Protein AF-A0A2H9TPE3-F1 (afdb_monomer_lite)

Foldseek 3Di:
DDDDPPPPPPPPDPPDDDDDDDDDDDDDDDDDDDDDPDDPPDPVVVVVVVVVVVVVVVVVVVVVVVVVVLVVLVVVLVVVCVVCVPPDDDPVVVVVSVVSVVVNVVVVVVVVVVVPDPDDDDPPPDDPDPDDPPPPCPVVVVVVVVVVPPDDDDDDDDDDDDDDPPPPPPPPVVPVVPDDDPDPVCVVVVVVVVVVVVVLVVLVVVVCPQLVNVCLVVVVVLLVVFQEEEEEAAPRSCCLQVVLVSCVVVCLCPPQAAEEEEDQDPVCLVVSLVSNCVNVVHDEQACGYEDEVPDGSHDSRHRYYYYYLVVVVVVCVVVVLSPRHQEYEHEQLVVVDPSSVVVLVSVLVNCVVCVRYHYYYYHHDPCSVVVCVSSVNHYYHYSDPPD

InterPro domains:
  IPR002464 DNA/RNA helicase, ATP-dependent, DEAH-box type, conserved site [PS00690] (326-335)
  IPR011545 DEAD/DEAH-box helicase domain [PF00270] (217-367)
  IPR014001 Helicase superfamily 1/2, ATP-binding domain [PS51192] (220-384)
  IPR014001 Helicase superfamily 1/2, ATP-binding domain [SM00487] (208-385)
  IPR027417 P-loop containing nucleoside triphosphate hydrolase [G3DSA:3.40.50.300] (170-384)
  IPR027417 P-loop containing nucleoside triphosphate hydrolase [SSF52540] (198-382)

Structure (mmCIF, N/CA/C/O backbone):
data_AF-A0A2H9TPE3-F1
#
_entry.id   AF-A0A2H9TPE3-F1
#
loop_
_atom_site.group_PDB
_atom_site.id
_atom_site.type_symbol
_atom_site.label_atom_id
_atom_site.label_alt_id
_atom_site.label_comp_id
_atom_site.label_asym_id
_atom_site.label_entity_id
_atom_site.label_seq_id
_atom_site.pdbx_PDB_ins_code
_atom_site.Cartn_x
_atom_site.Cartn_y
_atom_site.Cartn_z
_atom_site.occupancy
_atom_site.B_iso_or_equiv
_atom_site.auth_seq_id
_atom_site.auth_comp_id
_atom_site.auth_asym_id
_atom_site.auth_atom_id
_atom_site.pdbx_PDB_model_num
ATOM 1 N N . MET A 1 1 ? -20.330 -3.803 -55.887 1.00 35.59 1 MET A N 1
ATOM 2 C CA . MET A 1 1 ? -19.244 -4.298 -56.752 1.00 35.59 1 MET A CA 1
ATOM 3 C C . MET A 1 1 ? -18.334 -3.104 -56.978 1.00 35.59 1 MET A C 1
ATOM 5 O O . MET A 1 1 ? -18.713 -2.205 -57.710 1.00 35.59 1 MET A O 1
ATOM 9 N N . ASN A 1 2 ? -17.235 -3.102 -56.224 1.00 35.31 2 ASN A N 1
ATOM 10 C CA . ASN A 1 2 ? -16.013 -2.303 -56.346 1.00 35.31 2 ASN A CA 1
ATOM 11 C C . ASN A 1 2 ? -16.101 -0.782 -56.126 1.00 35.31 2 ASN A C 1
ATOM 13 O O . ASN A 1 2 ? -16.147 0.007 -57.064 1.00 35.31 2 ASN A O 1
ATOM 17 N N . ASP A 1 3 ? -16.017 -0.427 -54.841 1.00 41.28 3 ASP A N 1
ATOM 18 C CA . ASP A 1 3 ? -15.200 0.676 -54.333 1.00 41.28 3 ASP A CA 1
ATOM 19 C C . ASP A 1 3 ? -13.716 0.284 -54.455 1.00 41.28 3 ASP A C 1
ATOM 21 O O . ASP A 1 3 ? -13.337 -0.710 -53.845 1.00 41.28 3 ASP A O 1
ATOM 25 N N . GLU A 1 4 ? -12.891 1.015 -55.219 1.00 40.12 4 GLU A N 1
ATOM 26 C CA . GLU A 1 4 ? -11.415 1.000 -55.047 1.00 40.12 4 GLU A CA 1
ATOM 27 C C . GLU A 1 4 ? -10.627 2.121 -55.773 1.00 40.12 4 GLU A C 1
ATOM 29 O O . GLU A 1 4 ? -9.427 2.245 -55.553 1.00 40.12 4 GLU A O 1
ATOM 34 N N . ASP A 1 5 ? -11.254 3.021 -56.545 1.00 43.91 5 ASP A N 1
ATOM 35 C CA . ASP A 1 5 ? -10.503 3.963 -57.408 1.00 43.91 5 ASP A CA 1
ATOM 36 C C . ASP A 1 5 ? -10.427 5.433 -56.938 1.00 43.91 5 ASP A C 1
ATOM 38 O O . ASP A 1 5 ? -10.020 6.303 -57.710 1.00 43.91 5 ASP A O 1
ATOM 42 N N . ASN A 1 6 ? -10.773 5.759 -55.684 1.00 40.72 6 ASN A N 1
ATOM 43 C CA . ASN A 1 6 ? -10.854 7.167 -55.242 1.00 40.72 6 ASN A CA 1
ATOM 44 C C . ASN A 1 6 ? -9.891 7.593 -54.114 1.00 40.72 6 ASN A C 1
ATOM 46 O O . ASN A 1 6 ? -10.118 8.615 -53.476 1.00 40.72 6 ASN A O 1
ATOM 50 N N . VAL A 1 7 ? -8.807 6.846 -53.856 1.00 42.09 7 VAL A N 1
ATOM 51 C CA . VAL A 1 7 ? -7.858 7.149 -52.750 1.00 42.09 7 VAL A CA 1
ATOM 52 C C . VAL A 1 7 ? -6.439 7.512 -53.233 1.00 42.09 7 VAL A C 1
ATOM 54 O O . VAL A 1 7 ? -5.558 7.837 -52.442 1.00 42.09 7 VAL A O 1
ATOM 57 N N . SER A 1 8 ? -6.192 7.554 -54.543 1.00 39.59 8 SER A N 1
ATOM 58 C CA . SER A 1 8 ? -4.843 7.718 -55.118 1.00 39.59 8 SER A CA 1
ATOM 59 C C . SER A 1 8 ? -4.570 9.075 -55.790 1.00 39.59 8 SER A C 1
ATOM 61 O O . SER A 1 8 ? -3.590 9.201 -56.518 1.00 39.59 8 SER A O 1
ATOM 63 N N . LYS A 1 9 ? -5.373 10.121 -55.526 1.00 41.25 9 LYS A N 1
ATOM 64 C CA . LYS A 1 9 ? -5.166 11.470 -56.111 1.00 41.25 9 LYS A CA 1
ATOM 65 C C . LYS A 1 9 ? -4.975 12.639 -55.133 1.00 41.25 9 LYS A C 1
ATOM 67 O O . LYS A 1 9 ? -4.827 13.766 -55.590 1.00 41.25 9 LYS A O 1
ATOM 72 N N . GLU A 1 10 ? -4.869 12.398 -53.826 1.00 37.59 10 GLU A N 1
ATOM 73 C CA . GLU A 1 10 ? -4.671 13.471 -52.824 1.00 37.59 10 GLU A CA 1
ATOM 74 C C . GLU A 1 10 ? -3.313 13.446 -52.091 1.00 37.59 10 GLU A C 1
ATOM 76 O O . GLU A 1 10 ? -3.148 14.115 -51.074 1.00 37.59 10 GLU A O 1
ATOM 81 N N . ARG A 1 11 ? -2.301 12.717 -52.590 1.00 39.84 11 ARG A N 1
ATOM 82 C CA . ARG A 1 11 ? -0.984 12.627 -51.914 1.00 39.84 11 ARG A CA 1
ATOM 83 C C . ARG A 1 11 ? 0.207 13.326 -52.579 1.00 39.84 11 ARG A C 1
ATOM 85 O O . ARG A 1 11 ? 1.236 13.434 -51.923 1.00 39.84 11 ARG A O 1
ATOM 92 N N . ASP A 1 12 ? 0.054 13.923 -53.761 1.00 38.78 12 ASP A N 1
ATOM 93 C CA . ASP A 1 12 ? 1.173 14.542 -54.499 1.00 38.78 12 ASP A CA 1
ATOM 94 C C . ASP A 1 12 ? 0.995 16.056 -54.722 1.00 38.78 12 ASP A C 1
ATOM 96 O O . ASP A 1 12 ? 0.955 16.541 -55.851 1.00 38.78 12 ASP A O 1
ATOM 100 N N . GLY A 1 13 ? 0.875 16.827 -53.633 1.00 39.09 13 GLY A N 1
ATOM 101 C CA . GLY A 1 13 ? 0.605 18.271 -53.716 1.00 39.09 13 GLY A CA 1
ATOM 102 C C . GLY A 1 13 ? 1.205 19.161 -52.624 1.00 39.09 13 GLY A C 1
ATOM 103 O O . GLY A 1 13 ? 0.716 20.270 -52.435 1.00 39.09 13 GLY A O 1
ATOM 104 N N . LEU A 1 14 ? 2.236 18.723 -51.890 1.00 34.38 14 LEU A N 1
ATOM 105 C CA . LEU A 1 14 ? 2.884 19.554 -50.858 1.00 34.38 14 LEU A CA 1
ATOM 106 C C . LEU A 1 14 ? 4.420 19.460 -50.880 1.00 34.38 14 LEU A C 1
ATOM 108 O O . LEU A 1 14 ? 5.071 19.152 -49.886 1.00 34.38 14 LEU A O 1
ATOM 112 N N . THR A 1 15 ? 5.023 19.791 -52.020 1.00 34.38 15 THR A N 1
ATOM 113 C CA . THR A 1 15 ? 6.457 20.115 -52.125 1.00 34.38 15 THR A CA 1
ATOM 114 C C . THR A 1 15 ? 6.672 21.340 -53.015 1.00 34.38 15 THR A C 1
ATOM 116 O O . THR A 1 15 ? 7.207 21.264 -54.113 1.00 34.38 15 THR A O 1
ATOM 119 N N . SER A 1 16 ? 6.295 22.520 -52.521 1.00 33.69 16 SER A N 1
ATOM 120 C CA . SER A 1 16 ? 6.763 23.792 -53.089 1.00 33.69 16 SER A CA 1
ATOM 121 C C . SER A 1 16 ? 6.773 24.894 -52.027 1.00 33.69 16 SER A C 1
ATOM 123 O O . SER A 1 16 ? 5.733 25.429 -51.651 1.00 33.69 16 SER A O 1
ATOM 125 N N . ARG A 1 17 ? 7.971 25.227 -51.531 1.00 32.88 17 ARG A N 1
ATOM 126 C CA . ARG A 1 17 ? 8.251 26.441 -50.743 1.00 32.88 17 ARG A CA 1
ATOM 127 C C . ARG A 1 17 ? 8.071 27.698 -51.608 1.00 32.88 17 ARG A C 1
ATOM 129 O O . ARG A 1 17 ? 8.414 27.662 -52.788 1.00 32.88 17 ARG A O 1
ATOM 136 N N . PRO A 1 18 ? 7.773 28.845 -50.976 1.00 33.09 18 PRO A N 1
ATOM 137 C CA . PRO A 1 18 ? 8.555 30.045 -51.255 1.00 33.09 18 PRO A CA 1
ATOM 138 C C . PRO A 1 18 ? 9.117 30.713 -49.989 1.00 33.09 18 PRO A C 1
ATOM 140 O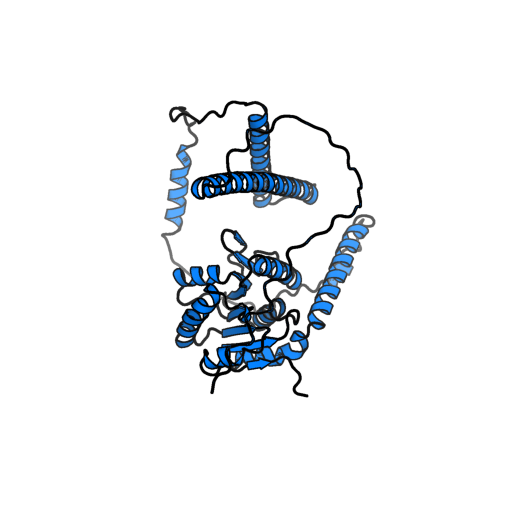 O . PRO A 1 18 ? 8.607 30.574 -48.881 1.00 33.09 18 PRO A O 1
ATOM 143 N N . HIS A 1 19 ? 10.241 31.398 -50.197 1.00 32.34 19 HIS A N 1
ATOM 144 C CA . HIS A 1 19 ? 11.022 32.188 -49.247 1.00 32.34 19 HIS A CA 1
ATOM 145 C C . HIS A 1 19 ? 10.301 33.449 -48.743 1.00 32.34 19 HIS A C 1
ATOM 147 O O . HIS A 1 19 ? 9.616 34.111 -49.518 1.00 32.34 19 HIS A O 1
ATOM 153 N N . GLY A 1 20 ? 10.607 33.872 -47.509 1.00 28.66 20 GLY A N 1
ATOM 154 C CA . GLY A 1 20 ? 10.345 35.239 -47.049 1.00 28.66 20 GLY A CA 1
ATOM 155 C C . GLY A 1 20 ? 10.567 35.470 -45.550 1.00 28.66 20 GLY A C 1
ATOM 156 O O . GLY A 1 20 ? 9.683 35.161 -44.771 1.00 28.66 20 GLY A O 1
ATOM 157 N N . ARG A 1 21 ? 11.753 36.007 -45.216 1.00 30.88 21 ARG A N 1
ATOM 158 C CA . ARG A 1 21 ? 12.128 36.950 -44.131 1.00 30.88 21 ARG A CA 1
ATOM 159 C C . ARG A 1 21 ? 11.419 36.859 -42.765 1.00 30.88 21 ARG A C 1
ATOM 161 O O . ARG A 1 21 ? 10.235 37.122 -42.665 1.00 30.88 21 ARG A O 1
ATOM 168 N N . ASP A 1 22 ? 12.209 36.659 -41.709 1.00 31.75 22 ASP A N 1
ATOM 169 C CA . ASP A 1 22 ? 12.573 37.755 -40.798 1.00 31.75 22 ASP A CA 1
ATOM 170 C C . ASP A 1 22 ? 13.800 37.365 -39.966 1.00 31.75 22 ASP A C 1
ATOM 172 O O . ASP A 1 22 ? 13.886 36.274 -39.402 1.00 31.75 22 ASP A O 1
ATOM 176 N N . GLY A 1 23 ? 14.798 38.248 -39.983 1.00 32.12 23 GLY A N 1
ATOM 177 C CA . GLY A 1 23 ? 16.040 38.109 -39.242 1.00 32.12 23 GLY A CA 1
ATOM 178 C C . GLY A 1 23 ? 15.949 38.801 -37.889 1.00 32.12 23 GLY A C 1
ATOM 179 O O . GLY A 1 23 ? 15.499 39.940 -37.801 1.00 32.12 23 GLY A O 1
ATOM 180 N N . GLN A 1 24 ? 16.464 38.137 -36.861 1.00 32.88 24 GLN A N 1
ATOM 181 C CA . GLN A 1 24 ? 17.125 38.807 -35.750 1.00 32.88 24 GLN A CA 1
ATOM 182 C C . GLN A 1 24 ? 18.460 38.107 -35.514 1.00 32.88 24 GLN A C 1
ATOM 184 O O . GLN A 1 24 ? 18.524 36.919 -35.203 1.00 32.88 24 GLN A O 1
ATOM 189 N N . GLU A 1 25 ? 19.518 38.870 -35.761 1.00 30.00 25 GLU A N 1
ATOM 190 C CA . GLU A 1 25 ? 20.909 38.534 -35.503 1.00 30.00 25 GLU A CA 1
ATOM 191 C C . GLU A 1 25 ? 21.129 38.318 -34.001 1.00 30.00 25 GLU A C 1
ATOM 193 O O . GLU A 1 25 ? 20.832 39.192 -33.187 1.00 30.00 25 GLU A O 1
ATOM 198 N N . LEU A 1 26 ? 21.722 37.182 -33.639 1.00 32.62 26 LEU A N 1
ATOM 199 C CA . LEU A 1 26 ? 22.487 37.046 -32.404 1.00 32.62 26 LEU A CA 1
ATOM 200 C C . LEU A 1 26 ? 23.916 36.685 -32.803 1.00 32.62 26 LEU A C 1
ATOM 202 O O . LEU A 1 26 ? 24.160 35.695 -33.492 1.00 32.62 26 LEU A O 1
ATOM 206 N N . GLN A 1 27 ? 24.826 37.582 -32.433 1.00 32.06 27 GLN A N 1
ATOM 207 C CA . GLN A 1 27 ? 26.233 37.601 -32.807 1.00 32.06 27 GLN A CA 1
ATOM 208 C C . GLN A 1 27 ? 26.964 36.315 -32.410 1.00 32.06 27 GLN A C 1
ATOM 210 O O . GLN A 1 27 ? 26.888 35.842 -31.278 1.00 32.06 27 GLN A O 1
ATOM 215 N N . SER A 1 28 ? 27.721 35.806 -33.376 1.00 27.12 28 SER A N 1
ATOM 216 C CA . SER A 1 28 ? 28.708 34.743 -33.261 1.00 27.12 28 SER A CA 1
ATOM 217 C C . SER A 1 28 ? 29.929 35.188 -32.454 1.00 27.12 28 SER A C 1
ATOM 219 O O . SER A 1 28 ? 30.587 36.164 -32.818 1.00 27.12 28 SER A O 1
ATOM 221 N N . THR A 1 29 ? 30.317 34.402 -31.455 1.00 29.94 29 THR A N 1
ATOM 222 C CA . THR A 1 29 ? 31.722 34.273 -31.054 1.00 29.94 29 THR A CA 1
ATOM 223 C C . THR A 1 29 ? 32.216 32.924 -31.563 1.00 29.94 29 THR A C 1
ATOM 225 O O . THR A 1 29 ? 31.834 31.883 -31.030 1.00 29.94 29 THR A O 1
ATOM 228 N N . HIS A 1 30 ? 32.992 32.958 -32.648 1.00 28.06 30 HIS A N 1
ATOM 229 C CA . HIS A 1 30 ? 33.795 31.832 -33.114 1.00 28.06 30 HIS A CA 1
ATOM 230 C C . HIS A 1 30 ? 34.810 31.460 -32.033 1.00 28.06 30 HIS A C 1
ATOM 232 O O . HIS A 1 30 ? 35.574 32.318 -31.596 1.00 28.06 30 HIS A O 1
ATOM 238 N N . ASP A 1 31 ? 34.826 30.188 -31.651 1.00 28.89 31 ASP A N 1
ATOM 239 C CA . ASP A 1 31 ? 36.018 29.544 -31.117 1.00 28.89 31 ASP A CA 1
ATOM 240 C C . ASP A 1 31 ? 36.237 28.284 -31.962 1.00 28.89 31 ASP A C 1
ATOM 242 O O . ASP A 1 31 ? 35.435 27.345 -31.950 1.00 28.89 31 ASP A O 1
ATOM 246 N N . ASP A 1 32 ? 37.253 28.357 -32.817 1.00 33.41 32 ASP A N 1
ATOM 247 C CA . ASP A 1 32 ? 37.609 27.354 -33.811 1.00 33.41 32 ASP A CA 1
ATOM 248 C C . ASP A 1 32 ? 38.312 26.178 -33.125 1.00 33.41 32 ASP A C 1
ATOM 250 O O . ASP A 1 32 ? 39.501 26.246 -32.823 1.00 33.41 32 ASP A O 1
ATOM 254 N N . ASN A 1 33 ? 37.572 25.094 -32.877 1.00 35.19 33 ASN A N 1
ATOM 255 C CA . ASN A 1 33 ? 38.109 23.736 -32.719 1.00 35.19 33 ASN A CA 1
ATOM 256 C C . ASN A 1 33 ? 36.967 22.697 -32.777 1.00 35.19 33 ASN A C 1
ATOM 258 O O . ASN A 1 33 ? 36.611 22.073 -31.776 1.00 35.19 33 ASN A O 1
ATOM 262 N N . GLU A 1 34 ? 36.372 22.497 -33.958 1.00 30.92 34 GLU A N 1
ATOM 263 C CA . GLU A 1 34 ? 35.567 21.297 -34.239 1.00 30.92 34 GLU A CA 1
ATOM 264 C C . GLU A 1 34 ? 36.466 20.212 -34.861 1.00 30.92 34 GLU A C 1
ATOM 266 O O . GLU A 1 34 ? 37.091 20.470 -35.893 1.00 30.92 34 GLU A O 1
ATOM 271 N N . PRO A 1 35 ? 36.537 18.988 -34.301 1.00 36.62 35 PRO A N 1
ATOM 272 C CA . PRO A 1 35 ? 37.101 17.864 -35.028 1.00 36.62 35 PRO A CA 1
ATOM 273 C C . PRO A 1 35 ? 36.143 17.465 -36.158 1.00 36.62 35 PRO A C 1
ATOM 275 O O . PRO A 1 35 ? 34.921 17.490 -36.009 1.00 36.62 35 PRO A O 1
ATOM 278 N N . GLU A 1 36 ? 36.742 17.120 -37.293 1.00 37.12 36 GLU A N 1
ATOM 279 C CA . GLU A 1 36 ? 36.132 16.782 -38.577 1.00 37.12 36 GLU A CA 1
ATOM 280 C C . GLU A 1 36 ? 34.771 16.069 -38.481 1.00 37.12 36 GLU A C 1
ATOM 282 O O . GLU A 1 36 ? 34.617 15.027 -37.838 1.00 37.12 36 GLU A O 1
ATOM 287 N N . LYS A 1 37 ? 33.781 16.603 -39.212 1.00 44.12 37 LYS A N 1
ATOM 288 C CA . LYS A 1 37 ? 32.516 15.927 -39.532 1.00 44.12 37 LYS A CA 1
ATOM 289 C C . LYS A 1 37 ? 32.790 14.670 -40.364 1.00 44.12 37 LYS A C 1
ATOM 291 O O . LYS A 1 37 ? 32.646 14.675 -41.584 1.00 44.12 37 LYS A O 1
ATOM 296 N N . MET A 1 38 ? 33.144 13.578 -39.696 1.00 41.50 38 MET A N 1
ATOM 297 C CA . MET A 1 38 ? 33.098 12.234 -40.258 1.00 41.50 38 MET A CA 1
ATOM 298 C C . MET A 1 38 ? 31.665 11.690 -40.161 1.00 41.50 38 MET A C 1
ATOM 300 O O . MET A 1 38 ? 31.105 11.502 -39.084 1.00 41.50 38 MET A O 1
ATOM 304 N N . THR A 1 39 ? 31.070 11.527 -41.342 1.00 44.09 39 THR A N 1
ATOM 305 C CA . THR A 1 39 ? 29.843 10.804 -41.725 1.00 44.09 39 THR A CA 1
ATOM 306 C C . THR A 1 39 ? 29.063 10.072 -40.616 1.00 44.09 39 THR A C 1
ATOM 308 O O . THR A 1 39 ? 29.493 9.043 -40.101 1.00 44.09 39 THR A O 1
ATOM 311 N N . MET A 1 40 ? 27.832 10.531 -40.346 1.00 48.00 40 MET A N 1
ATOM 312 C CA . MET A 1 40 ? 26.846 9.918 -39.431 1.00 48.00 40 MET A CA 1
ATOM 313 C C . MET A 1 40 ? 26.096 8.687 -39.997 1.00 48.00 40 MET A C 1
ATOM 315 O O . MET A 1 40 ? 25.039 8.301 -39.480 1.00 48.00 40 MET A O 1
ATOM 319 N N . ASP A 1 41 ? 26.626 8.029 -41.025 1.00 50.56 41 ASP A N 1
ATOM 320 C CA . ASP A 1 41 ? 25.886 7.003 -41.776 1.00 50.56 41 ASP A CA 1
ATOM 321 C C . ASP A 1 41 ? 26.127 5.550 -41.335 1.00 50.56 41 ASP A C 1
ATOM 323 O O . ASP A 1 41 ? 25.463 4.653 -41.847 1.00 50.56 41 ASP A O 1
ATOM 327 N N . ASP A 1 42 ? 26.959 5.293 -40.317 1.00 58.59 42 ASP A N 1
ATOM 328 C CA . ASP A 1 42 ? 27.198 3.927 -39.821 1.00 58.59 42 ASP A CA 1
ATOM 329 C C . ASP A 1 42 ? 26.447 3.625 -38.491 1.00 58.59 42 ASP A C 1
ATOM 331 O O . ASP A 1 42 ? 26.699 4.278 -37.464 1.00 58.59 42 ASP A O 1
ATOM 335 N N . PRO A 1 43 ? 25.506 2.654 -38.452 1.00 57.69 43 PRO A N 1
ATOM 336 C CA . PRO A 1 43 ? 24.742 2.308 -37.249 1.00 57.69 43 PRO A CA 1
ATOM 337 C C . PRO A 1 43 ? 25.599 1.778 -36.085 1.00 57.69 43 PRO A C 1
ATOM 339 O O . PRO A 1 43 ? 25.202 1.939 -34.926 1.00 57.69 43 PRO A O 1
ATOM 342 N N . ALA A 1 44 ? 26.777 1.200 -36.346 1.00 57.47 44 ALA A N 1
ATOM 343 C CA . ALA A 1 44 ? 27.688 0.752 -35.287 1.00 57.47 44 ALA A CA 1
ATOM 344 C C . ALA A 1 44 ? 28.335 1.940 -34.549 1.00 57.47 44 ALA A C 1
ATOM 346 O O . ALA A 1 44 ? 28.429 1.952 -33.316 1.00 57.47 44 ALA A O 1
ATOM 347 N N . HIS A 1 45 ? 28.694 2.989 -35.292 1.00 56.84 45 HIS A N 1
ATOM 348 C CA . HIS A 1 45 ? 29.342 4.180 -34.750 1.00 56.84 45 HIS A CA 1
ATOM 349 C C . HIS A 1 45 ? 28.372 5.049 -33.929 1.00 56.84 45 HIS A C 1
ATOM 351 O O . HIS A 1 45 ? 28.763 5.645 -32.919 1.00 56.84 45 HIS A O 1
ATOM 357 N N . ARG A 1 46 ? 27.080 5.052 -34.295 1.00 57.41 46 ARG A N 1
ATOM 358 C CA . ARG A 1 46 ? 25.986 5.655 -33.510 1.00 57.41 46 ARG A CA 1
ATOM 359 C C . ARG A 1 46 ? 25.799 4.990 -32.144 1.00 57.41 46 ARG A C 1
ATOM 361 O O . ARG A 1 46 ? 25.523 5.674 -31.166 1.00 57.41 46 ARG A O 1
ATOM 368 N N . ARG A 1 47 ? 25.960 3.667 -32.056 1.00 54.78 47 ARG A N 1
ATOM 369 C CA . ARG A 1 47 ? 25.813 2.927 -30.792 1.00 54.78 47 ARG A CA 1
ATOM 370 C C . ARG A 1 47 ? 26.970 3.221 -29.838 1.00 54.78 47 ARG A C 1
ATOM 372 O O . ARG A 1 47 ? 26.730 3.626 -28.709 1.00 54.78 47 ARG A O 1
ATOM 379 N N . SER A 1 48 ? 28.201 3.166 -30.349 1.00 61.09 48 SER A N 1
ATOM 380 C CA . SER A 1 48 ? 29.423 3.538 -29.619 1.00 61.09 48 SER A CA 1
ATOM 381 C C . SER A 1 48 ? 29.387 4.981 -29.090 1.00 61.09 48 SER A C 1
ATOM 383 O O . SER A 1 48 ? 29.719 5.228 -27.933 1.00 61.09 48 SER A O 1
ATOM 385 N N . THR A 1 49 ? 28.937 5.936 -29.909 1.00 64.38 49 THR A N 1
ATOM 386 C CA . THR A 1 49 ? 28.830 7.351 -29.506 1.00 64.38 49 THR A CA 1
ATOM 387 C C . THR A 1 49 ? 27.685 7.614 -28.526 1.00 64.38 49 THR A C 1
ATOM 389 O O . THR A 1 49 ? 27.786 8.507 -27.685 1.00 64.38 49 THR A O 1
ATOM 392 N N . LEU A 1 50 ? 26.594 6.846 -28.593 1.00 55.75 50 LEU A N 1
ATOM 393 C CA . LEU A 1 50 ? 25.523 6.905 -27.597 1.00 55.75 50 LEU A CA 1
ATOM 394 C C . LEU A 1 50 ? 25.944 6.283 -26.263 1.00 55.75 50 LEU A C 1
ATOM 396 O O . LEU A 1 50 ? 25.597 6.829 -25.217 1.00 55.75 50 LEU A O 1
ATOM 400 N N . ASP A 1 51 ? 26.697 5.186 -26.284 1.00 58.03 51 ASP A N 1
ATOM 401 C CA . ASP A 1 51 ? 27.183 4.526 -25.072 1.00 58.03 51 ASP A CA 1
ATOM 402 C C . ASP A 1 51 ? 28.240 5.381 -24.357 1.00 58.03 51 ASP A C 1
ATOM 404 O O . ASP A 1 51 ? 28.123 5.601 -23.151 1.00 58.03 51 ASP A O 1
ATOM 408 N N . SER A 1 52 ? 29.158 6.021 -25.089 1.00 63.88 52 SER A N 1
ATOM 409 C CA . SER A 1 52 ? 30.102 6.979 -24.492 1.00 63.88 52 SER A CA 1
ATOM 410 C C . SER A 1 52 ? 29.403 8.216 -23.908 1.00 63.88 52 SER A C 1
ATOM 412 O O . SER A 1 52 ? 29.741 8.671 -22.813 1.00 63.88 52 SER A O 1
ATOM 414 N N . ARG A 1 53 ? 28.352 8.732 -24.565 1.00 52.75 53 ARG A N 1
ATOM 415 C CA . ARG A 1 53 ? 27.515 9.818 -24.019 1.00 52.75 53 ARG A CA 1
ATOM 416 C C . ARG A 1 53 ? 26.720 9.391 -22.780 1.00 52.75 53 ARG A C 1
ATOM 418 O O . ARG A 1 53 ? 26.528 10.199 -21.871 1.00 52.75 53 ARG A O 1
ATOM 425 N N . ARG A 1 54 ? 26.276 8.132 -22.704 1.00 61.34 54 ARG A N 1
ATOM 426 C CA . ARG A 1 54 ? 25.607 7.564 -21.518 1.00 61.34 54 ARG A CA 1
ATOM 427 C C . ARG A 1 54 ? 26.560 7.409 -20.342 1.00 61.34 54 ARG A C 1
ATOM 429 O O . ARG A 1 54 ? 26.170 7.719 -19.217 1.00 61.34 54 ARG A O 1
ATOM 436 N N . GLU A 1 55 ? 27.793 6.981 -20.582 1.00 58.97 55 GLU A N 1
ATOM 437 C CA . GLU A 1 55 ? 28.833 6.894 -19.552 1.00 58.97 55 GLU A CA 1
ATOM 438 C C . GLU A 1 55 ? 29.194 8.281 -19.011 1.00 58.97 55 GLU A C 1
ATOM 440 O O . GLU A 1 55 ? 29.192 8.487 -17.797 1.00 58.97 55 GLU A O 1
ATOM 445 N N . GLN A 1 56 ? 29.375 9.269 -19.891 1.00 61.62 56 GLN A N 1
ATOM 446 C CA . GLN A 1 56 ? 29.599 10.666 -19.501 1.00 61.62 56 GLN A CA 1
ATOM 447 C C . GLN A 1 56 ? 28.411 11.248 -18.711 1.00 61.62 56 GLN A C 1
ATOM 449 O O . GLN A 1 56 ? 28.597 11.919 -17.688 1.00 61.62 56 GLN A O 1
ATOM 454 N N . SER A 1 57 ? 27.174 10.943 -19.118 1.00 58.59 57 SER A N 1
ATOM 455 C CA . SER A 1 57 ? 25.967 11.333 -18.375 1.00 58.59 57 SER A CA 1
ATOM 456 C C . SER A 1 57 ? 25.870 10.635 -17.011 1.00 58.59 57 SER A C 1
ATOM 458 O O . SER A 1 57 ? 25.435 11.241 -16.034 1.00 58.59 57 SER A O 1
ATOM 460 N N . SER A 1 58 ? 26.280 9.371 -16.918 1.00 51.59 58 SER A N 1
ATOM 461 C CA . SER A 1 58 ? 26.245 8.602 -15.668 1.00 51.59 58 SER A CA 1
ATOM 462 C C . SER A 1 58 ? 27.306 9.093 -14.686 1.00 51.59 58 SER A C 1
ATOM 464 O O . SER A 1 58 ? 27.028 9.265 -13.499 1.00 51.59 58 SER A O 1
ATOM 466 N N . PHE A 1 59 ? 28.504 9.396 -15.186 1.00 52.34 59 PHE A N 1
ATOM 467 C CA . PHE A 1 59 ? 29.599 9.947 -14.397 1.00 52.34 59 PHE A CA 1
ATOM 468 C C . PHE A 1 59 ? 29.276 11.349 -13.863 1.00 52.34 59 PHE A C 1
ATOM 470 O O . PHE A 1 59 ? 29.492 11.637 -12.685 1.00 52.34 59 PHE A O 1
ATOM 477 N N . SER A 1 60 ? 28.692 12.214 -14.699 1.00 55.78 60 SER A N 1
ATOM 478 C CA . SER A 1 60 ? 28.248 13.551 -14.277 1.00 55.78 60 SER A CA 1
ATOM 479 C C . SER A 1 60 ? 27.122 13.493 -13.238 1.00 55.78 60 SER A C 1
ATOM 481 O O . SER A 1 60 ? 27.164 14.243 -12.260 1.00 55.78 60 SER A O 1
ATOM 483 N N . TYR A 1 61 ? 26.175 12.558 -13.373 1.00 61.34 61 TYR A N 1
ATOM 484 C CA . TYR A 1 61 ? 25.144 12.313 -12.361 1.00 61.34 61 TYR A CA 1
ATOM 485 C C . TYR A 1 61 ? 25.733 11.820 -11.031 1.00 61.34 61 TYR A C 1
ATOM 487 O O . TYR A 1 61 ? 25.388 12.348 -9.974 1.00 61.34 61 TYR A O 1
ATOM 495 N N . LEU A 1 62 ? 26.653 10.849 -11.065 1.00 58.31 62 LEU A N 1
ATOM 496 C CA . LEU A 1 62 ? 27.319 10.323 -9.868 1.00 58.31 62 LEU A CA 1
ATOM 497 C C . LEU A 1 62 ? 28.109 11.410 -9.133 1.00 58.31 62 LEU A C 1
ATOM 499 O O . LEU A 1 62 ? 28.000 11.515 -7.914 1.00 58.31 62 LEU A O 1
ATOM 503 N N . LYS A 1 63 ? 28.833 12.260 -9.870 1.00 67.88 63 LYS A N 1
ATOM 504 C CA . LYS A 1 63 ? 29.579 13.392 -9.305 1.00 67.88 63 LYS A CA 1
ATOM 505 C C . LYS A 1 63 ? 28.650 14.414 -8.643 1.00 67.88 63 LYS A C 1
ATOM 507 O O . LYS A 1 63 ? 28.933 14.877 -7.540 1.00 67.88 63 LYS A O 1
ATOM 512 N N . LYS A 1 64 ? 27.518 14.728 -9.285 1.00 67.19 64 LYS A N 1
ATOM 513 C CA . LYS A 1 64 ? 26.496 15.621 -8.720 1.00 67.19 64 LYS A CA 1
ATOM 514 C C . LYS A 1 64 ? 25.884 15.028 -7.446 1.00 67.19 64 LYS A C 1
ATOM 516 O O . LYS A 1 64 ? 25.819 15.705 -6.425 1.00 67.19 64 LYS A O 1
ATOM 521 N N . ARG A 1 65 ? 25.546 13.737 -7.462 1.00 62.50 65 ARG A N 1
ATOM 522 C CA . ARG A 1 65 ? 24.972 13.028 -6.310 1.00 62.50 65 ARG A CA 1
ATOM 523 C C . ARG A 1 65 ? 25.947 12.900 -5.137 1.00 62.50 65 ARG A C 1
ATOM 525 O O . ARG A 1 65 ? 25.521 13.022 -3.992 1.00 62.50 65 ARG A O 1
ATOM 532 N N . GLU A 1 66 ? 27.234 12.660 -5.405 1.00 71.00 66 GLU A N 1
ATOM 533 C CA . GLU A 1 66 ? 28.295 12.669 -4.385 1.00 71.00 66 GLU A CA 1
ATOM 534 C C . GLU A 1 66 ? 28.339 14.045 -3.706 1.00 71.00 66 GLU A C 1
ATOM 536 O O . GLU A 1 66 ? 28.256 14.116 -2.483 1.00 71.00 66 GLU A O 1
ATOM 541 N N . SER A 1 67 ? 28.339 15.134 -4.486 1.00 72.12 67 SER A N 1
ATOM 542 C CA . SER A 1 67 ? 28.354 16.497 -3.937 1.00 72.12 67 SER A CA 1
ATOM 543 C C . SER A 1 67 ? 27.109 16.850 -3.115 1.00 72.12 67 SER A C 1
ATOM 545 O O . SER A 1 67 ? 27.241 17.389 -2.017 1.00 72.12 67 SER A O 1
ATOM 547 N N . GLU A 1 68 ? 25.913 16.493 -3.594 1.00 71.56 68 GLU A N 1
ATOM 548 C CA . GLU A 1 68 ? 24.647 16.732 -2.890 1.00 71.56 68 GLU A CA 1
ATOM 549 C C . GLU A 1 68 ? 24.581 15.945 -1.574 1.00 71.56 68 GLU A C 1
ATOM 551 O O . GLU A 1 68 ? 24.200 16.493 -0.541 1.00 71.56 68 GLU A O 1
ATOM 556 N N . ARG A 1 69 ? 25.009 14.672 -1.574 1.00 70.12 69 ARG A N 1
ATOM 557 C CA . ARG A 1 69 ? 25.053 13.855 -0.353 1.00 70.12 69 ARG A CA 1
ATOM 558 C C . ARG A 1 69 ? 26.053 14.379 0.664 1.00 70.12 69 ARG A C 1
ATOM 560 O O . ARG A 1 69 ? 25.727 14.403 1.846 1.00 70.12 69 ARG A O 1
ATOM 567 N N . THR A 1 70 ? 27.246 14.787 0.233 1.00 75.56 70 THR A N 1
ATOM 568 C CA . THR A 1 70 ? 28.239 15.355 1.151 1.00 75.56 70 THR A CA 1
ATOM 569 C C . THR A 1 70 ? 27.725 16.650 1.778 1.00 75.56 70 THR A C 1
ATOM 571 O O . THR A 1 70 ? 27.835 16.803 2.987 1.00 75.56 70 THR A O 1
ATOM 574 N N . MET A 1 71 ? 27.077 17.524 1.000 1.00 77.25 71 MET A N 1
ATOM 575 C CA . MET A 1 71 ? 26.484 18.766 1.512 1.00 77.25 71 MET A CA 1
ATOM 576 C C . MET A 1 71 ? 25.370 18.506 2.539 1.00 77.25 71 MET A C 1
ATOM 578 O O . MET A 1 71 ? 25.352 19.127 3.599 1.00 77.25 71 MET A O 1
ATOM 582 N N . LEU A 1 72 ? 24.459 17.568 2.258 1.00 76.38 72 LEU A N 1
ATOM 583 C CA . LEU A 1 72 ? 23.402 17.182 3.202 1.00 76.38 72 LEU A CA 1
ATOM 584 C C . LEU A 1 72 ? 23.976 16.600 4.500 1.00 76.38 72 LEU A C 1
ATOM 586 O O . LEU A 1 72 ? 23.463 16.871 5.584 1.00 76.38 72 LEU A O 1
ATOM 590 N N . TYR A 1 73 ? 25.048 15.816 4.396 1.00 76.94 73 TYR A N 1
ATOM 591 C CA . TYR A 1 73 ? 25.713 15.221 5.551 1.00 76.94 73 TYR A CA 1
ATOM 592 C C . TYR A 1 73 ? 26.446 16.272 6.399 1.00 76.94 73 TYR A C 1
ATOM 594 O O . TYR A 1 73 ? 26.304 16.276 7.619 1.00 76.94 73 TYR A O 1
ATOM 602 N N . GLU A 1 74 ? 27.152 17.216 5.763 1.00 83.00 74 GLU A N 1
ATOM 603 C CA . GLU A 1 74 ? 27.759 18.388 6.419 1.00 83.00 74 GLU A CA 1
ATOM 604 C C . GLU A 1 74 ? 26.710 19.213 7.177 1.00 83.00 74 GLU A C 1
ATOM 606 O O . GLU A 1 74 ? 26.942 19.634 8.312 1.00 83.00 74 GLU A O 1
ATOM 611 N N . GLN A 1 75 ? 25.541 19.425 6.566 1.00 80.12 75 GLN A N 1
ATOM 612 C CA . GLN A 1 75 ? 24.438 20.147 7.191 1.00 80.12 75 GLN A CA 1
ATOM 613 C C . GLN A 1 75 ? 23.868 19.386 8.396 1.00 80.12 75 GLN A C 1
ATOM 615 O O . GLN A 1 75 ? 23.681 19.988 9.447 1.00 80.12 75 GLN A O 1
ATOM 620 N N . SER A 1 76 ? 23.676 18.068 8.285 1.00 77.44 76 SER A N 1
ATOM 621 C CA . SER A 1 76 ? 23.196 17.229 9.392 1.00 77.44 76 SER A CA 1
ATOM 622 C C . SER A 1 76 ? 24.131 17.274 10.603 1.00 77.44 76 SER A C 1
ATOM 624 O O . SER A 1 76 ? 23.665 17.439 11.725 1.00 77.44 76 SER A O 1
ATOM 626 N N . VAL A 1 77 ? 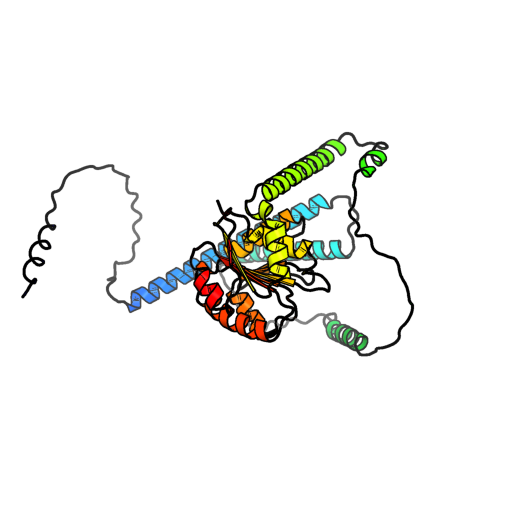25.449 17.168 10.391 1.00 83.44 77 VAL A N 1
ATOM 627 C CA . VAL A 1 77 ? 26.444 17.236 11.479 1.00 83.44 77 VAL A CA 1
ATOM 628 C C . VAL A 1 77 ? 26.471 18.630 12.113 1.00 83.44 77 VAL A C 1
ATOM 630 O O . VAL 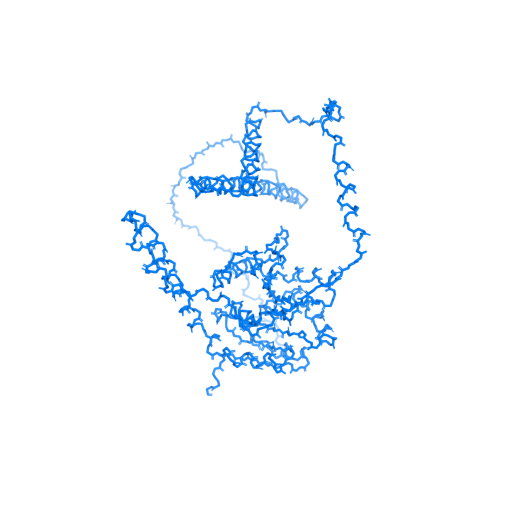A 1 77 ? 26.577 18.755 13.332 1.00 83.44 77 VAL A O 1
ATOM 633 N N . ARG A 1 78 ? 26.339 19.688 11.303 1.00 80.19 78 ARG A N 1
ATOM 634 C CA . ARG A 1 78 ? 26.270 21.074 11.786 1.00 80.19 78 ARG A CA 1
ATOM 635 C C . ARG A 1 78 ? 25.023 21.325 12.631 1.00 80.19 78 ARG A C 1
ATOM 637 O O . ARG A 1 78 ? 25.114 21.973 13.672 1.00 80.19 78 ARG A O 1
ATOM 644 N N . ASP A 1 79 ? 23.879 20.825 12.180 1.00 80.56 79 ASP A N 1
ATOM 645 C CA . ASP A 1 79 ? 22.612 20.968 12.886 1.00 80.56 79 ASP A CA 1
ATOM 646 C C . ASP A 1 79 ? 22.639 20.169 14.196 1.00 80.56 79 ASP A C 1
ATOM 648 O O . ASP A 1 79 ? 22.267 20.721 15.227 1.00 80.56 79 ASP A O 1
ATOM 652 N N . GLU A 1 80 ? 23.173 18.939 14.202 1.00 76.94 80 GLU A N 1
ATOM 653 C CA . GLU A 1 80 ? 23.411 18.158 15.429 1.00 76.94 80 GLU A CA 1
ATOM 654 C C . GLU A 1 80 ? 24.326 18.903 16.414 1.00 76.94 80 GLU A C 1
ATOM 656 O O . GLU A 1 80 ? 23.984 19.040 17.587 1.00 76.94 80 GLU A O 1
ATOM 661 N N . GLY A 1 81 ? 25.444 19.464 15.944 1.00 73.81 81 GLY A N 1
ATOM 662 C CA . GLY A 1 81 ? 26.352 20.245 16.789 1.00 73.81 81 GLY A CA 1
ATOM 663 C C . GLY A 1 81 ? 25.681 21.459 17.443 1.00 73.81 81 GLY A C 1
ATOM 664 O O . GLY A 1 81 ? 25.975 21.771 18.592 1.00 73.81 81 GLY A O 1
ATOM 665 N N . ARG A 1 82 ? 24.739 22.108 16.745 1.00 75.06 82 ARG A N 1
ATOM 666 C CA . ARG A 1 82 ? 23.965 23.250 17.260 1.00 75.06 82 ARG A CA 1
ATOM 667 C C . ARG A 1 82 ? 22.812 22.830 18.177 1.00 75.06 82 ARG A C 1
ATOM 669 O O . ARG A 1 82 ? 22.513 23.523 19.142 1.00 75.06 82 ARG A O 1
ATOM 676 N N . LEU A 1 83 ? 22.136 21.729 17.855 1.00 70.56 83 LEU A N 1
ATOM 677 C CA . LEU A 1 83 ? 20.993 21.200 18.608 1.00 70.56 83 LEU A CA 1
ATOM 678 C C . LEU A 1 83 ? 21.402 20.668 19.983 1.00 70.56 83 LEU A C 1
ATOM 680 O O . LEU A 1 83 ? 20.617 20.752 20.924 1.00 70.56 83 LEU A O 1
ATOM 684 N N . PHE A 1 84 ? 22.620 20.142 20.093 1.00 68.69 84 PHE A N 1
ATOM 685 C CA . PHE A 1 84 ? 23.131 19.519 21.313 1.00 68.69 84 PHE A CA 1
ATOM 686 C C . PHE A 1 84 ? 24.191 20.359 22.040 1.00 68.69 84 PHE A C 1
ATOM 688 O O . PHE A 1 84 ? 24.833 19.882 22.978 1.00 68.69 84 PHE A O 1
ATOM 695 N N . GLU A 1 85 ? 24.359 21.625 21.656 1.00 67.69 85 GLU A N 1
ATOM 696 C CA . GLU A 1 85 ? 25.238 22.564 22.350 1.00 67.69 85 GLU A CA 1
ATOM 697 C C . GLU A 1 85 ? 24.696 22.846 23.766 1.00 67.69 85 GLU A C 1
ATOM 699 O O . GLU A 1 85 ? 23.641 23.453 23.944 1.00 67.69 85 GLU A O 1
ATOM 704 N N . GLY A 1 86 ? 25.404 22.367 24.796 1.00 63.88 86 GLY A N 1
ATOM 705 C CA . GLY A 1 86 ? 25.041 22.573 26.206 1.00 63.88 86 GLY A CA 1
ATOM 706 C C . GLY A 1 86 ? 24.121 21.513 26.831 1.00 63.88 86 GLY A C 1
ATOM 707 O O . GLY A 1 86 ? 23.730 21.673 27.986 1.00 63.88 86 GLY A O 1
ATOM 708 N N . ILE A 1 87 ? 23.806 20.422 26.122 1.00 74.19 87 ILE A N 1
ATOM 709 C CA . ILE A 1 87 ? 23.002 19.296 26.634 1.00 74.19 87 ILE A CA 1
ATOM 710 C C . ILE A 1 87 ? 23.906 18.072 26.852 1.00 74.19 87 ILE A C 1
ATOM 712 O O . ILE A 1 87 ? 24.789 17.781 26.045 1.00 74.19 87 ILE A O 1
ATOM 716 N N . SER A 1 88 ? 23.701 17.325 27.942 1.00 69.25 88 SER A N 1
ATOM 717 C CA . SER A 1 88 ? 24.419 16.069 28.180 1.00 69.25 88 SER A CA 1
ATOM 718 C C . SER A 1 88 ? 23.947 14.983 27.208 1.00 69.25 88 SER A C 1
ATOM 720 O O . SER A 1 88 ? 22.865 14.422 27.376 1.00 69.25 88 SER A O 1
ATOM 722 N N . MET A 1 89 ? 24.768 14.691 26.203 1.00 71.25 89 MET A N 1
ATOM 723 C CA . MET A 1 89 ? 24.535 13.631 25.218 1.00 71.25 89 MET A CA 1
ATOM 724 C C . MET A 1 89 ? 24.697 12.238 25.827 1.00 71.25 89 MET A C 1
ATOM 726 O O . MET A 1 89 ? 25.617 12.013 26.617 1.00 71.25 89 MET A O 1
ATOM 730 N N . THR A 1 90 ? 23.853 11.285 25.424 1.00 81.94 90 THR A N 1
ATOM 731 C CA . THR A 1 90 ? 24.027 9.876 25.812 1.00 81.94 90 THR A CA 1
ATOM 732 C C . THR A 1 90 ? 25.275 9.274 25.152 1.00 81.94 90 THR A C 1
ATOM 734 O O . THR A 1 90 ? 25.705 9.715 24.085 1.00 81.94 90 THR A O 1
ATOM 737 N N . GLU A 1 91 ? 25.866 8.226 25.742 1.00 78.38 91 GLU A N 1
ATOM 738 C CA . GLU A 1 91 ? 27.078 7.586 25.189 1.00 78.38 91 GLU A CA 1
ATOM 739 C C . GLU A 1 91 ? 26.894 7.090 23.743 1.00 78.38 91 GLU A C 1
ATOM 741 O O . GLU A 1 91 ? 27.824 7.131 22.936 1.00 78.38 91 GLU A O 1
ATOM 746 N N . ALA A 1 92 ? 25.689 6.632 23.393 1.00 76.31 92 ALA A N 1
ATOM 747 C CA . ALA A 1 92 ? 25.370 6.183 22.042 1.00 76.31 92 ALA A CA 1
ATOM 748 C C . ALA A 1 92 ? 25.330 7.347 21.038 1.00 76.31 92 ALA A C 1
ATOM 750 O O . ALA A 1 92 ? 25.763 7.192 19.895 1.00 76.31 92 ALA A O 1
ATOM 751 N N . GLU A 1 93 ? 24.840 8.514 21.457 1.00 76.31 93 GLU A N 1
ATOM 752 C CA . GLU A 1 93 ? 24.782 9.719 20.628 1.00 76.31 93 GLU A CA 1
ATOM 753 C C . GLU A 1 93 ? 26.167 10.347 20.456 1.00 76.31 93 GLU A C 1
ATOM 755 O O . GLU A 1 93 ? 26.520 10.735 19.345 1.00 76.31 93 GLU A O 1
ATOM 760 N N . GLN A 1 94 ? 27.002 10.341 21.501 1.00 79.69 94 GLN A N 1
ATOM 761 C CA . GLN A 1 94 ? 28.399 10.781 21.409 1.00 79.69 94 GLN A CA 1
ATOM 762 C C . GLN A 1 94 ? 29.204 9.932 20.420 1.00 79.69 94 GLN A C 1
ATOM 764 O O . GLN A 1 94 ? 29.930 10.476 19.589 1.00 79.69 94 GLN A O 1
ATOM 769 N N . ARG A 1 95 ? 29.051 8.599 20.457 1.00 79.25 95 ARG A N 1
ATOM 770 C CA . ARG A 1 95 ? 29.732 7.703 19.506 1.00 79.25 95 ARG A CA 1
ATOM 771 C C . ARG A 1 95 ? 29.269 7.938 18.073 1.00 79.25 95 ARG A C 1
ATOM 773 O O . ARG A 1 95 ? 30.104 7.983 17.175 1.00 79.25 95 ARG A O 1
ATOM 780 N N . ARG A 1 96 ? 27.962 8.122 17.856 1.00 79.12 96 ARG A N 1
ATOM 781 C CA . ARG A 1 96 ? 27.412 8.434 16.527 1.00 79.12 96 ARG A CA 1
ATOM 782 C C . ARG A 1 96 ? 27.932 9.765 16.003 1.00 79.12 96 ARG A C 1
ATOM 784 O O . ARG A 1 96 ? 28.422 9.801 14.881 1.00 79.12 96 ARG A O 1
ATOM 791 N N . TYR A 1 97 ? 27.898 10.816 16.819 1.00 79.56 97 TYR A N 1
ATOM 792 C CA . TYR A 1 97 ? 28.413 12.131 16.444 1.00 79.56 97 TYR A CA 1
ATOM 793 C C . TYR A 1 97 ? 29.911 12.074 16.107 1.00 79.56 97 TYR A C 1
ATOM 795 O O . TYR A 1 97 ? 30.326 12.605 15.076 1.00 79.56 97 TYR A O 1
ATOM 803 N N . ALA A 1 98 ? 30.705 11.350 16.905 1.00 81.81 98 ALA A N 1
ATOM 804 C CA . ALA A 1 98 ? 32.133 11.130 16.664 1.00 81.81 98 ALA A CA 1
ATOM 805 C C . ALA A 1 98 ? 32.409 10.335 15.373 1.00 81.81 98 ALA A C 1
ATOM 807 O O . ALA A 1 98 ? 33.298 10.688 14.598 1.00 81.81 98 ALA A O 1
ATOM 808 N N . SER A 1 99 ? 31.629 9.282 15.098 1.00 80.25 99 SER A N 1
ATOM 809 C CA . SER A 1 99 ? 31.717 8.547 13.830 1.00 80.25 99 SER A CA 1
ATOM 810 C C . SER A 1 99 ? 31.357 9.439 12.638 1.00 80.25 99 SER A C 1
ATOM 812 O O . SER A 1 99 ? 32.070 9.440 11.637 1.00 80.25 99 SER A O 1
ATOM 814 N N . SER A 1 100 ? 30.298 10.245 12.750 1.00 81.44 100 SER A N 1
ATOM 815 C CA . SER A 1 100 ? 29.865 11.158 11.688 1.00 81.44 100 SER A CA 1
ATOM 816 C C . SER A 1 100 ? 30.896 12.249 11.385 1.00 81.44 100 SER A C 1
ATOM 818 O O . SER A 1 100 ? 31.160 12.518 10.213 1.00 81.44 100 SER A O 1
ATOM 820 N N . THR A 1 101 ? 31.532 12.827 12.409 1.00 81.75 101 THR A N 1
ATOM 821 C CA . THR A 1 101 ? 32.621 13.807 12.231 1.00 81.75 101 THR A CA 1
ATOM 822 C C . THR A 1 101 ? 33.886 13.173 11.652 1.00 81.75 101 THR A C 1
ATOM 824 O O . THR A 1 101 ? 34.505 13.762 10.768 1.00 81.75 101 THR A O 1
ATOM 827 N N . SER A 1 102 ? 34.245 11.954 12.071 1.00 81.62 102 SER A N 1
ATOM 828 C CA . SER A 1 102 ? 35.390 11.220 11.509 1.00 81.62 102 SER A CA 1
ATOM 829 C C . SER A 1 102 ? 35.212 10.916 10.015 1.00 81.62 102 SER A C 1
ATOM 831 O O . SER A 1 102 ? 36.133 11.128 9.224 1.00 81.62 102 SER A O 1
ATOM 833 N N . ILE A 1 103 ? 34.008 10.500 9.607 1.00 83.00 103 ILE A N 1
ATOM 834 C CA . ILE A 1 103 ? 33.673 10.261 8.195 1.00 83.00 103 ILE A CA 1
ATOM 835 C C . ILE A 1 103 ? 33.788 11.554 7.381 1.00 83.00 103 ILE A C 1
ATOM 837 O O . ILE A 1 103 ? 34.320 11.528 6.271 1.00 83.00 103 ILE A O 1
ATOM 841 N N . LEU A 1 104 ? 33.320 12.684 7.921 1.00 82.38 104 LEU A N 1
ATOM 842 C CA . LEU A 1 104 ? 33.422 13.971 7.237 1.00 82.38 104 LEU A CA 1
ATOM 843 C C . LEU A 1 104 ? 34.887 14.384 7.025 1.00 82.38 104 LEU A C 1
ATOM 845 O O . LEU A 1 104 ? 35.255 14.754 5.911 1.00 82.38 104 LEU A O 1
ATOM 849 N N . GLY A 1 105 ? 35.730 14.210 8.047 1.00 82.06 105 GLY A N 1
ATOM 850 C CA . GLY A 1 105 ? 37.171 14.453 7.946 1.00 82.06 105 GLY A CA 1
ATOM 851 C C . GLY A 1 105 ? 37.842 13.595 6.867 1.00 82.06 105 GLY A C 1
ATOM 852 O O . GLY A 1 105 ? 38.583 14.119 6.037 1.00 82.06 105 GLY A O 1
ATOM 853 N N . ALA A 1 106 ? 37.511 12.302 6.790 1.00 81.44 106 ALA A N 1
ATOM 854 C CA . ALA A 1 106 ? 38.031 11.413 5.747 1.00 81.44 106 ALA A CA 1
ATOM 855 C C . ALA A 1 106 ? 37.580 11.826 4.327 1.00 81.44 106 ALA A C 1
ATOM 857 O O . ALA A 1 106 ? 38.325 11.689 3.352 1.00 81.44 106 ALA A O 1
ATOM 858 N N . VAL A 1 107 ? 36.358 12.354 4.185 1.00 79.25 107 VAL A N 1
ATOM 859 C CA . VAL A 1 107 ? 35.839 12.871 2.906 1.00 79.25 107 VAL A CA 1
ATOM 860 C C . VAL A 1 107 ? 36.547 14.168 2.497 1.00 79.25 107 VAL A C 1
ATOM 862 O O . VAL A 1 107 ? 36.874 14.333 1.318 1.00 79.25 107 VAL A O 1
ATOM 865 N N . GLU A 1 108 ? 36.810 15.074 3.438 1.00 79.81 108 GLU A N 1
ATOM 866 C CA . GLU A 1 108 ? 37.567 16.309 3.200 1.00 79.81 108 GLU A CA 1
ATOM 867 C C . GLU A 1 108 ? 39.027 16.028 2.834 1.00 79.81 108 GLU A C 1
ATOM 869 O O . GLU A 1 108 ? 39.541 16.590 1.863 1.00 79.81 108 GLU A O 1
ATOM 874 N N . GLU A 1 109 ? 39.673 15.094 3.530 1.00 77.75 109 GLU A N 1
ATOM 875 C CA . GLU A 1 109 ? 41.030 14.646 3.221 1.00 77.75 109 GLU A CA 1
ATOM 876 C C . GLU A 1 109 ? 41.106 14.038 1.815 1.00 77.75 109 GLU A C 1
ATOM 878 O O . GLU A 1 109 ? 41.979 14.389 1.019 1.00 77.75 109 GLU A O 1
ATOM 883 N N . ARG A 1 110 ? 40.115 13.224 1.432 1.00 73.81 110 ARG A N 1
ATOM 884 C CA . ARG A 1 110 ? 39.999 12.697 0.066 1.00 73.81 110 ARG A CA 1
ATOM 885 C C . ARG A 1 110 ? 39.790 13.797 -0.980 1.00 73.81 110 ARG A C 1
ATOM 887 O O . ARG A 1 110 ? 40.324 13.681 -2.085 1.00 73.81 110 ARG A O 1
ATOM 894 N N . LYS A 1 111 ? 39.013 14.848 -0.679 1.00 72.19 111 LYS A N 1
ATOM 895 C CA . LYS A 1 111 ? 38.856 16.014 -1.573 1.00 72.19 111 LYS A CA 1
ATOM 896 C C . LYS A 1 111 ? 40.190 16.747 -1.746 1.00 72.19 111 LYS A C 1
ATOM 898 O O . LYS A 1 111 ? 40.529 17.097 -2.873 1.00 72.19 111 LYS A O 1
ATOM 903 N N . ARG A 1 112 ? 40.958 16.904 -0.664 1.00 69.94 112 ARG A N 1
ATOM 904 C CA . ARG A 1 112 ? 42.283 17.539 -0.665 1.00 69.94 112 ARG A CA 1
ATOM 905 C C . ARG A 1 112 ? 43.310 16.733 -1.467 1.00 69.94 112 ARG A C 1
ATOM 907 O O . ARG A 1 112 ? 43.963 17.283 -2.345 1.00 69.94 112 ARG A O 1
ATOM 914 N N . LEU A 1 113 ? 43.366 15.415 -1.269 1.00 68.19 113 LEU A N 1
ATOM 915 C CA . LEU A 1 113 ? 44.249 14.510 -2.019 1.00 68.19 113 LEU A CA 1
ATOM 916 C C . LEU A 1 113 ? 43.934 14.472 -3.527 1.00 68.19 113 LEU A C 1
ATOM 918 O O . LEU A 1 113 ? 44.843 14.362 -4.348 1.00 68.19 113 LEU A O 1
ATOM 922 N N . LYS A 1 114 ? 42.655 14.610 -3.911 1.00 60.25 114 LYS A N 1
ATOM 923 C CA . LYS A 1 114 ? 42.240 14.760 -5.320 1.00 60.25 114 LYS A CA 1
ATOM 924 C C . LYS A 1 114 ? 42.664 16.099 -5.936 1.00 60.25 114 LYS A C 1
ATOM 926 O O . LYS A 1 114 ? 42.716 16.195 -7.158 1.00 60.25 114 LYS A O 1
ATOM 931 N N . GLN A 1 115 ? 42.910 17.125 -5.122 1.00 54.25 115 GLN A N 1
ATOM 932 C CA . GLN A 1 115 ? 43.302 18.457 -5.584 1.00 54.25 115 GLN A CA 1
ATOM 933 C C . GLN A 1 115 ? 44.819 18.554 -5.828 1.00 54.25 115 GLN A C 1
ATOM 935 O O . GLN A 1 115 ? 45.232 19.255 -6.747 1.00 54.25 115 GLN A O 1
ATOM 940 N N . ASP A 1 116 ? 45.619 17.787 -5.076 1.00 49.84 116 ASP A N 1
ATOM 941 C CA . ASP A 1 116 ? 47.090 17.778 -5.149 1.00 49.84 116 ASP A CA 1
ATOM 942 C C . ASP A 1 116 ? 47.691 16.712 -6.092 1.00 49.84 116 ASP A C 1
ATOM 944 O O . ASP A 1 116 ? 48.906 16.678 -6.283 1.00 49.84 116 ASP A O 1
ATOM 948 N N . SER A 1 117 ? 46.890 15.839 -6.719 1.00 43.69 117 SER A N 1
ATOM 949 C CA . SER A 1 117 ? 47.417 14.755 -7.565 1.00 43.69 117 SER A CA 1
ATOM 950 C C . SER A 1 117 ? 46.800 14.710 -8.969 1.00 43.69 117 SER A C 1
ATOM 952 O O . SER A 1 117 ? 45.668 14.284 -9.179 1.00 43.69 117 SER A O 1
ATOM 954 N N . SER A 1 118 ? 47.604 15.070 -9.974 1.00 43.22 118 SER A N 1
ATOM 955 C CA . SER A 1 118 ? 47.390 14.721 -11.387 1.00 43.22 118 SER A CA 1
ATOM 956 C C . SER A 1 118 ? 47.924 13.323 -11.739 1.00 43.22 118 SER A C 1
ATOM 958 O O . SER A 1 118 ? 48.185 13.038 -12.903 1.00 43.22 118 SER A O 1
ATOM 960 N N . ASN A 1 119 ? 48.083 12.436 -10.752 1.00 40.16 119 ASN A N 1
ATOM 961 C CA . ASN A 1 119 ? 48.487 11.049 -10.959 1.00 40.16 119 ASN A CA 1
ATOM 962 C C . ASN A 1 119 ? 47.602 10.124 -10.124 1.00 40.16 119 ASN A C 1
ATOM 964 O O . ASN A 1 119 ? 47.628 10.144 -8.896 1.00 40.16 119 ASN A O 1
ATOM 968 N N . TYR A 1 120 ? 46.825 9.296 -10.817 1.00 40.75 120 TYR A N 1
ATOM 969 C CA . TYR A 1 120 ? 46.069 8.206 -10.218 1.00 40.75 120 TYR A CA 1
ATOM 970 C C . TYR A 1 120 ? 47.051 7.086 -9.853 1.00 40.75 120 TYR A C 1
ATOM 972 O O . TYR A 1 120 ? 47.518 6.364 -10.733 1.00 40.75 120 TYR A O 1
ATOM 980 N N . LEU A 1 121 ? 47.403 6.954 -8.572 1.00 40.09 121 LEU A N 1
ATOM 981 C CA . LEU A 1 121 ? 48.197 5.823 -8.098 1.00 40.09 121 LEU A CA 1
ATOM 982 C C . LEU A 1 121 ? 47.248 4.694 -7.686 1.00 40.09 121 LEU A C 1
ATOM 984 O O . LEU A 1 121 ? 46.534 4.797 -6.689 1.00 40.09 121 LEU A O 1
ATOM 988 N N . ILE A 1 122 ? 47.234 3.619 -8.472 1.00 36.97 122 ILE A N 1
ATOM 989 C CA . ILE A 1 122 ? 46.649 2.341 -8.057 1.00 36.97 122 ILE A CA 1
ATOM 990 C C . ILE A 1 122 ? 47.517 1.833 -6.896 1.00 36.97 122 ILE A C 1
ATOM 992 O O . ILE A 1 122 ? 48.731 1.727 -7.086 1.00 36.97 122 ILE A O 1
ATOM 996 N N . PRO A 1 123 ? 46.962 1.529 -5.709 1.00 35.47 123 PRO A N 1
ATOM 997 C CA . PRO A 1 123 ? 47.734 0.878 -4.660 1.00 35.47 123 PRO A CA 1
ATOM 998 C C . PRO A 1 123 ? 48.253 -0.461 -5.192 1.00 35.47 123 PRO A C 1
ATOM 1000 O O . PRO A 1 123 ? 47.476 -1.378 -5.453 1.00 35.47 123 PRO A O 1
ATOM 1003 N N . SER A 1 124 ? 49.562 -0.552 -5.430 1.00 37.00 124 SER A N 1
ATOM 1004 C CA . SER A 1 124 ? 50.210 -1.807 -5.804 1.00 37.00 124 SER A CA 1
ATOM 1005 C C . SER A 1 124 ? 50.051 -2.809 -4.662 1.00 37.00 124 SER A C 1
ATOM 1007 O O . SER A 1 124 ? 50.254 -2.438 -3.507 1.00 37.00 124 SER A O 1
ATOM 1009 N N . GLU A 1 125 ? 49.762 -4.071 -4.988 1.00 39.59 125 GLU A N 1
ATOM 1010 C CA . GLU A 1 125 ? 49.534 -5.217 -4.080 1.00 39.59 125 GLU A CA 1
ATOM 1011 C C . GLU A 1 125 ? 50.667 -5.534 -3.072 1.00 39.59 125 GLU A C 1
ATOM 1013 O O . GLU A 1 125 ? 50.605 -6.528 -2.352 1.00 39.59 125 GLU A O 1
ATOM 1018 N N . HIS A 1 126 ? 51.691 -4.689 -2.954 1.00 37.69 126 HIS A N 1
ATOM 1019 C CA . HIS A 1 126 ? 52.806 -4.840 -2.021 1.00 3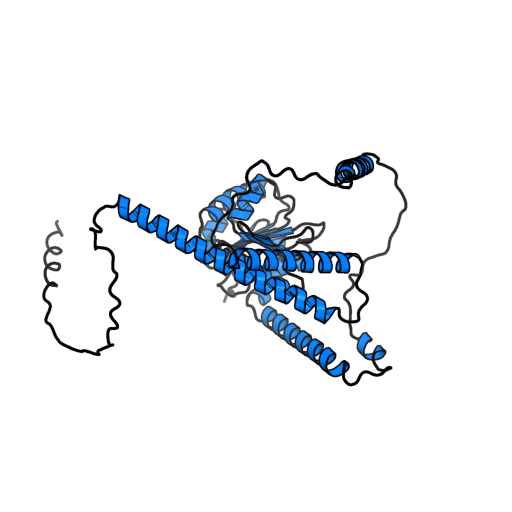7.69 126 HIS A CA 1
ATOM 1020 C C . HIS A 1 126 ? 53.086 -3.542 -1.252 1.00 37.69 126 HIS A C 1
ATOM 1022 O O . HIS A 1 126 ? 54.183 -2.993 -1.303 1.00 37.69 126 HIS A O 1
ATOM 1028 N N . ALA A 1 127 ? 52.094 -3.040 -0.517 1.00 33.75 127 ALA A N 1
ATOM 1029 C CA . ALA A 1 127 ? 52.354 -2.178 0.630 1.00 33.75 127 ALA A CA 1
ATOM 1030 C C . ALA A 1 127 ? 52.244 -3.044 1.890 1.00 33.75 127 ALA A C 1
ATOM 1032 O O . ALA A 1 127 ? 51.144 -3.351 2.347 1.00 33.75 127 ALA A O 1
ATOM 1033 N N . ASN A 1 128 ? 53.391 -3.479 2.418 1.00 36.53 128 ASN A N 1
ATOM 1034 C CA . ASN A 1 128 ? 53.468 -4.102 3.736 1.00 36.53 128 ASN A CA 1
ATOM 1035 C C . ASN A 1 128 ? 53.027 -3.074 4.783 1.00 36.53 128 ASN A C 1
ATOM 1037 O O . ASN A 1 128 ? 53.824 -2.257 5.240 1.00 36.53 128 ASN A O 1
ATOM 1041 N N . TYR A 1 129 ? 51.753 -3.112 5.155 1.00 38.06 129 TYR A N 1
ATOM 1042 C CA . TYR A 1 129 ? 51.304 -2.556 6.419 1.00 38.06 129 TYR A CA 1
ATOM 1043 C C . TYR A 1 129 ? 51.685 -3.561 7.504 1.00 38.06 129 TYR A C 1
ATOM 1045 O O . TYR A 1 129 ? 51.042 -4.600 7.650 1.00 38.06 129 TYR A O 1
ATOM 1053 N N . GLU A 1 130 ? 52.746 -3.271 8.255 1.00 35.59 130 GLU A N 1
ATOM 1054 C CA . GLU A 1 130 ? 52.933 -3.914 9.551 1.00 35.59 130 GLU A CA 1
ATOM 1055 C C . GLU A 1 130 ? 51.772 -3.480 10.450 1.00 35.59 130 GLU A C 1
ATOM 1057 O O . GLU A 1 130 ? 51.664 -2.329 10.876 1.00 35.59 130 GLU A O 1
ATOM 1062 N N . LEU A 1 131 ? 50.848 -4.413 10.670 1.00 34.41 131 LEU A N 1
ATOM 1063 C CA . LEU A 1 131 ? 49.768 -4.284 11.634 1.00 34.41 131 LEU A CA 1
ATOM 1064 C C . LEU A 1 131 ? 50.387 -4.141 13.027 1.00 34.41 131 LEU A C 1
ATOM 1066 O O . LEU A 1 131 ? 51.084 -5.037 13.502 1.00 34.41 131 LEU A O 1
ATOM 1070 N N . GLY A 1 132 ? 50.114 -3.015 13.685 1.00 39.72 132 GLY A N 1
ATOM 1071 C CA . GLY A 1 132 ? 50.401 -2.856 15.106 1.00 39.72 132 GLY A CA 1
ATOM 1072 C C . GLY A 1 132 ? 49.678 -3.926 15.943 1.00 39.72 132 GLY A C 1
ATOM 1073 O O . GLY A 1 132 ? 48.664 -4.480 15.506 1.00 39.72 132 GLY A O 1
ATOM 1074 N N . PRO A 1 133 ? 50.158 -4.216 17.163 1.00 41.16 133 PRO A N 1
ATOM 1075 C CA . PRO A 1 133 ? 49.735 -5.375 17.954 1.00 41.16 133 PRO A CA 1
ATOM 1076 C C . PRO A 1 133 ? 48.273 -5.343 18.443 1.00 41.16 133 PRO A C 1
ATOM 1078 O O . PRO A 1 133 ? 47.830 -6.286 19.090 1.00 41.16 133 PRO A O 1
ATOM 1081 N N . GLU A 1 134 ? 47.491 -4.310 18.124 1.00 41.38 134 GLU A N 1
ATOM 1082 C CA . GLU A 1 134 ? 46.085 -4.191 18.538 1.00 41.38 134 GLU A CA 1
ATOM 1083 C C . GLU A 1 134 ? 45.074 -4.800 17.549 1.00 41.38 134 GLU A C 1
ATOM 1085 O O . GLU A 1 134 ? 43.896 -4.926 17.875 1.00 41.38 134 GLU A O 1
ATOM 1090 N N . ALA A 1 135 ? 45.509 -5.264 16.372 1.00 40.00 135 ALA A N 1
ATOM 1091 C CA . ALA A 1 135 ? 44.619 -5.893 15.387 1.00 40.00 135 ALA A CA 1
ATOM 1092 C C . ALA A 1 135 ? 44.277 -7.374 15.680 1.00 40.00 135 ALA A C 1
ATOM 1094 O O . ALA A 1 135 ? 43.585 -8.015 14.890 1.00 40.00 135 ALA A O 1
ATOM 1095 N N . ALA A 1 136 ? 44.738 -7.935 16.805 1.00 36.78 136 ALA A N 1
ATOM 1096 C CA . ALA A 1 136 ? 44.523 -9.343 17.158 1.00 36.78 136 ALA A CA 1
ATOM 1097 C C . ALA A 1 136 ? 43.270 -9.615 18.024 1.00 36.78 136 ALA A C 1
ATOM 1099 O O . ALA A 1 136 ? 42.910 -10.776 18.208 1.00 36.78 136 ALA A O 1
ATOM 1100 N N . SER A 1 137 ? 42.565 -8.593 18.528 1.00 41.72 137 SER A N 1
ATOM 1101 C CA . SER A 1 137 ? 41.443 -8.787 19.474 1.00 41.72 137 SER A CA 1
ATOM 1102 C C . SER A 1 137 ? 40.073 -9.027 18.821 1.00 41.72 137 SER A C 1
ATOM 1104 O O . SER A 1 137 ? 39.130 -9.458 19.490 1.00 41.72 137 SER A O 1
ATOM 1106 N N . ALA A 1 138 ? 39.947 -8.812 17.507 1.00 40.09 138 ALA A N 1
ATOM 1107 C CA . ALA A 1 138 ? 38.668 -8.941 16.804 1.00 40.09 138 ALA A CA 1
ATOM 1108 C C . ALA A 1 138 ? 38.158 -10.393 16.726 1.00 40.09 138 ALA A C 1
ATOM 1110 O O . ALA A 1 138 ? 36.958 -10.616 16.636 1.00 40.09 138 ALA A O 1
ATOM 1111 N N . THR A 1 139 ? 39.044 -11.387 16.831 1.00 47.31 139 THR A N 1
ATOM 1112 C CA . THR A 1 139 ? 38.673 -12.815 16.768 1.00 47.31 139 THR A CA 1
ATOM 1113 C C . THR A 1 139 ? 38.231 -13.395 18.114 1.00 47.31 139 THR A C 1
ATOM 1115 O O . THR A 1 139 ? 37.677 -14.493 18.164 1.00 47.31 139 THR A O 1
ATOM 1118 N N . GLU A 1 140 ? 38.513 -12.702 19.217 1.00 38.75 140 GLU A N 1
ATOM 1119 C CA . GLU A 1 140 ? 38.235 -13.177 20.578 1.00 38.75 140 GLU A CA 1
ATOM 1120 C C . GLU A 1 140 ? 36.890 -12.648 21.085 1.00 38.75 140 GLU A C 1
ATOM 1122 O O . GLU A 1 140 ? 36.110 -13.398 21.671 1.00 38.75 140 GLU A O 1
ATOM 1127 N N . LEU A 1 141 ? 36.565 -11.399 20.734 1.00 37.69 141 LEU A N 1
ATOM 1128 C CA . LEU A 1 141 ? 35.240 -10.817 20.938 1.00 37.69 141 LEU A CA 1
ATOM 1129 C C . LEU A 1 141 ? 34.169 -11.557 20.126 1.00 37.69 141 LEU A C 1
ATOM 1131 O O . LEU A 1 141 ? 33.125 -11.885 20.677 1.00 37.69 141 LEU A O 1
ATOM 1135 N N . ASP A 1 142 ? 34.442 -11.926 18.873 1.00 38.22 142 ASP A N 1
ATOM 1136 C CA . ASP A 1 142 ? 33.467 -12.639 18.028 1.00 38.22 142 ASP A CA 1
ATOM 1137 C C . ASP A 1 142 ? 33.132 -14.041 18.584 1.00 38.22 142 ASP A C 1
ATOM 1139 O O . ASP A 1 142 ? 31.973 -14.449 18.653 1.00 38.22 142 ASP A O 1
ATOM 1143 N N . LYS A 1 143 ? 34.132 -14.742 19.142 1.00 42.53 143 LYS A N 1
ATOM 1144 C CA . LYS A 1 143 ? 33.936 -16.034 19.830 1.00 42.53 143 LYS A CA 1
ATOM 1145 C C . LYS A 1 143 ? 33.137 -15.910 21.132 1.00 42.53 143 LYS A C 1
ATOM 1147 O O . LYS A 1 143 ? 32.427 -16.845 21.507 1.00 42.53 143 LYS A O 1
ATOM 1152 N N . GLN A 1 144 ? 33.244 -14.776 21.822 1.00 39.97 144 GLN A N 1
ATOM 1153 C CA . GLN A 1 144 ? 32.515 -14.498 23.063 1.00 39.97 144 GLN A CA 1
ATOM 1154 C C . GLN A 1 144 ? 31.042 -14.143 22.788 1.00 39.97 144 GLN A C 1
ATOM 1156 O O . GLN A 1 144 ? 30.150 -14.497 23.567 1.00 39.97 144 GLN A O 1
ATOM 1161 N N . TRP A 1 145 ? 30.771 -13.515 21.641 1.00 40.62 145 TRP A N 1
ATOM 1162 C CA . TRP A 1 145 ? 29.422 -13.217 21.160 1.00 40.62 145 TRP A CA 1
ATOM 1163 C C . TRP A 1 145 ? 28.659 -14.477 20.714 1.00 40.62 145 TRP A C 1
ATOM 1165 O O . TRP A 1 145 ? 27.473 -14.606 21.031 1.00 40.62 145 TRP A O 1
ATOM 1175 N N . ASP A 1 146 ? 29.340 -15.453 20.107 1.00 37.84 146 ASP A N 1
ATOM 1176 C CA . ASP A 1 146 ? 28.737 -16.738 19.716 1.00 37.84 146 ASP A CA 1
ATOM 1177 C C . ASP A 1 146 ? 28.458 -17.677 20.907 1.00 37.84 146 ASP A C 1
ATOM 1179 O O . ASP A 1 146 ? 27.431 -18.364 20.942 1.00 37.84 146 ASP A O 1
ATOM 1183 N N . GLN A 1 147 ? 29.311 -17.672 21.940 1.00 37.78 147 GLN A N 1
ATOM 1184 C CA . GLN A 1 147 ? 29.111 -18.487 23.151 1.00 37.78 147 GLN A CA 1
ATOM 1185 C C . GLN A 1 147 ? 27.866 -18.084 23.954 1.00 37.78 147 GLN A C 1
ATOM 1187 O O . GLN A 1 147 ? 27.239 -18.927 24.596 1.00 37.78 147 GLN A O 1
ATOM 1192 N N . THR A 1 148 ? 27.474 -16.811 23.883 1.00 42.69 148 THR A N 1
ATOM 1193 C CA . THR A 1 148 ? 26.352 -16.258 24.657 1.00 42.69 148 THR A CA 1
ATOM 1194 C C . THR A 1 148 ? 24.984 -16.611 24.044 1.00 42.69 148 THR A C 1
ATOM 1196 O O . THR A 1 148 ? 23.949 -16.418 24.680 1.00 42.69 148 THR A O 1
ATOM 1199 N N . ARG A 1 149 ? 24.948 -17.175 22.824 1.00 40.94 149 ARG A N 1
ATOM 1200 C CA . ARG A 1 149 ? 23.708 -17.588 22.137 1.00 40.94 149 ARG A CA 1
ATOM 1201 C C . ARG A 1 149 ? 23.372 -19.076 22.237 1.00 40.94 149 ARG A C 1
ATOM 1203 O O . ARG A 1 149 ? 22.232 -19.443 21.965 1.00 40.94 149 ARG A O 1
ATOM 1210 N N . MET A 1 150 ? 24.313 -19.923 22.650 1.00 31.36 150 MET A N 1
ATOM 1211 C CA . MET A 1 150 ? 24.125 -21.383 22.673 1.00 31.36 150 MET A CA 1
ATOM 1212 C C . MET A 1 150 ? 23.744 -21.953 24.052 1.00 31.36 150 MET A C 1
ATOM 1214 O O . MET A 1 150 ? 23.698 -23.169 24.222 1.00 31.36 150 MET A O 1
ATOM 1218 N N . SER A 1 151 ? 23.413 -21.105 25.032 1.00 30.98 151 SER A N 1
ATOM 1219 C CA . SER A 1 151 ? 22.950 -21.513 26.365 1.00 30.98 151 SER A CA 1
ATOM 1220 C C . SER A 1 151 ? 21.592 -20.885 26.723 1.00 30.98 151 SER A C 1
ATOM 1222 O O . SER A 1 151 ? 21.497 -19.854 27.379 1.00 30.98 151 SER A O 1
ATOM 1224 N N . GLY A 1 152 ? 20.498 -21.532 26.316 1.00 35.53 152 GLY A N 1
ATOM 1225 C CA . GLY A 1 152 ? 19.214 -21.440 27.040 1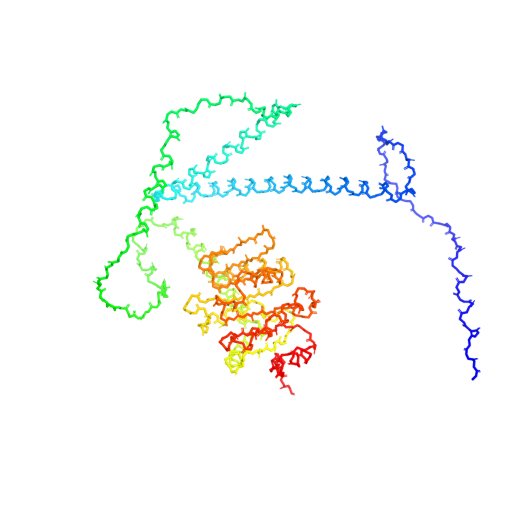.00 35.53 152 GLY A CA 1
ATOM 1226 C C . GLY A 1 152 ? 19.000 -22.703 27.893 1.00 35.53 152 GLY A C 1
ATOM 1227 O O . GLY A 1 152 ? 19.782 -23.641 27.724 1.00 35.53 152 GLY A O 1
ATOM 1228 N N . PRO A 1 153 ? 17.942 -22.834 28.734 1.00 47.00 153 PRO A N 1
ATOM 1229 C CA . PRO A 1 153 ? 16.838 -21.909 29.058 1.00 47.00 153 PRO A CA 1
ATOM 1230 C C . PRO A 1 153 ? 16.489 -21.826 30.581 1.00 47.00 153 PRO A C 1
ATOM 1232 O O . PRO A 1 153 ? 16.951 -22.636 31.379 1.00 47.00 153 PRO A O 1
ATOM 1235 N N . GLY A 1 154 ? 15.589 -20.914 30.999 1.00 26.06 154 GLY A N 1
ATOM 1236 C CA . GLY A 1 154 ? 14.971 -20.982 32.342 1.00 26.06 154 GLY A CA 1
ATOM 1237 C C . GLY A 1 154 ? 14.122 -19.774 32.778 1.00 26.06 154 GLY A C 1
ATOM 1238 O O . GLY A 1 154 ? 14.639 -18.826 33.354 1.00 26.06 154 GLY A O 1
ATOM 1239 N N . ALA A 1 155 ? 12.808 -19.831 32.539 1.00 28.78 155 ALA A N 1
ATOM 1240 C CA . ALA A 1 155 ? 11.770 -18.961 33.134 1.00 28.78 155 ALA A CA 1
ATOM 1241 C C . ALA A 1 155 ? 11.589 -19.252 34.658 1.00 28.78 155 ALA A C 1
ATOM 1243 O O . ALA A 1 155 ? 12.224 -20.202 35.120 1.00 28.78 155 ALA A O 1
ATOM 1244 N N . PRO A 1 156 ? 10.689 -18.601 35.453 1.00 42.06 156 PRO A N 1
ATOM 1245 C CA . PRO A 1 156 ? 9.657 -17.587 35.132 1.00 42.06 156 PRO A CA 1
ATOM 1246 C C . PRO A 1 156 ? 9.548 -16.416 36.155 1.00 42.06 156 PRO A C 1
ATOM 1248 O O . PRO A 1 156 ? 10.102 -16.516 37.233 1.00 42.06 156 PRO A O 1
ATOM 1251 N N . VAL A 1 157 ? 8.752 -15.361 35.896 1.00 27.05 157 VAL A N 1
ATOM 1252 C CA . VAL A 1 157 ? 7.731 -14.825 36.842 1.00 27.05 157 VAL A CA 1
ATOM 1253 C C . VAL A 1 157 ? 6.739 -13.897 36.112 1.00 27.05 157 VAL A C 1
ATOM 1255 O O . VAL A 1 157 ? 7.077 -13.092 35.254 1.00 27.05 157 VAL A O 1
ATOM 1258 N N . LYS A 1 158 ? 5.478 -14.108 36.491 1.00 25.31 158 LYS A N 1
ATOM 1259 C CA . LYS A 1 158 ? 4.185 -13.592 36.037 1.00 25.31 158 LYS A CA 1
ATOM 1260 C C . LYS A 1 158 ? 3.889 -12.100 36.310 1.00 25.31 158 LYS A C 1
ATOM 1262 O O . LYS A 1 158 ? 4.246 -11.584 37.359 1.00 25.31 158 LYS A O 1
ATOM 1267 N N . LYS A 1 159 ? 2.938 -11.620 35.488 1.00 24.08 159 LYS A N 1
ATOM 1268 C CA . LYS A 1 159 ? 1.704 -10.842 35.787 1.00 24.08 159 LYS A CA 1
ATOM 1269 C C . LYS A 1 159 ? 1.707 -9.304 35.649 1.00 24.08 159 LYS A C 1
ATOM 1271 O O . LYS A 1 159 ? 2.167 -8.592 36.524 1.00 24.08 159 LYS A O 1
ATOM 1276 N N . ALA A 1 160 ? 0.967 -8.895 34.610 1.00 28.78 160 ALA A N 1
ATOM 1277 C CA . ALA A 1 160 ? -0.183 -7.977 34.605 1.00 28.78 160 ALA A CA 1
ATOM 1278 C C . ALA A 1 160 ? 0.015 -6.503 34.996 1.00 28.78 160 ALA A C 1
ATOM 1280 O O . ALA A 1 160 ? 0.227 -6.203 36.161 1.00 28.78 160 ALA A O 1
ATOM 1281 N N . LEU A 1 161 ? -0.226 -5.622 34.019 1.00 30.02 161 LEU A N 1
ATOM 1282 C CA . LEU A 1 161 ? -0.885 -4.305 34.109 1.00 30.02 161 LEU A CA 1
ATOM 1283 C C . LEU A 1 161 ? -1.121 -3.867 32.652 1.00 30.02 161 LEU A C 1
ATOM 1285 O O . LEU A 1 161 ? -0.178 -3.571 31.931 1.00 30.02 161 LEU A O 1
ATOM 1289 N N . ASP A 1 162 ? -2.232 -4.297 32.069 1.00 26.02 162 ASP A N 1
ATOM 1290 C CA . ASP A 1 162 ? -3.502 -3.567 31.966 1.00 26.02 162 ASP A CA 1
ATOM 1291 C C . ASP A 1 162 ? -3.422 -2.381 30.995 1.00 26.02 162 ASP A C 1
ATOM 1293 O O . ASP A 1 162 ? -2.553 -1.514 31.080 1.00 26.02 162 ASP A O 1
ATOM 1297 N N . GLY A 1 163 ? -4.306 -2.426 30.004 1.00 36.69 163 GLY A N 1
ATOM 1298 C CA . GLY A 1 163 ? -4.281 -1.557 28.843 1.00 36.69 163 GLY A CA 1
ATOM 1299 C C . GLY A 1 163 ? -4.512 -0.097 29.208 1.00 36.69 163 GLY A C 1
ATOM 1300 O O . GLY A 1 163 ? -5.451 0.237 29.923 1.00 36.69 163 GLY A O 1
ATOM 1301 N N . LYS A 1 164 ? -3.666 0.767 28.650 1.00 28.05 164 LYS A N 1
ATOM 1302 C CA . LYS A 1 164 ? -3.970 2.135 28.214 1.00 28.05 164 LYS A CA 1
ATOM 1303 C C . LYS A 1 164 ? -2.773 2.616 27.406 1.00 28.05 164 LYS A C 1
ATOM 1305 O O . LYS A 1 164 ? -1.670 2.743 27.929 1.00 28.05 164 LYS A O 1
ATOM 1310 N N . GLY A 1 165 ? -2.991 2.830 26.110 1.00 26.86 165 GLY A N 1
ATOM 1311 C CA . GLY A 1 165 ? -2.036 3.540 25.272 1.00 26.86 165 GLY A CA 1
ATOM 1312 C C . GLY A 1 165 ? -1.761 4.907 25.888 1.00 26.86 165 GLY A C 1
ATOM 1313 O O . GLY A 1 165 ? -2.692 5.605 26.292 1.00 26.86 165 GLY A O 1
ATOM 1314 N N . PHE A 1 166 ? -0.486 5.275 25.983 1.00 28.08 166 PHE A N 1
ATOM 1315 C CA . PHE A 1 166 ? -0.087 6.635 26.318 1.00 28.08 166 PHE A CA 1
ATOM 1316 C C . PHE A 1 166 ? -0.452 7.549 25.144 1.00 28.08 166 PHE A C 1
ATOM 1318 O O . PHE A 1 166 ? 0.376 7.874 24.296 1.00 28.08 166 PHE A O 1
ATOM 1325 N N . LEU A 1 167 ? -1.718 7.958 25.090 1.00 30.34 167 LEU A N 1
ATOM 1326 C CA . LEU A 1 167 ? -2.088 9.224 24.485 1.00 30.34 167 LEU A CA 1
ATOM 1327 C C . LEU A 1 167 ? -1.567 10.288 25.452 1.00 30.34 167 LEU A C 1
ATOM 1329 O O . LEU A 1 167 ? -2.146 10.499 26.515 1.00 30.34 167 LEU A O 1
ATOM 1333 N N . PHE A 1 168 ? -0.416 10.877 25.141 1.00 31.33 168 PHE A N 1
ATOM 1334 C CA . PHE A 1 168 ? 0.076 12.022 25.894 1.00 31.33 168 PHE A CA 1
ATOM 1335 C C . PHE A 1 168 ? -0.907 13.185 25.696 1.00 31.33 168 PHE A C 1
ATOM 1337 O O . PHE A 1 168 ? -0.880 13.860 24.665 1.00 31.33 168 PHE A O 1
ATOM 1344 N N . ASP A 1 169 ? -1.794 13.388 26.668 1.00 31.72 169 ASP A N 1
ATOM 1345 C CA . ASP A 1 169 ? -2.590 14.603 26.781 1.00 31.72 169 ASP A CA 1
ATOM 1346 C C . ASP A 1 169 ? -1.704 15.699 27.386 1.00 31.72 169 ASP A C 1
ATOM 1348 O O . ASP A 1 169 ? -1.242 15.610 28.524 1.00 31.72 169 ASP A O 1
ATOM 1352 N N . TYR A 1 170 ? -1.376 16.695 26.569 1.00 45.31 170 TYR A N 1
ATOM 1353 C CA . TYR A 1 170 ? -0.428 17.764 26.889 1.00 45.31 170 TYR A CA 1
ATOM 1354 C C . TYR A 1 170 ? -1.119 19.021 27.455 1.00 45.31 170 TYR A C 1
ATOM 1356 O O . TYR A 1 170 ? -0.526 20.102 27.448 1.00 45.31 170 TYR A O 1
ATOM 1364 N N . SER A 1 171 ? -2.346 18.914 27.979 1.00 41.56 171 SER A N 1
ATOM 1365 C CA . SER A 1 171 ? -3.022 20.032 28.661 1.00 41.56 171 SER A CA 1
ATOM 1366 C C . SER A 1 171 ? -2.280 20.516 29.916 1.00 41.56 171 SER A C 1
ATOM 1368 O O . SER A 1 171 ? -2.337 21.701 30.263 1.00 41.56 171 SER A O 1
ATOM 1370 N N . ASP A 1 172 ? -1.515 19.631 30.561 1.00 41.28 172 ASP A N 1
ATOM 1371 C CA . ASP A 1 172 ? -1.013 19.864 31.920 1.00 41.28 172 ASP A CA 1
ATOM 1372 C C . ASP A 1 172 ? 0.365 20.542 31.983 1.00 41.28 172 ASP A C 1
ATOM 1374 O O . ASP A 1 172 ? 0.733 21.112 33.016 1.00 41.28 172 ASP A O 1
ATOM 1378 N N . ILE A 1 173 ? 1.102 20.607 30.866 1.00 44.75 173 ILE A N 1
ATOM 1379 C CA . ILE A 1 173 ? 2.424 21.269 30.820 1.00 44.75 173 ILE A CA 1
ATOM 1380 C C . ILE A 1 173 ? 2.307 22.799 30.895 1.00 44.75 173 ILE A C 1
ATOM 1382 O O . ILE A 1 173 ? 3.240 23.479 31.319 1.00 44.75 173 ILE A O 1
ATOM 1386 N N . SER A 1 174 ? 1.133 23.358 30.592 1.00 45.91 174 SER A N 1
ATOM 1387 C CA . SER A 1 174 ? 0.896 24.805 30.693 1.00 45.91 174 SER A CA 1
ATOM 1388 C C . SER A 1 174 ? 0.982 25.345 32.130 1.00 45.91 174 SER A C 1
ATOM 1390 O O . SER A 1 174 ? 1.210 26.540 32.339 1.00 45.91 174 SER A O 1
ATOM 1392 N N . SER A 1 175 ? 0.810 24.475 33.130 1.00 44.09 175 SER A N 1
ATOM 1393 C CA . SER A 1 175 ? 0.772 24.864 34.541 1.00 44.09 175 SER A CA 1
ATOM 1394 C C . SER A 1 175 ? 2.145 24.820 35.223 1.00 44.09 175 SER A C 1
ATOM 1396 O O . SER A 1 175 ? 2.410 25.648 36.094 1.00 44.09 175 SER A O 1
ATOM 1398 N N . ALA A 1 176 ? 3.038 23.924 34.787 1.00 42.19 176 ALA A N 1
ATOM 1399 C CA . ALA A 1 176 ? 4.327 23.671 35.436 1.00 42.19 176 ALA A CA 1
ATOM 1400 C C . ALA A 1 176 ? 5.465 24.610 34.984 1.00 42.19 176 ALA A C 1
ATOM 1402 O O . ALA A 1 176 ? 6.451 24.765 35.697 1.00 42.19 176 ALA A O 1
ATOM 1403 N N . VAL A 1 177 ? 5.335 25.271 33.828 1.00 45.44 177 VAL A N 1
ATOM 1404 C CA . VAL A 1 177 ? 6.397 26.124 33.247 1.00 45.44 177 VAL A CA 1
ATOM 1405 C C . VAL A 1 177 ? 6.358 27.575 33.767 1.00 45.44 177 VAL A C 1
ATOM 1407 O O . VAL A 1 177 ? 7.299 28.336 33.577 1.00 45.44 177 VAL A O 1
ATOM 1410 N N . LYS A 1 178 ? 5.323 27.965 34.526 1.00 43.94 178 LYS A N 1
ATOM 1411 C CA . LYS A 1 178 ? 5.139 29.347 35.023 1.00 43.94 178 LYS A CA 1
ATOM 1412 C C . LYS A 1 178 ? 6.134 29.800 36.098 1.00 43.94 178 LYS A C 1
ATOM 1414 O O . LYS A 1 178 ? 6.078 30.953 36.521 1.00 43.94 178 LYS A O 1
ATOM 1419 N N . SER A 1 179 ? 7.022 28.932 36.574 1.00 48.66 179 SER A N 1
ATOM 1420 C CA . SER A 1 179 ? 7.901 29.240 37.702 1.00 48.66 179 SER A CA 1
ATOM 1421 C C . SER A 1 179 ? 9.355 28.876 37.431 1.00 48.66 179 SER A C 1
ATOM 1423 O O . SER A 1 179 ? 9.887 28.012 38.115 1.00 48.66 179 SER A O 1
ATOM 1425 N N . THR A 1 180 ? 10.003 29.502 36.444 1.00 41.28 180 THR A N 1
ATOM 1426 C CA . THR A 1 180 ? 11.376 30.055 36.557 1.00 41.28 180 THR A CA 1
ATOM 1427 C C . THR A 1 180 ? 11.881 30.610 35.214 1.00 41.28 180 THR A C 1
ATOM 1429 O O . THR A 1 180 ? 12.014 29.883 34.242 1.00 41.28 180 THR A O 1
ATOM 1432 N N . ALA A 1 181 ? 12.197 31.912 35.198 1.00 48.22 181 ALA A N 1
ATOM 1433 C CA . ALA A 1 181 ? 13.136 32.598 34.292 1.00 48.22 181 ALA A CA 1
ATOM 1434 C C . ALA A 1 181 ? 13.029 32.323 32.767 1.00 48.22 181 ALA A C 1
ATOM 1436 O O . ALA A 1 181 ? 14.015 31.922 32.149 1.00 48.22 181 ALA A O 1
ATOM 1437 N N . ALA A 1 182 ? 11.868 32.577 32.145 1.00 45.78 182 ALA A N 1
ATOM 1438 C CA . ALA A 1 182 ? 11.558 32.038 30.813 1.00 45.78 182 ALA A CA 1
ATOM 1439 C C . ALA A 1 182 ? 11.168 33.034 29.694 1.00 45.78 182 ALA A C 1
ATOM 1441 O O . ALA A 1 182 ? 10.710 32.581 28.657 1.00 45.78 182 ALA A O 1
ATOM 1442 N N . GLU A 1 183 ? 11.376 34.351 29.788 1.00 49.84 183 GLU A N 1
ATOM 1443 C CA . GLU A 1 183 ? 10.767 35.272 28.794 1.00 49.84 183 GLU A CA 1
ATOM 1444 C C . GLU A 1 183 ? 11.308 35.136 27.347 1.00 49.84 183 GLU A C 1
ATOM 1446 O O . GLU A 1 183 ? 10.549 35.245 26.381 1.00 49.84 183 GLU A O 1
ATOM 1451 N N . THR A 1 184 ? 12.602 34.844 27.152 1.00 50.81 184 THR A N 1
ATOM 1452 C CA . THR A 1 184 ? 13.196 34.748 25.796 1.00 50.81 184 THR A CA 1
ATOM 1453 C C . THR A 1 184 ? 13.103 33.339 25.198 1.00 50.81 184 THR A C 1
ATOM 1455 O O . THR A 1 184 ? 12.973 33.190 23.982 1.00 50.81 184 THR A O 1
ATOM 1458 N N . PHE A 1 185 ? 13.143 32.300 26.039 1.00 47.19 185 PHE A N 1
ATOM 1459 C CA . PHE A 1 185 ? 13.045 30.897 25.615 1.00 47.19 185 PHE A CA 1
ATOM 1460 C C . PHE A 1 185 ? 11.584 30.476 25.375 1.00 47.19 185 PHE A C 1
ATOM 1462 O O . PHE A 1 185 ? 11.313 29.686 24.471 1.00 47.19 185 PHE A O 1
ATOM 1469 N N . GLU A 1 186 ? 10.624 31.075 26.096 1.00 52.56 186 GLU A N 1
ATOM 1470 C CA . GLU A 1 186 ? 9.193 30.898 25.823 1.00 52.56 186 GLU A CA 1
ATOM 1471 C C . GLU A 1 186 ? 8.832 31.341 24.406 1.00 52.56 186 GLU A C 1
ATOM 1473 O O . GLU A 1 186 ? 8.070 30.654 23.739 1.00 52.56 186 GLU A O 1
ATOM 1478 N N . SER A 1 187 ? 9.389 32.439 23.893 1.00 57.62 187 SER A N 1
ATOM 1479 C CA . SER A 1 187 ? 8.958 32.982 22.598 1.00 57.62 187 SER A CA 1
ATOM 1480 C C . SER A 1 187 ? 9.262 32.050 21.416 1.00 57.62 187 SER A C 1
ATOM 1482 O O . SER A 1 187 ? 8.390 31.812 20.578 1.00 57.62 187 SER A O 1
ATOM 1484 N N . SER A 1 188 ? 10.464 31.463 21.347 1.00 58.94 188 SER A N 1
ATOM 1485 C CA . SER A 1 188 ? 10.835 30.546 20.256 1.00 58.94 188 SER A CA 1
ATOM 1486 C C . SER A 1 188 ? 10.172 29.174 20.397 1.00 58.94 188 SER A C 1
ATOM 1488 O O . SER A 1 188 ? 9.709 28.610 19.401 1.00 58.94 188 SER A O 1
ATOM 1490 N N . PHE A 1 189 ? 10.067 28.659 21.624 1.00 68.19 189 PHE A N 1
ATOM 1491 C CA . PHE A 1 189 ? 9.438 27.372 21.904 1.00 68.19 189 PHE A CA 1
ATOM 1492 C C . PHE A 1 189 ? 7.919 27.430 21.693 1.00 68.19 189 PHE A C 1
ATOM 1494 O O . PHE A 1 189 ? 7.366 26.610 20.962 1.00 68.19 189 PHE A O 1
ATOM 1501 N N . VAL A 1 190 ? 7.242 28.457 22.218 1.00 68.88 190 VAL A N 1
ATOM 1502 C CA . VAL A 1 190 ? 5.801 28.682 22.012 1.00 68.88 190 VAL A CA 1
ATOM 1503 C C . VAL A 1 190 ? 5.492 28.962 20.543 1.00 68.88 190 VAL A C 1
ATOM 1505 O O . VAL A 1 190 ? 4.468 28.497 20.045 1.00 68.88 190 VAL A O 1
ATOM 1508 N N . LYS A 1 191 ? 6.365 29.670 19.814 1.00 69.56 191 LYS A N 1
ATOM 1509 C CA . LYS A 1 191 ? 6.199 29.867 18.366 1.00 69.56 191 LYS A CA 1
ATOM 1510 C C . LYS A 1 191 ? 6.303 28.549 17.598 1.00 69.56 191 LYS A C 1
ATOM 1512 O O . LYS A 1 191 ? 5.429 28.265 16.788 1.00 69.56 191 LYS A O 1
ATOM 1517 N N . THR A 1 192 ? 7.305 27.724 17.897 1.00 71.69 192 THR A N 1
ATOM 1518 C CA . THR A 1 192 ? 7.476 26.406 17.258 1.00 71.69 192 THR A CA 1
ATOM 1519 C C . THR A 1 192 ? 6.285 25.494 17.553 1.00 71.69 192 THR A C 1
ATOM 1521 O O . THR A 1 192 ? 5.734 24.887 16.639 1.00 71.69 192 THR A O 1
ATOM 1524 N N . LEU A 1 193 ? 5.813 25.473 18.803 1.00 71.25 193 LEU A N 1
ATOM 1525 C CA . LEU A 1 193 ? 4.620 24.724 19.195 1.00 71.25 193 LEU A CA 1
ATOM 1526 C C . LEU A 1 193 ? 3.359 25.210 18.473 1.00 71.25 193 LEU A C 1
ATOM 1528 O O . LEU A 1 193 ? 2.582 24.381 18.008 1.00 71.25 193 LEU A O 1
ATOM 1532 N N . ARG A 1 194 ? 3.165 26.530 18.338 1.00 70.81 194 ARG A N 1
ATOM 1533 C CA . ARG A 1 194 ? 2.035 27.113 17.594 1.00 70.81 194 ARG A CA 1
ATOM 1534 C C . ARG A 1 194 ? 2.084 26.781 16.106 1.00 70.81 194 ARG A C 1
ATOM 1536 O O . ARG A 1 194 ? 1.047 26.479 15.513 1.00 70.81 194 ARG A O 1
ATOM 1543 N N . ASP A 1 195 ? 3.269 26.826 15.507 1.00 73.00 195 ASP A N 1
ATOM 1544 C CA . ASP A 1 195 ? 3.467 26.477 14.101 1.00 73.00 195 ASP A CA 1
ATOM 1545 C C . ASP A 1 195 ? 3.199 24.980 13.876 1.00 73.00 195 ASP A C 1
ATOM 1547 O O . ASP A 1 195 ? 2.554 24.603 12.896 1.00 73.00 195 ASP A O 1
ATOM 1551 N N . GLU A 1 196 ? 3.619 24.116 14.806 1.00 73.12 196 GLU A N 1
ATOM 1552 C CA . GLU A 1 196 ? 3.290 22.692 14.777 1.00 73.12 196 GLU A CA 1
ATOM 1553 C C . GLU A 1 196 ? 1.794 22.428 14.952 1.00 73.12 196 GLU A C 1
ATOM 1555 O O . GLU A 1 196 ? 1.233 21.656 14.178 1.00 73.12 196 GLU A O 1
ATOM 1560 N N . THR A 1 197 ? 1.115 23.055 15.917 1.00 73.81 197 THR A N 1
ATOM 1561 C CA . THR A 1 197 ? -0.337 22.878 16.098 1.00 73.81 197 THR A CA 1
ATOM 1562 C C . THR A 1 197 ? -1.125 23.372 14.892 1.00 73.81 197 THR A C 1
ATOM 1564 O O . THR A 1 197 ? -2.020 22.671 14.428 1.00 73.81 197 THR A O 1
ATOM 1567 N N . SER A 1 198 ? -0.730 24.502 14.304 1.00 74.88 198 SER A N 1
ATOM 1568 C CA . SER A 1 198 ? -1.375 25.035 13.097 1.00 74.88 198 SER A CA 1
ATOM 1569 C C . SER A 1 198 ? -1.195 24.094 11.901 1.00 74.88 198 SER A C 1
ATOM 1571 O O . SER A 1 198 ? -2.145 23.814 11.168 1.00 74.88 198 SER A O 1
ATOM 1573 N N . LYS A 1 199 ? 0.010 23.531 11.722 1.00 76.88 199 LYS A N 1
ATOM 1574 C CA . LYS A 1 199 ? 0.263 22.495 10.705 1.00 76.88 199 LYS A CA 1
ATOM 1575 C C . LYS A 1 199 ? -0.570 21.237 10.958 1.00 76.88 199 LYS A C 1
ATOM 1577 O O . LYS A 1 199 ? -1.104 20.668 10.008 1.00 76.88 199 LYS A O 1
ATOM 1582 N N . ARG A 1 200 ? -0.709 20.810 12.219 1.00 74.44 200 ARG A N 1
ATOM 1583 C CA . ARG A 1 200 ? -1.510 19.637 12.613 1.00 74.44 200 ARG A CA 1
ATOM 1584 C C . ARG A 1 200 ? -2.981 19.815 12.248 1.00 74.44 200 ARG A C 1
ATOM 1586 O O . ARG A 1 200 ? -3.543 18.931 11.606 1.00 74.44 200 ARG A O 1
ATOM 1593 N N . GLU A 1 201 ? -3.572 20.948 12.613 1.00 76.25 201 GLU A N 1
ATOM 1594 C CA . GLU A 1 201 ? -4.961 21.276 12.278 1.00 76.25 201 GLU A CA 1
ATOM 1595 C C . GLU A 1 201 ? -5.157 21.334 10.763 1.00 76.25 201 GLU A C 1
ATOM 1597 O O . GLU A 1 201 ? -6.085 20.727 10.235 1.00 76.25 201 GLU A O 1
ATOM 1602 N N . HIS A 1 202 ? -4.234 21.968 10.033 1.00 80.06 202 HIS A N 1
ATOM 1603 C CA . HIS A 1 202 ? -4.312 22.032 8.576 1.00 80.06 202 HIS A CA 1
ATOM 1604 C C . HIS A 1 202 ? -4.269 20.641 7.925 1.00 80.06 202 HIS A C 1
ATOM 1606 O O . HIS A 1 202 ? -5.064 20.351 7.026 1.00 80.06 202 HIS A O 1
ATOM 1612 N N . ILE A 1 203 ? -3.348 19.768 8.343 1.00 79.62 203 ILE A N 1
ATOM 1613 C CA . ILE A 1 203 ? -3.238 18.406 7.800 1.00 79.62 203 ILE A CA 1
ATOM 1614 C C . ILE A 1 203 ? -4.508 17.608 8.106 1.00 79.62 203 ILE A C 1
ATOM 1616 O O . ILE A 1 203 ? -5.044 16.953 7.214 1.00 79.62 203 ILE A O 1
ATOM 1620 N N . GLN A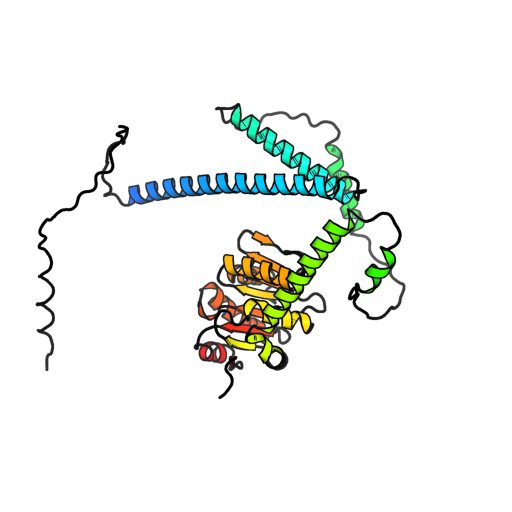 1 204 ? -5.029 17.701 9.330 1.00 78.38 204 GLN A N 1
ATOM 1621 C CA . GLN A 1 204 ? -6.241 16.990 9.728 1.00 78.38 204 GLN A CA 1
ATOM 1622 C C . GLN A 1 204 ? -7.477 17.482 8.964 1.00 78.38 204 GLN A C 1
ATOM 1624 O O . GLN A 1 204 ? -8.228 16.662 8.437 1.00 78.38 204 GLN A O 1
ATOM 1629 N N . ASN A 1 205 ? -7.632 18.797 8.804 1.00 80.25 205 ASN A N 1
ATOM 1630 C CA . ASN A 1 205 ? -8.699 19.392 7.997 1.00 80.25 205 ASN A CA 1
ATOM 1631 C C . ASN A 1 205 ? -8.599 18.956 6.529 1.00 80.25 205 ASN A C 1
ATOM 1633 O O . ASN A 1 205 ? -9.609 18.650 5.902 1.00 80.25 205 ASN A O 1
ATOM 1637 N N . THR A 1 206 ? -7.376 18.863 5.991 1.00 80.56 206 THR A N 1
ATOM 1638 C CA . THR A 1 206 ? -7.145 18.365 4.625 1.00 80.56 206 THR A CA 1
ATOM 1639 C C . THR A 1 206 ? -7.539 16.895 4.494 1.00 80.56 206 THR A C 1
ATOM 1641 O O . THR A 1 206 ? -8.132 16.511 3.497 1.00 80.56 206 THR A O 1
ATOM 1644 N N . ARG A 1 207 ? -7.246 16.052 5.493 1.00 84.06 207 ARG A N 1
ATOM 1645 C CA . ARG A 1 207 ? -7.650 14.635 5.474 1.00 84.06 207 ARG A CA 1
ATOM 1646 C C . ARG A 1 207 ? -9.171 14.475 5.496 1.00 84.06 207 ARG A C 1
ATOM 1648 O O . ARG A 1 207 ? -9.694 13.615 4.797 1.00 84.06 207 ARG A O 1
ATOM 1655 N N . GLN A 1 208 ? -9.869 15.307 6.270 1.00 83.38 208 GLN A N 1
ATOM 1656 C CA . GLN A 1 208 ? -11.332 15.281 6.376 1.00 83.38 208 GLN A CA 1
ATOM 1657 C C . GLN A 1 208 ? -12.042 15.817 5.127 1.00 83.38 208 GLN A C 1
ATOM 1659 O O . GLN A 1 208 ? -13.179 15.433 4.871 1.00 83.38 208 GLN A O 1
ATOM 1664 N N . SER A 1 209 ? -11.389 16.680 4.342 1.00 83.38 209 SER A N 1
ATOM 1665 C CA . SER A 1 209 ? -11.954 17.195 3.091 1.00 83.38 209 SER A CA 1
ATOM 1666 C C . SER A 1 209 ? -11.787 16.249 1.898 1.00 83.38 209 SER A C 1
ATOM 1668 O O . SER A 1 209 ? -12.387 16.488 0.849 1.00 83.38 209 SER A O 1
ATOM 1670 N N . LEU A 1 210 ? -10.992 15.178 2.030 1.00 85.38 210 LEU A N 1
ATOM 1671 C CA . LEU A 1 210 ? -10.805 14.204 0.955 1.00 85.38 210 LEU A CA 1
ATOM 1672 C C . LEU A 1 210 ? -12.088 13.387 0.725 1.00 85.38 210 LEU A C 1
ATOM 1674 O O . LEU A 1 210 ? -12.668 12.892 1.692 1.00 85.38 210 LEU A O 1
ATOM 1678 N N . PRO A 1 211 ? -12.489 13.142 -0.539 1.00 85.06 211 PRO A N 1
ATOM 1679 C CA . PRO A 1 211 ? -13.702 12.385 -0.857 1.00 85.06 211 PRO A CA 1
ATOM 1680 C C . PRO A 1 211 ? -13.778 10.996 -0.213 1.00 85.06 211 PRO A C 1
ATOM 1682 O O . PRO A 1 211 ? -14.857 10.535 0.132 1.00 85.06 211 PRO A O 1
ATOM 1685 N N . VAL A 1 212 ? -12.643 10.314 -0.022 1.00 87.56 212 VAL A N 1
ATOM 1686 C CA . VAL A 1 212 ? -12.616 8.982 0.608 1.00 87.56 212 VAL A CA 1
ATOM 1687 C C . VAL A 1 212 ? -13.043 9.003 2.084 1.00 87.56 212 VAL A C 1
ATOM 1689 O O . VAL A 1 212 ? -13.472 7.977 2.607 1.00 87.56 212 VAL A O 1
ATOM 1692 N N . PHE A 1 213 ? -12.964 10.157 2.756 1.00 88.06 213 PHE A N 1
ATOM 1693 C CA . PHE A 1 213 ? -13.275 10.272 4.179 1.00 88.06 213 PHE A CA 1
ATOM 1694 C C . PHE A 1 213 ? -14.756 10.012 4.477 1.00 88.06 213 PHE A C 1
ATOM 1696 O O . PHE A 1 213 ? -15.063 9.324 5.450 1.00 88.06 213 PHE A O 1
ATOM 1703 N N . SER A 1 214 ? -15.675 10.484 3.624 1.00 89.31 214 SER A N 1
ATOM 1704 C CA . SER A 1 214 ? -17.117 10.255 3.809 1.00 89.31 214 SER A CA 1
ATOM 1705 C C . SER A 1 214 ? -17.499 8.778 3.720 1.00 89.31 214 SER A C 1
ATOM 1707 O O . SER A 1 214 ? -18.453 8.357 4.361 1.00 89.31 214 SER A O 1
ATOM 1709 N N . PHE A 1 215 ? -16.723 7.987 2.975 1.00 89.94 215 PHE A N 1
ATOM 1710 C CA . PHE A 1 215 ? -16.953 6.557 2.762 1.00 89.94 215 PHE A CA 1
ATOM 1711 C C . PHE A 1 215 ? -16.104 5.666 3.674 1.00 89.94 215 PHE A C 1
ATOM 1713 O O . PHE A 1 215 ? -16.074 4.451 3.492 1.00 89.94 215 PHE A O 1
ATOM 1720 N N . ARG A 1 216 ? -15.396 6.240 4.657 1.00 91.38 216 ARG A N 1
ATOM 1721 C CA . ARG A 1 216 ? -14.463 5.506 5.524 1.00 91.38 216 ARG A CA 1
ATOM 1722 C C . ARG A 1 216 ? -15.092 4.252 6.136 1.00 91.38 216 ARG A C 1
ATOM 1724 O O . ARG A 1 216 ? -14.487 3.187 6.064 1.00 91.38 216 ARG A O 1
ATOM 1731 N N . GLN A 1 217 ? -16.269 4.386 6.751 1.00 92.31 217 GLN A N 1
ATOM 1732 C CA . GLN A 1 217 ? -16.907 3.268 7.448 1.00 92.31 217 GLN A CA 1
ATOM 1733 C C . GLN A 1 217 ? -17.367 2.189 6.465 1.00 92.31 217 GLN A C 1
ATOM 1735 O O . GLN A 1 217 ? -17.065 1.020 6.666 1.00 92.31 217 GLN A O 1
ATOM 1740 N N . GLU A 1 218 ? -17.999 2.586 5.361 1.00 93.25 218 GLU A N 1
ATOM 1741 C CA . GLU A 1 218 ? -18.459 1.656 4.324 1.00 93.25 218 GLU A CA 1
ATOM 1742 C C . GLU A 1 218 ? -17.297 0.868 3.700 1.00 93.25 218 GLU A C 1
ATOM 1744 O O . GLU A 1 218 ? -17.411 -0.336 3.473 1.00 93.25 218 GLU A O 1
ATOM 1749 N N . ILE A 1 219 ? -16.151 1.524 3.474 1.00 93.25 219 ILE A N 1
ATOM 1750 C CA . ILE A 1 219 ? -14.932 0.869 2.982 1.00 93.25 219 ILE A CA 1
ATOM 1751 C C . ILE A 1 219 ? -14.417 -0.143 4.011 1.00 93.25 219 ILE A C 1
ATOM 1753 O O . ILE A 1 219 ? -14.089 -1.269 3.643 1.00 93.25 219 ILE A O 1
ATOM 1757 N N . LEU A 1 220 ? -14.343 0.229 5.293 1.00 94.75 220 LEU A N 1
ATOM 1758 C CA . LEU A 1 220 ? -13.878 -0.673 6.351 1.00 94.75 220 LEU A CA 1
ATOM 1759 C C . LEU A 1 220 ? -14.797 -1.889 6.514 1.00 94.75 220 LEU A C 1
ATOM 1761 O O . LEU A 1 220 ? -14.300 -3.014 6.582 1.00 94.75 220 LEU A O 1
ATOM 1765 N N . ASP A 1 221 ? -16.112 -1.680 6.486 1.00 95.00 221 ASP A N 1
ATOM 1766 C CA . ASP A 1 221 ? -17.107 -2.751 6.550 1.00 95.00 221 ASP A CA 1
ATOM 1767 C C . ASP A 1 221 ? -16.983 -3.680 5.328 1.00 95.00 221 ASP A C 1
ATOM 1769 O O . ASP A 1 221 ? -17.012 -4.908 5.453 1.00 95.00 221 ASP A O 1
ATOM 1773 N N . ALA A 1 222 ? -16.774 -3.120 4.131 1.00 94.94 222 ALA A N 1
ATOM 1774 C CA . ALA A 1 222 ? -16.555 -3.900 2.917 1.00 94.94 222 ALA A CA 1
ATOM 1775 C C . ALA A 1 222 ? -15.269 -4.741 2.992 1.00 94.94 222 ALA A C 1
ATOM 1777 O O . ALA A 1 222 ? -15.303 -5.923 2.641 1.00 94.94 222 ALA A O 1
ATOM 1778 N N . ILE A 1 223 ? -14.163 -4.171 3.486 1.00 95.38 223 ILE A N 1
ATOM 1779 C CA . ILE A 1 223 ? -12.888 -4.885 3.671 1.00 95.38 223 ILE A CA 1
ATOM 1780 C C . ILE A 1 223 ? -13.019 -5.968 4.745 1.00 95.38 223 ILE A C 1
ATOM 1782 O O . ILE A 1 223 ? -12.445 -7.047 4.608 1.00 95.38 223 ILE A O 1
ATOM 1786 N N . GLN A 1 224 ? -13.786 -5.732 5.808 1.00 95.06 224 GLN A N 1
ATOM 1787 C CA . GLN A 1 224 ? -14.019 -6.742 6.836 1.00 95.06 224 GLN A CA 1
ATOM 1788 C C . GLN A 1 224 ? -14.785 -7.944 6.266 1.00 95.06 224 GLN A C 1
ATOM 1790 O O . GLN A 1 224 ? -14.357 -9.086 6.459 1.00 95.06 224 GLN A O 1
ATOM 1795 N N . ASN A 1 225 ? -15.856 -7.687 5.511 1.00 95.25 225 ASN A N 1
ATOM 1796 C CA . ASN A 1 225 ? -16.760 -8.714 4.988 1.00 95.25 225 ASN A CA 1
ATOM 1797 C C . ASN A 1 225 ? -16.205 -9.489 3.785 1.00 95.25 225 ASN A C 1
ATOM 1799 O O . ASN A 1 225 ? -16.613 -10.626 3.551 1.00 95.25 225 ASN A O 1
ATOM 1803 N N . HIS A 1 226 ? -15.258 -8.916 3.041 1.00 95.44 226 HIS A N 1
ATOM 1804 C CA . HIS A 1 226 ? -14.728 -9.526 1.823 1.00 95.44 226 HIS A CA 1
ATOM 1805 C C . HIS A 1 226 ? -13.217 -9.722 1.913 1.00 95.44 226 HIS A C 1
ATOM 1807 O O . HIS A 1 226 ? -12.495 -8.915 2.492 1.00 95.44 226 HIS A O 1
ATOM 1813 N N . GLN A 1 227 ? -12.717 -10.836 1.380 1.00 96.56 227 GLN A N 1
ATOM 1814 C CA . GLN A 1 227 ? -11.274 -11.091 1.346 1.00 96.56 227 GLN A CA 1
ATOM 1815 C C . GLN A 1 227 ? -10.582 -10.202 0.305 1.00 96.56 227 GLN A C 1
ATOM 1817 O O . GLN A 1 227 ? -9.525 -9.638 0.582 1.00 96.56 227 GLN A O 1
ATOM 1822 N N . VAL A 1 228 ? -11.196 -10.079 -0.874 1.00 96.94 228 VAL A N 1
ATOM 1823 C CA . VAL A 1 228 ? -10.736 -9.233 -1.976 1.00 96.94 228 VAL A CA 1
ATOM 1824 C C . VAL A 1 228 ? -11.766 -8.132 -2.210 1.00 96.94 228 VAL A C 1
ATOM 1826 O O . VAL A 1 228 ? -12.959 -8.424 -2.273 1.00 96.94 228 VAL A O 1
ATOM 1829 N N . LEU A 1 229 ? -11.313 -6.887 -2.342 1.00 96.19 229 LEU A N 1
ATOM 1830 C CA . LEU A 1 229 ? -12.156 -5.729 -2.637 1.00 96.19 229 LEU A CA 1
ATOM 1831 C C . LEU A 1 229 ? -11.553 -4.926 -3.791 1.00 96.19 229 LEU A C 1
ATOM 1833 O O . LEU A 1 229 ? -10.386 -4.537 -3.730 1.00 96.19 229 LEU A O 1
ATOM 1837 N N . VAL A 1 230 ? -12.350 -4.637 -4.820 1.00 95.31 230 VAL A N 1
ATOM 1838 C CA . VAL A 1 230 ? -11.963 -3.711 -5.891 1.00 95.31 230 VAL A CA 1
ATOM 1839 C C . VAL A 1 230 ? -12.484 -2.328 -5.531 1.00 95.31 230 VAL A C 1
ATOM 1841 O O . VAL A 1 230 ? -13.689 -2.128 -5.416 1.00 95.31 230 VAL A O 1
ATOM 1844 N N . LEU A 1 231 ? -11.591 -1.364 -5.338 1.00 93.38 231 LEU A N 1
ATOM 1845 C CA . LEU A 1 231 ? -11.938 -0.002 -4.965 1.00 93.38 231 LEU A CA 1
ATOM 1846 C C . LEU A 1 231 ? -11.698 0.948 -6.137 1.00 93.38 231 LEU A C 1
ATOM 1848 O O . LEU A 1 231 ? -10.584 1.077 -6.645 1.00 93.38 231 LEU A O 1
ATOM 1852 N N . VAL A 1 232 ? -12.760 1.644 -6.536 1.00 92.06 232 VAL A N 1
ATOM 1853 C CA . VAL A 1 232 ? -12.770 2.569 -7.667 1.00 92.06 232 VAL A CA 1
ATOM 1854 C C . VAL A 1 232 ? -12.994 3.987 -7.168 1.00 92.06 232 VAL A C 1
ATOM 1856 O O . VAL A 1 232 ? -13.982 4.296 -6.497 1.00 92.06 232 VAL A O 1
ATOM 1859 N N . GLY A 1 233 ? -12.086 4.883 -7.534 1.00 87.94 233 GLY A N 1
ATOM 1860 C CA . GLY A 1 233 ? -12.257 6.309 -7.283 1.00 87.94 233 GLY A CA 1
ATOM 1861 C C . GLY A 1 233 ? -11.263 7.141 -8.072 1.00 87.94 233 GLY A C 1
ATOM 1862 O O . GLY A 1 233 ? -10.173 6.676 -8.385 1.00 87.94 233 GLY A O 1
ATOM 1863 N N . GLU A 1 234 ? -11.606 8.390 -8.358 1.00 86.94 234 GLU A N 1
ATOM 1864 C CA . GLU A 1 234 ? -10.768 9.283 -9.166 1.00 86.94 234 GLU A CA 1
ATOM 1865 C C . GLU A 1 234 ? -9.401 9.556 -8.514 1.00 86.94 234 GLU A C 1
ATOM 1867 O O . GLU A 1 234 ? -9.217 9.427 -7.297 1.00 86.94 234 GLU A O 1
ATOM 1872 N N . THR A 1 235 ? -8.396 9.896 -9.320 1.00 87.44 235 THR A N 1
ATOM 1873 C CA . THR A 1 235 ? -7.079 10.302 -8.813 1.00 87.44 235 THR A CA 1
ATOM 1874 C C . THR A 1 235 ? -7.232 11.539 -7.924 1.00 87.44 235 THR A C 1
ATOM 1876 O O . THR A 1 235 ? -7.995 12.447 -8.234 1.00 87.44 235 THR A O 1
ATOM 1879 N N . GLY A 1 236 ? -6.534 11.574 -6.787 1.00 84.12 236 GLY A N 1
ATOM 1880 C CA . GLY A 1 236 ? -6.682 12.658 -5.807 1.00 84.12 236 GLY A CA 1
ATOM 1881 C C . GLY A 1 236 ? -7.835 12.484 -4.811 1.00 84.12 236 GLY A C 1
ATOM 1882 O O . GLY A 1 236 ? -7.940 13.273 -3.880 1.00 84.12 236 GLY A O 1
ATOM 1883 N N . SER A 1 237 ? -8.639 11.416 -4.908 1.00 86.88 237 SER A N 1
ATOM 1884 C CA . SER A 1 237 ? -9.690 11.128 -3.917 1.00 86.88 237 SER A CA 1
ATOM 1885 C C . SER A 1 237 ? -9.168 10.721 -2.530 1.00 86.88 237 SER A C 1
ATOM 1887 O O . SER A 1 237 ? -9.943 10.665 -1.578 1.00 86.88 237 SER A O 1
ATOM 1889 N N . GLY A 1 238 ? -7.865 10.438 -2.407 1.00 89.38 238 GLY A N 1
ATOM 1890 C CA . GLY A 1 238 ? -7.213 10.070 -1.147 1.00 89.38 238 GLY A CA 1
ATOM 1891 C C . GLY A 1 238 ? -7.029 8.568 -0.910 1.00 89.38 238 GLY A C 1
ATOM 1892 O O . GLY A 1 238 ? -6.584 8.199 0.170 1.00 89.38 238 GLY A O 1
ATOM 1893 N N . LYS A 1 239 ? -7.327 7.698 -1.890 1.00 91.75 239 LYS A N 1
ATOM 1894 C CA . LYS A 1 239 ? -7.201 6.224 -1.770 1.00 91.75 239 LYS A CA 1
ATOM 1895 C C . LYS A 1 239 ? -5.844 5.795 -1.208 1.00 91.75 239 LYS A C 1
ATOM 1897 O O . LYS A 1 239 ? -5.764 5.187 -0.144 1.00 91.75 239 LYS A O 1
ATOM 1902 N N . THR A 1 240 ? -4.789 6.191 -1.908 1.00 94.00 240 THR A N 1
ATOM 1903 C CA . THR A 1 240 ? -3.409 5.785 -1.659 1.00 94.00 240 THR A CA 1
ATOM 1904 C C . THR A 1 240 ? -2.891 6.214 -0.290 1.00 94.00 240 THR A C 1
ATOM 1906 O O . THR A 1 240 ? -2.118 5.488 0.323 1.00 94.00 240 THR A O 1
ATOM 1909 N N . THR A 1 241 ? -3.312 7.384 0.204 1.00 94.56 241 THR A N 1
ATOM 1910 C CA . THR A 1 241 ? -2.848 7.915 1.492 1.00 94.56 241 THR A CA 1
ATOM 1911 C C . THR A 1 241 ? -3.724 7.457 2.652 1.00 94.56 241 THR A C 1
ATOM 1913 O O . THR A 1 241 ? -3.190 7.108 3.702 1.00 94.56 241 THR A O 1
ATOM 1916 N N . GLN A 1 242 ? -5.051 7.437 2.490 1.00 95.12 242 GLN A N 1
ATOM 1917 C CA . GLN A 1 242 ? -5.981 7.245 3.607 1.00 95.12 242 GLN A CA 1
ATOM 1918 C C . GLN A 1 242 ? -6.378 5.786 3.852 1.00 95.12 242 GLN A C 1
ATOM 1920 O O . GLN A 1 242 ? -6.483 5.398 5.011 1.00 95.12 242 GLN A O 1
ATOM 1925 N N . ILE A 1 243 ? -6.561 4.958 2.813 1.00 95.44 243 ILE A N 1
ATOM 1926 C CA . ILE A 1 243 ? -6.983 3.554 2.997 1.00 95.44 243 ILE A CA 1
ATOM 1927 C C . ILE A 1 243 ? -6.000 2.780 3.888 1.00 95.44 243 ILE A C 1
ATOM 1929 O O . ILE A 1 243 ? -6.459 2.147 4.841 1.00 95.44 243 ILE A O 1
ATOM 1933 N N . PRO A 1 244 ? -4.669 2.849 3.670 1.00 97.25 244 PRO A N 1
ATOM 1934 C CA . PRO A 1 244 ? -3.735 2.167 4.557 1.00 97.25 244 PRO A CA 1
ATOM 1935 C C . PRO A 1 244 ? -3.837 2.666 6.003 1.00 97.25 244 PRO A C 1
ATOM 1937 O O . PRO A 1 244 ? -3.795 1.858 6.923 1.00 97.25 244 PRO A O 1
ATOM 1940 N N . GLN A 1 245 ? -4.040 3.972 6.218 1.00 96.50 245 GLN A N 1
ATOM 1941 C CA . GLN A 1 245 ? -4.219 4.536 7.562 1.00 96.50 245 GLN A CA 1
ATOM 1942 C C . GLN A 1 245 ? -5.491 4.006 8.236 1.00 96.50 245 GLN A C 1
ATOM 1944 O O . GLN A 1 245 ? -5.444 3.634 9.403 1.00 96.50 245 GLN A O 1
ATOM 1949 N N . TYR A 1 246 ? -6.606 3.887 7.509 1.00 95.75 246 TYR A N 1
ATOM 1950 C CA . TYR A 1 246 ? -7.843 3.325 8.062 1.00 95.75 246 TYR A CA 1
ATOM 1951 C C . TYR A 1 246 ? -7.676 1.868 8.498 1.00 95.75 246 TYR A C 1
ATOM 1953 O O . TYR A 1 246 ? -8.223 1.470 9.526 1.00 95.75 246 TYR A O 1
ATOM 1961 N N . LEU A 1 247 ? -6.894 1.080 7.757 1.00 96.69 247 LEU A N 1
ATOM 1962 C CA . LEU A 1 247 ? -6.571 -0.296 8.131 1.00 96.69 247 LEU A CA 1
ATOM 1963 C C . LEU A 1 247 ? -5.705 -0.362 9.393 1.00 96.69 247 LEU A C 1
ATOM 1965 O O . LEU A 1 247 ? -5.983 -1.174 10.273 1.00 96.69 247 LEU A O 1
ATOM 1969 N N . ILE A 1 248 ? -4.697 0.508 9.517 1.00 95.94 248 ILE A N 1
ATOM 1970 C CA . ILE A 1 248 ? -3.886 0.616 10.742 1.00 95.94 248 ILE A CA 1
ATOM 1971 C C . ILE A 1 248 ? -4.785 0.960 11.931 1.00 95.94 248 ILE A C 1
ATOM 1973 O O . ILE A 1 248 ? -4.763 0.270 12.944 1.00 95.94 248 ILE A O 1
ATOM 1977 N N . GLU A 1 249 ? -5.626 1.987 11.781 1.00 94.38 249 GLU A N 1
ATOM 1978 C CA . GLU A 1 249 ? -6.572 2.435 12.810 1.00 94.38 249 GLU A CA 1
ATOM 1979 C C . GLU A 1 249 ? -7.598 1.345 13.189 1.00 94.38 249 GLU A C 1
ATOM 1981 O O . GLU A 1 249 ? -8.154 1.387 14.284 1.00 94.38 249 GLU A O 1
ATOM 1986 N N . SER A 1 250 ? -7.823 0.358 12.316 1.00 94.12 250 SER A N 1
ATOM 1987 C CA . SER A 1 250 ? -8.738 -0.774 12.537 1.00 94.12 250 SER A CA 1
ATOM 1988 C C . SER A 1 250 ? -8.043 -2.049 13.040 1.00 94.12 250 SER A C 1
ATOM 1990 O O . SER A 1 250 ? -8.672 -3.103 13.082 1.00 94.12 250 SER A O 1
ATOM 1992 N N . GLY A 1 251 ? -6.756 -1.980 13.402 1.00 94.44 251 GLY A N 1
ATOM 1993 C CA . GLY A 1 251 ? -6.019 -3.093 14.015 1.00 94.44 251 GLY A CA 1
ATOM 1994 C C . GLY A 1 251 ? -5.432 -4.110 13.031 1.00 94.44 251 GLY A C 1
ATOM 1995 O O . GLY A 1 251 ? -4.957 -5.166 13.442 1.00 94.44 251 GLY A O 1
ATOM 1996 N N . TYR A 1 252 ? -5.396 -3.825 11.722 1.00 95.06 252 TYR A N 1
ATOM 1997 C CA . TYR A 1 252 ? -4.793 -4.761 10.759 1.00 95.06 252 TYR A CA 1
ATOM 1998 C C . TYR A 1 252 ? -3.278 -4.922 10.956 1.00 95.06 252 TYR A C 1
ATOM 2000 O O . TYR A 1 252 ? -2.706 -5.901 10.492 1.00 95.06 252 TYR A O 1
ATOM 2008 N N . THR A 1 253 ? -2.607 -4.012 11.658 1.00 95.38 253 THR A N 1
ATOM 2009 C CA . THR A 1 253 ? -1.175 -4.122 11.993 1.00 95.38 253 THR A CA 1
ATOM 2010 C C . THR A 1 253 ? -0.908 -4.780 13.349 1.00 95.38 253 THR A C 1
ATOM 2012 O O . THR A 1 253 ? 0.243 -4.864 13.784 1.00 95.38 253 THR A O 1
ATOM 2015 N N . ASP A 1 254 ? -1.948 -5.258 14.033 1.00 92.38 254 ASP A N 1
ATOM 2016 C CA . ASP A 1 254 ? -1.806 -5.906 15.334 1.00 92.38 254 ASP A CA 1
ATOM 2017 C C . ASP A 1 254 ? -1.026 -7.226 15.219 1.00 92.38 254 ASP A C 1
ATOM 2019 O O . ASP A 1 254 ? -0.970 -7.876 14.172 1.00 92.38 254 ASP A O 1
ATOM 2023 N N . GLY A 1 255 ? -0.365 -7.626 16.309 1.00 87.94 255 GLY A N 1
ATOM 2024 C CA . GLY A 1 255 ? 0.443 -8.851 16.331 1.00 87.94 255 GLY A CA 1
ATOM 2025 C C . GLY A 1 255 ? 1.714 -8.791 15.472 1.00 87.94 255 GLY A C 1
ATOM 2026 O O . GLY A 1 255 ? 2.252 -9.837 15.116 1.00 87.94 255 GLY A O 1
ATOM 2027 N N . GLY A 1 256 ? 2.193 -7.588 15.134 1.00 91.62 256 GLY A N 1
ATOM 2028 C CA . GLY A 1 256 ? 3.416 -7.384 14.349 1.00 91.62 256 GLY A CA 1
ATOM 2029 C C . GLY A 1 256 ? 3.232 -7.572 12.841 1.00 91.62 256 GLY A C 1
ATOM 2030 O O . GLY A 1 256 ? 4.219 -7.739 12.124 1.00 91.62 256 GLY A O 1
ATOM 2031 N N . LYS A 1 257 ? 1.985 -7.569 12.353 1.00 95.88 257 LYS A N 1
ATOM 2032 C CA . LYS A 1 257 ? 1.675 -7.639 10.923 1.00 95.88 257 LYS A CA 1
ATOM 2033 C C . LYS A 1 257 ? 1.896 -6.293 10.234 1.00 95.88 257 LYS A C 1
ATOM 2035 O O . LYS A 1 257 ? 1.803 -5.229 10.842 1.00 95.88 257 LYS A O 1
ATOM 2040 N N . LYS A 1 258 ? 2.153 -6.356 8.931 1.00 97.19 258 LYS A N 1
ATOM 2041 C CA . LYS A 1 258 ? 2.392 -5.204 8.062 1.00 97.19 258 LYS A CA 1
ATOM 2042 C C . LYS A 1 258 ? 1.270 -5.035 7.047 1.00 97.19 258 LYS A C 1
ATOM 2044 O O . LYS A 1 258 ? 0.622 -5.997 6.635 1.00 97.19 258 LYS A O 1
ATOM 2049 N N . ILE A 1 259 ? 1.105 -3.805 6.587 1.00 98.44 259 ILE A N 1
ATOM 2050 C CA . ILE A 1 259 ? 0.300 -3.458 5.422 1.00 98.44 259 ILE A CA 1
ATOM 2051 C C . ILE A 1 259 ? 1.257 -3.091 4.293 1.00 98.44 259 ILE A C 1
ATOM 2053 O O . ILE A 1 259 ? 2.117 -2.219 4.444 1.00 98.44 259 ILE A O 1
ATOM 2057 N N . GLY A 1 260 ? 1.117 -3.776 3.163 1.00 97.88 260 GLY A N 1
ATOM 2058 C CA . GLY A 1 260 ? 1.870 -3.492 1.947 1.00 97.88 260 GLY A CA 1
ATOM 2059 C C . GLY A 1 260 ? 1.018 -2.672 0.993 1.00 97.88 260 GLY A C 1
ATOM 2060 O O . GLY A 1 260 ? -0.115 -3.053 0.722 1.00 97.88 260 GLY A O 1
ATOM 2061 N N . CYS A 1 261 ? 1.544 -1.571 0.467 1.00 98.19 261 CYS A N 1
ATOM 2062 C CA . CYS A 1 261 ? 0.887 -0.800 -0.587 1.00 98.19 261 CYS A CA 1
ATOM 2063 C C . CYS A 1 261 ? 1.823 -0.692 -1.789 1.00 98.19 261 CYS A C 1
ATOM 2065 O O . CYS A 1 261 ? 2.914 -0.124 -1.679 1.00 98.19 261 CYS A O 1
ATOM 2067 N N . THR A 1 262 ? 1.435 -1.271 -2.923 1.00 97.44 262 THR A N 1
ATOM 2068 C CA . THR A 1 262 ? 2.245 -1.210 -4.138 1.00 97.44 262 THR A CA 1
ATOM 2069 C C . THR A 1 262 ? 1.951 0.050 -4.933 1.00 97.44 262 THR A C 1
ATOM 2071 O O . THR A 1 262 ? 0.851 0.592 -4.886 1.00 97.44 262 THR A O 1
ATOM 2074 N N . GLN A 1 263 ? 2.961 0.536 -5.642 1.00 96.56 263 GLN A N 1
ATOM 2075 C CA . GLN A 1 263 ? 2.880 1.661 -6.560 1.00 96.56 263 GLN A CA 1
ATOM 2076 C C . GLN A 1 263 ? 3.689 1.330 -7.819 1.00 96.56 263 GLN A C 1
ATOM 2078 O O . GLN A 1 263 ? 4.873 0.993 -7.706 1.00 96.56 263 GLN A O 1
ATOM 2083 N N . PRO A 1 264 ? 3.151 1.530 -9.029 1.00 93.75 264 PRO A N 1
ATOM 2084 C CA . PRO A 1 264 ? 3.903 1.267 -10.255 1.00 93.75 264 PRO A CA 1
ATOM 2085 C C . PRO A 1 264 ? 5.103 2.218 -10.409 1.00 93.75 264 PRO A C 1
ATOM 2087 O O . PRO A 1 264 ? 6.139 1.865 -10.982 1.00 93.75 264 PRO A O 1
ATOM 2090 N N . ARG A 1 265 ? 5.013 3.431 -9.841 1.00 95.12 265 ARG A N 1
ATOM 2091 C CA . ARG A 1 265 ? 6.029 4.484 -9.969 1.00 95.12 265 ARG A CA 1
ATOM 2092 C C . ARG A 1 265 ? 6.864 4.637 -8.701 1.00 95.12 265 ARG A C 1
ATOM 2094 O O . ARG A 1 265 ? 6.348 4.903 -7.620 1.00 95.12 265 ARG A O 1
ATOM 2101 N N . ARG A 1 266 ? 8.192 4.616 -8.864 1.00 96.12 266 ARG A N 1
ATOM 2102 C CA . ARG A 1 266 ? 9.160 4.836 -7.767 1.00 96.12 266 ARG A CA 1
ATOM 2103 C C . ARG A 1 266 ? 8.934 6.155 -7.027 1.00 96.12 266 ARG A C 1
ATOM 2105 O O . ARG A 1 266 ? 8.930 6.170 -5.804 1.00 96.12 266 ARG A O 1
ATOM 2112 N N . VAL A 1 267 ? 8.741 7.246 -7.774 1.00 95.56 267 VAL A N 1
ATOM 2113 C CA . VAL A 1 267 ? 8.540 8.584 -7.192 1.00 95.56 267 VAL A CA 1
ATOM 2114 C C . VAL A 1 267 ? 7.260 8.624 -6.359 1.00 95.56 267 VAL A C 1
ATOM 2116 O O . VAL A 1 267 ? 7.287 9.188 -5.272 1.00 95.56 267 VAL A O 1
ATOM 2119 N N . ALA A 1 268 ? 6.188 7.964 -6.818 1.00 94.12 268 ALA A N 1
ATOM 2120 C CA . ALA A 1 268 ? 4.928 7.887 -6.084 1.00 94.12 268 ALA A CA 1
ATOM 2121 C C . ALA A 1 268 ? 5.094 7.135 -4.755 1.00 94.12 268 ALA A C 1
ATOM 2123 O O . ALA A 1 268 ? 4.694 7.655 -3.718 1.00 94.12 268 ALA A O 1
ATOM 2124 N N . ALA A 1 269 ? 5.767 5.976 -4.755 1.00 96.56 269 ALA A N 1
ATOM 2125 C CA . ALA A 1 269 ? 6.039 5.222 -3.526 1.00 96.56 269 ALA A CA 1
ATOM 2126 C C . ALA A 1 269 ? 6.774 6.069 -2.471 1.00 96.56 269 ALA A C 1
ATOM 2128 O O . ALA A 1 269 ? 6.381 6.085 -1.307 1.00 96.56 269 ALA A O 1
ATOM 2129 N N . MET A 1 270 ? 7.809 6.810 -2.883 1.00 96.12 270 MET A N 1
ATOM 2130 C CA . MET A 1 270 ? 8.582 7.675 -1.984 1.00 96.12 270 MET A CA 1
ATOM 2131 C C . MET A 1 270 ? 7.756 8.860 -1.473 1.00 96.12 270 MET A C 1
ATOM 2133 O O . MET A 1 270 ? 7.723 9.117 -0.270 1.00 96.12 270 MET A O 1
ATOM 2137 N N . SER A 1 271 ? 7.088 9.589 -2.375 1.00 96.25 271 SER A N 1
ATOM 2138 C CA . SER A 1 271 ? 6.358 10.809 -2.017 1.00 96.25 271 SER A CA 1
ATOM 2139 C C . SER A 1 271 ? 5.144 10.517 -1.143 1.00 96.25 271 SER A C 1
ATOM 2141 O O . SER A 1 271 ? 4.868 11.262 -0.206 1.00 96.25 271 SER A O 1
ATOM 2143 N N . VAL A 1 272 ? 4.429 9.425 -1.427 1.00 96.81 272 VAL A N 1
ATOM 2144 C CA . VAL A 1 272 ? 3.282 8.992 -0.625 1.00 96.81 272 VAL A CA 1
ATOM 2145 C C . VAL A 1 272 ? 3.746 8.535 0.753 1.00 96.81 272 VAL A C 1
ATOM 2147 O O . VAL A 1 272 ? 3.152 8.950 1.742 1.00 96.81 272 VAL A O 1
ATOM 2150 N N . ALA A 1 273 ? 4.816 7.739 0.847 1.00 97.56 273 ALA A N 1
ATOM 2151 C CA . ALA A 1 273 ? 5.334 7.302 2.140 1.00 97.56 273 ALA A CA 1
ATOM 2152 C C . ALA A 1 273 ? 5.757 8.487 3.015 1.00 97.56 273 ALA A C 1
ATOM 2154 O O . ALA A 1 273 ? 5.385 8.536 4.184 1.00 97.56 273 ALA A O 1
ATOM 2155 N N . ALA A 1 274 ? 6.470 9.465 2.444 1.00 95.75 274 ALA A N 1
ATOM 2156 C CA . ALA A 1 274 ? 6.837 10.693 3.147 1.00 95.75 274 ALA A CA 1
ATOM 2157 C C . ALA A 1 274 ? 5.595 11.463 3.621 1.00 95.75 274 ALA A C 1
ATOM 2159 O O . ALA A 1 274 ? 5.487 11.808 4.794 1.00 95.75 274 ALA A O 1
ATOM 2160 N N . ARG A 1 275 ? 4.609 11.644 2.733 1.00 94.12 275 ARG A N 1
ATOM 2161 C CA . ARG A 1 275 ? 3.351 12.318 3.063 1.00 94.12 275 ARG A CA 1
ATOM 2162 C C . ARG A 1 275 ? 2.591 11.620 4.192 1.00 94.12 275 ARG A C 1
ATOM 2164 O O . ARG A 1 275 ? 2.068 12.287 5.077 1.00 94.12 275 ARG A O 1
ATOM 2171 N N . VAL A 1 276 ? 2.508 10.294 4.162 1.00 96.25 276 VAL A N 1
ATOM 2172 C CA . VAL A 1 276 ? 1.767 9.517 5.165 1.00 96.25 276 VAL A CA 1
ATOM 2173 C C . VAL A 1 276 ? 2.527 9.444 6.486 1.00 96.25 276 VAL A C 1
ATOM 2175 O O . VAL A 1 276 ? 1.899 9.486 7.540 1.00 96.25 276 VAL A O 1
ATOM 2178 N N . ALA A 1 277 ? 3.861 9.429 6.456 1.00 94.19 277 ALA A N 1
ATOM 2179 C CA . ALA A 1 277 ? 4.676 9.581 7.657 1.00 94.19 277 ALA A CA 1
ATOM 2180 C C . ALA A 1 277 ? 4.396 10.926 8.355 1.00 94.19 277 ALA A C 1
ATOM 2182 O O . ALA A 1 277 ? 4.169 10.946 9.566 1.00 94.19 277 ALA A O 1
ATOM 2183 N N . ASP A 1 278 ? 4.291 12.021 7.590 1.00 90.94 278 ASP A N 1
ATOM 2184 C CA . ASP A 1 278 ? 3.904 13.335 8.119 1.00 90.94 278 ASP A CA 1
ATOM 2185 C C . ASP A 1 278 ? 2.471 13.332 8.686 1.00 90.94 278 ASP A C 1
ATOM 2187 O O . ASP A 1 278 ? 2.225 13.859 9.773 1.00 90.94 278 ASP A O 1
ATOM 2191 N N . GLU A 1 279 ? 1.517 12.709 7.983 1.00 90.81 279 GLU A N 1
ATOM 2192 C CA . GLU A 1 279 ? 0.117 12.603 8.426 1.00 90.81 279 GLU A CA 1
ATOM 2193 C C . GLU A 1 279 ? -0.040 11.787 9.717 1.00 90.81 279 GLU A C 1
ATOM 2195 O O . GLU A 1 279 ? -0.858 12.141 10.572 1.00 90.81 279 GLU A O 1
ATOM 2200 N N . MET A 1 280 ? 0.765 10.734 9.880 1.00 89.31 280 MET A N 1
ATOM 2201 C CA . MET A 1 280 ? 0.794 9.872 11.065 1.00 89.31 280 MET A CA 1
ATOM 2202 C C . MET A 1 280 ? 1.733 10.379 12.168 1.00 89.31 280 MET A C 1
ATOM 2204 O O . MET A 1 280 ? 1.747 9.811 13.258 1.00 89.31 280 MET A O 1
ATOM 2208 N N . ARG A 1 281 ? 2.488 11.459 11.918 1.00 88.44 281 ARG A N 1
ATOM 2209 C CA . ARG A 1 281 ? 3.482 12.041 12.840 1.00 88.44 281 ARG A CA 1
ATOM 2210 C C . ARG A 1 281 ? 4.575 11.058 13.252 1.00 88.44 281 ARG A C 1
ATOM 2212 O O . ARG A 1 281 ? 4.998 11.022 14.407 1.00 88.44 281 ARG A O 1
ATOM 2219 N N . VAL A 1 282 ? 5.040 10.272 12.295 1.00 90.44 282 VAL A N 1
ATOM 2220 C CA . VAL A 1 282 ? 6.118 9.304 12.487 1.00 90.44 282 VAL A CA 1
ATOM 2221 C C . VAL A 1 282 ? 7.299 9.658 11.603 1.00 90.44 282 VAL A C 1
ATOM 2223 O O . VAL A 1 282 ? 7.165 10.312 10.569 1.00 90.44 282 VAL A O 1
ATOM 2226 N N . ARG A 1 283 ? 8.491 9.216 11.997 1.00 91.88 283 ARG A N 1
ATOM 2227 C CA . ARG A 1 283 ? 9.674 9.388 11.158 1.00 91.88 283 ARG A CA 1
ATOM 2228 C C . ARG A 1 283 ? 9.595 8.424 9.975 1.00 91.88 283 ARG A C 1
ATOM 2230 O O . ARG A 1 283 ? 9.429 7.222 10.174 1.00 91.88 283 ARG A O 1
ATOM 2237 N N . LEU A 1 284 ? 9.794 8.932 8.760 1.00 94.19 284 LEU A N 1
ATOM 2238 C CA . LEU A 1 284 ? 9.920 8.093 7.567 1.00 94.19 284 LEU A CA 1
ATOM 2239 C C . LEU A 1 284 ? 11.028 7.039 7.756 1.00 94.19 284 LEU A C 1
ATOM 2241 O O . LEU A 1 284 ? 12.145 7.367 8.162 1.00 94.19 284 LEU A O 1
ATOM 2245 N N . GLY A 1 285 ? 10.698 5.778 7.486 1.00 90.88 285 GLY A N 1
ATOM 2246 C CA . GLY A 1 285 ? 11.543 4.603 7.713 1.00 90.88 285 GLY A CA 1
ATOM 2247 C C . GLY A 1 285 ? 11.341 3.916 9.069 1.00 90.88 285 GLY A C 1
ATOM 2248 O O . GLY A 1 285 ? 11.842 2.809 9.263 1.00 90.88 285 GLY A O 1
ATOM 2249 N N . SER A 1 286 ? 10.595 4.528 9.995 1.00 94.38 286 SER A N 1
ATOM 2250 C CA . SER A 1 286 ? 10.164 3.900 11.250 1.00 94.38 286 SER A CA 1
ATOM 2251 C C . SER A 1 286 ? 8.853 3.142 11.011 1.00 94.38 286 SER A C 1
ATOM 2253 O O . SER A 1 286 ? 8.883 2.118 10.338 1.00 94.38 286 SER A O 1
ATOM 2255 N N . GLU A 1 287 ? 7.705 3.636 11.476 1.00 95.06 287 GLU A N 1
ATOM 2256 C CA . GLU A 1 287 ? 6.390 2.991 11.359 1.00 95.06 287 GLU A CA 1
ATOM 2257 C C . GLU A 1 287 ? 5.861 2.996 9.916 1.00 95.06 287 GLU A C 1
ATOM 2259 O O . GLU A 1 287 ? 5.259 2.019 9.465 1.00 95.06 287 GLU A O 1
ATOM 2264 N N . VAL A 1 288 ? 6.134 4.075 9.177 1.00 98.00 288 VAL A N 1
ATOM 2265 C CA . VAL A 1 288 ? 5.829 4.218 7.748 1.00 98.00 288 VAL A CA 1
ATOM 2266 C C . VAL A 1 288 ? 7.141 4.250 6.980 1.00 98.00 288 VAL A C 1
ATOM 2268 O O . VAL A 1 288 ? 8.012 5.068 7.274 1.00 98.00 288 VAL A O 1
ATOM 2271 N N . GLY A 1 289 ? 7.284 3.385 5.983 1.00 97.94 289 GLY A N 1
ATOM 2272 C CA . GLY A 1 289 ? 8.495 3.274 5.178 1.00 97.94 289 GLY A CA 1
ATOM 2273 C C . GLY A 1 289 ? 8.200 3.001 3.712 1.00 97.94 289 GLY A C 1
ATOM 2274 O O . GLY A 1 289 ? 7.049 2.782 3.318 1.00 97.94 289 GLY A O 1
ATOM 2275 N N . TYR A 1 290 ? 9.254 2.997 2.897 1.00 98.44 290 TYR A N 1
ATOM 2276 C CA . TYR A 1 290 ? 9.150 2.575 1.507 1.00 98.44 290 TYR A CA 1
ATOM 2277 C C . TYR A 1 290 ? 10.302 1.683 1.057 1.00 98.44 290 TYR A C 1
ATOM 2279 O O . TYR A 1 290 ? 11.415 1.791 1.559 1.00 98.44 290 TYR A O 1
ATOM 2287 N N . SER A 1 291 ? 10.046 0.839 0.059 1.00 97.62 291 SER A N 1
ATOM 2288 C CA . SER A 1 291 ? 11.049 -0.037 -0.542 1.00 97.62 291 SER A CA 1
ATOM 2289 C C . SER A 1 291 ? 10.985 0.031 -2.064 1.00 97.62 291 SER A C 1
ATOM 2291 O O . SER A 1 291 ? 9.990 -0.331 -2.699 1.00 97.62 291 SER A O 1
ATOM 2293 N N . ILE A 1 292 ? 12.061 0.518 -2.674 1.00 97.25 292 ILE A N 1
ATOM 2294 C CA . ILE A 1 292 ? 12.217 0.618 -4.124 1.00 97.25 292 ILE A CA 1
ATOM 2295 C C . ILE A 1 292 ? 13.529 -0.039 -4.549 1.00 97.25 292 ILE A C 1
ATOM 2297 O O . ILE A 1 292 ? 14.419 -0.336 -3.752 1.00 97.25 292 ILE A O 1
ATOM 2301 N N . ARG A 1 293 ? 13.695 -0.269 -5.853 1.00 94.31 293 ARG A N 1
ATOM 2302 C CA . ARG A 1 293 ? 14.954 -0.830 -6.350 1.00 94.31 293 ARG A CA 1
ATOM 2303 C C . ARG A 1 293 ? 16.131 0.083 -5.972 1.00 94.31 293 ARG A C 1
ATOM 2305 O O . ARG A 1 293 ? 16.140 1.255 -6.348 1.00 94.31 293 ARG A O 1
ATOM 2312 N N . PHE A 1 294 ? 17.128 -0.512 -5.313 1.00 93.31 294 PHE A N 1
ATOM 2313 C CA . PHE A 1 294 ? 18.368 0.118 -4.834 1.00 93.31 294 PHE A CA 1
ATOM 2314 C C . PHE A 1 294 ? 18.223 1.074 -3.643 1.00 93.31 294 PHE A C 1
ATOM 2316 O O . PHE A 1 294 ? 19.204 1.720 -3.280 1.00 93.31 294 PHE A O 1
ATOM 2323 N N . GLU A 1 295 ? 17.042 1.169 -3.036 1.00 94.62 295 GLU A N 1
ATOM 2324 C CA . GLU A 1 295 ? 16.818 2.024 -1.873 1.00 94.62 295 GLU A CA 1
ATOM 2325 C C . GLU A 1 295 ? 15.693 1.450 -1.014 1.00 94.62 295 GLU A C 1
ATOM 2327 O O . GLU A 1 295 ? 14.553 1.330 -1.460 1.00 94.62 295 GLU A O 1
ATOM 2332 N N . ASP A 1 296 ? 16.034 1.081 0.216 1.00 96.25 296 ASP A N 1
ATOM 2333 C CA . ASP A 1 296 ? 15.095 0.550 1.196 1.00 96.25 296 ASP A CA 1
ATOM 2334 C C . ASP A 1 296 ? 15.109 1.455 2.427 1.00 96.25 296 ASP A C 1
ATOM 2336 O O . ASP A 1 296 ? 16.129 1.595 3.102 1.00 96.25 296 ASP A O 1
ATOM 2340 N N . CYS A 1 297 ? 13.988 2.127 2.666 1.00 96.00 297 CYS A N 1
ATOM 2341 C CA . CYS A 1 297 ? 13.763 3.021 3.790 1.00 96.00 297 CYS A CA 1
ATOM 2342 C C . CYS A 1 297 ? 12.701 2.387 4.692 1.00 96.00 297 CYS A C 1
ATOM 2344 O O . CYS A 1 297 ? 11.568 2.862 4.787 1.00 96.00 297 CYS A O 1
ATOM 2346 N N . THR A 1 298 ? 13.062 1.260 5.301 1.00 95.75 298 THR A N 1
ATOM 2347 C CA . THR A 1 298 ? 12.228 0.499 6.236 1.00 95.75 298 THR A CA 1
ATOM 2348 C C . THR A 1 298 ? 13.055 0.055 7.445 1.00 95.75 298 THR A C 1
ATOM 2350 O O . THR A 1 298 ? 14.287 0.084 7.426 1.00 95.75 298 THR A O 1
ATOM 2353 N N . SER A 1 299 ? 12.377 -0.330 8.521 1.00 93.75 299 SER A N 1
ATOM 2354 C CA . SER A 1 299 ? 12.967 -0.878 9.742 1.00 93.75 299 SER A CA 1
ATOM 2355 C C . SER A 1 299 ? 12.096 -2.006 10.298 1.00 93.75 299 SER A C 1
ATOM 2357 O O . SER A 1 299 ? 11.006 -2.286 9.795 1.00 93.75 299 SER A O 1
ATOM 2359 N N . GLU A 1 300 ? 12.541 -2.650 11.377 1.00 91.31 300 GLU A N 1
ATOM 2360 C CA . GLU A 1 300 ? 11.743 -3.663 12.087 1.00 91.31 300 GLU A CA 1
ATOM 2361 C C . GLU A 1 300 ? 10.416 -3.105 12.627 1.00 91.31 300 GLU A C 1
ATOM 2363 O O . GLU A 1 300 ? 9.461 -3.856 12.803 1.00 91.31 300 GLU A O 1
ATOM 2368 N N . ARG A 1 301 ? 10.336 -1.784 12.842 1.00 93.19 301 ARG A N 1
ATOM 2369 C CA . ARG A 1 301 ? 9.126 -1.086 13.303 1.00 93.19 301 ARG A CA 1
ATOM 2370 C C . ARG A 1 301 ? 8.150 -0.747 12.180 1.00 93.19 301 ARG A C 1
ATOM 2372 O O . ARG A 1 301 ? 7.058 -0.270 12.467 1.00 93.19 301 ARG A O 1
ATOM 2379 N N . THR A 1 302 ? 8.524 -0.954 10.917 1.00 96.62 302 THR A N 1
ATOM 2380 C CA . THR A 1 302 ? 7.677 -0.582 9.782 1.00 96.62 302 THR A CA 1
ATOM 2381 C C . THR A 1 302 ? 6.438 -1.459 9.721 1.00 96.62 302 THR A C 1
ATOM 2383 O O . THR A 1 302 ? 6.524 -2.647 9.410 1.00 96.62 302 THR A O 1
ATOM 2386 N N . ILE A 1 303 ? 5.288 -0.833 9.967 1.00 97.56 303 ILE A N 1
ATOM 2387 C CA . ILE A 1 303 ? 3.956 -1.437 9.895 1.00 97.56 303 ILE A CA 1
ATOM 2388 C C . ILE A 1 303 ? 3.244 -1.093 8.585 1.00 97.56 303 ILE A C 1
ATOM 2390 O O . ILE A 1 303 ? 2.414 -1.868 8.124 1.00 97.56 303 ILE A O 1
ATOM 2394 N N . LEU A 1 304 ? 3.595 0.028 7.947 1.00 98.31 304 LEU A N 1
ATOM 2395 C CA . LEU A 1 304 ? 3.100 0.415 6.629 1.00 98.31 304 LEU A CA 1
ATOM 2396 C C . LEU A 1 304 ? 4.266 0.567 5.659 1.00 98.31 304 LEU A C 1
ATOM 2398 O O . LEU A 1 304 ? 5.100 1.461 5.805 1.00 98.31 304 LEU A O 1
ATOM 2402 N N . LYS A 1 305 ? 4.303 -0.298 4.648 1.00 98.19 305 LYS A N 1
ATOM 2403 C CA . LYS A 1 305 ? 5.365 -0.333 3.645 1.00 98.19 305 LYS A CA 1
ATOM 2404 C C . LYS A 1 305 ? 4.800 0.009 2.272 1.00 98.19 305 LYS A C 1
ATOM 2406 O O . LYS A 1 305 ? 4.089 -0.795 1.671 1.00 98.19 305 LYS A O 1
ATOM 2411 N N . TYR A 1 306 ? 5.165 1.178 1.755 1.00 98.56 306 TYR A N 1
ATOM 2412 C CA . TYR A 1 306 ? 4.959 1.503 0.345 1.00 98.56 306 TYR A CA 1
ATOM 2413 C C . TYR A 1 306 ? 6.066 0.879 -0.491 1.00 98.56 306 TYR A C 1
ATOM 2415 O O . TYR A 1 306 ? 7.238 0.950 -0.141 1.00 98.56 306 TYR A O 1
ATOM 2423 N N . MET A 1 307 ? 5.756 0.264 -1.616 1.00 97.88 307 MET A N 1
ATOM 2424 C CA . MET A 1 307 ? 6.800 -0.355 -2.424 1.00 97.88 307 MET A CA 1
ATOM 2425 C C . MET A 1 307 ? 6.463 -0.327 -3.894 1.00 97.88 307 MET A C 1
ATOM 2427 O O . MET A 1 307 ? 5.306 -0.209 -4.272 1.00 97.88 307 MET A O 1
ATOM 2431 N N . THR A 1 308 ? 7.475 -0.442 -4.746 1.00 97.25 308 THR A N 1
ATOM 2432 C CA . THR A 1 308 ? 7.176 -0.700 -6.156 1.00 97.25 308 THR A CA 1
ATOM 2433 C C . THR A 1 308 ? 6.700 -2.125 -6.364 1.00 97.25 308 THR A C 1
ATOM 2435 O O . THR A 1 308 ? 7.192 -3.029 -5.691 1.00 97.25 308 THR A O 1
ATOM 2438 N N . ASP A 1 309 ? 5.862 -2.343 -7.369 1.00 95.69 309 ASP A N 1
ATOM 2439 C CA . ASP A 1 309 ? 5.359 -3.664 -7.764 1.00 95.69 309 ASP A CA 1
ATOM 2440 C C . ASP A 1 309 ? 6.486 -4.707 -7.887 1.00 95.69 309 ASP A C 1
ATOM 2442 O O . ASP A 1 309 ? 6.419 -5.809 -7.345 1.00 95.69 309 ASP A O 1
ATOM 2446 N N . GLY A 1 310 ? 7.601 -4.324 -8.521 1.00 95.12 310 GLY A N 1
ATOM 2447 C CA . GLY A 1 310 ? 8.774 -5.190 -8.667 1.00 95.12 310 GLY A CA 1
ATOM 2448 C C . GLY A 1 310 ? 9.488 -5.542 -7.353 1.00 95.12 310 GLY A C 1
ATOM 2449 O O . GLY A 1 310 ? 10.166 -6.566 -7.288 1.00 95.12 310 GLY A O 1
ATOM 2450 N N . MET A 1 311 ? 9.352 -4.724 -6.305 1.00 96.56 311 MET A N 1
ATOM 2451 C CA . MET A 1 311 ? 9.895 -5.043 -4.978 1.00 96.56 311 MET A CA 1
ATOM 2452 C C . MET A 1 311 ? 9.013 -6.053 -4.248 1.00 96.56 311 MET A C 1
ATOM 2454 O O . MET A 1 311 ? 9.564 -6.971 -3.649 1.00 96.56 311 MET A O 1
ATOM 2458 N N . LEU A 1 312 ? 7.685 -5.967 -4.385 1.00 96.56 312 LEU A N 1
ATOM 2459 C CA . LEU A 1 312 ? 6.791 -6.999 -3.858 1.00 96.56 312 LEU A CA 1
ATOM 2460 C C . LEU A 1 312 ? 6.995 -8.343 -4.577 1.00 96.56 312 LEU A C 1
ATOM 2462 O O . LEU A 1 312 ? 7.063 -9.383 -3.932 1.00 96.56 312 LEU A O 1
ATOM 2466 N N . LEU A 1 313 ? 7.185 -8.332 -5.903 1.00 95.31 313 LEU A N 1
ATOM 2467 C CA . LEU A 1 313 ? 7.545 -9.544 -6.657 1.00 95.31 313 LEU A CA 1
ATOM 2468 C C . LEU A 1 313 ? 8.832 -10.193 -6.156 1.00 95.31 313 LEU A C 1
ATOM 2470 O O . LEU A 1 313 ? 8.940 -11.415 -6.121 1.00 95.31 313 LEU A O 1
ATOM 2474 N N . ARG A 1 314 ? 9.819 -9.381 -5.770 1.00 94.75 314 ARG A N 1
ATOM 2475 C CA . ARG A 1 314 ? 11.046 -9.897 -5.164 1.00 94.75 314 ARG A CA 1
ATOM 2476 C C . ARG A 1 314 ? 10.782 -10.482 -3.780 1.00 94.75 314 ARG A C 1
ATOM 2478 O O . ARG A 1 314 ? 11.382 -11.494 -3.446 1.00 94.75 314 ARG A O 1
ATOM 2485 N N . GLU A 1 315 ? 9.903 -9.866 -3.000 1.00 95.06 315 GLU A N 1
ATOM 2486 C CA . GLU A 1 315 ? 9.537 -10.340 -1.665 1.00 95.06 315 GLU A CA 1
ATOM 2487 C C . GLU A 1 315 ? 8.837 -11.703 -1.716 1.00 95.06 315 GLU A C 1
ATOM 2489 O O . GLU A 1 315 ? 9.144 -12.558 -0.894 1.00 95.06 315 GLU A O 1
ATOM 2494 N N . PHE A 1 316 ? 8.042 -11.984 -2.756 1.00 94.19 316 PHE A N 1
ATOM 2495 C CA . PHE A 1 316 ? 7.503 -13.329 -3.013 1.00 94.19 316 PHE A CA 1
ATOM 2496 C C . PHE A 1 316 ? 8.572 -14.418 -3.190 1.00 94.19 316 PHE A C 1
ATOM 2498 O O . PHE A 1 316 ? 8.286 -15.591 -2.963 1.00 94.19 316 PHE A O 1
ATOM 2505 N N . LEU A 1 317 ? 9.801 -14.069 -3.591 1.00 92.44 317 LEU A N 1
ATOM 2506 C CA . LEU A 1 317 ? 10.893 -15.045 -3.707 1.00 92.44 317 LEU A CA 1
ATOM 2507 C C . LEU A 1 317 ? 11.471 -15.429 -2.342 1.00 92.44 317 LEU A C 1
ATOM 2509 O O . LEU A 1 317 ? 11.999 -16.528 -2.191 1.00 92.44 317 LEU A O 1
ATOM 2513 N N . THR A 1 318 ? 11.410 -14.520 -1.368 1.00 93.19 318 THR A N 1
ATOM 2514 C CA . THR A 1 318 ? 11.930 -14.735 -0.010 1.00 93.19 318 THR A CA 1
ATOM 2515 C C . THR A 1 318 ? 10.853 -15.210 0.956 1.00 93.19 318 THR A C 1
ATOM 2517 O O . THR A 1 318 ? 11.130 -16.032 1.822 1.00 93.19 318 THR A O 1
ATOM 2520 N N . GLU A 1 319 ? 9.628 -14.717 0.792 1.00 94.00 319 GLU A N 1
ATOM 2521 C CA . GLU A 1 319 ? 8.470 -15.008 1.632 1.00 94.00 319 GLU A CA 1
ATOM 2522 C C . GLU A 1 319 ? 7.254 -15.323 0.737 1.00 94.00 319 GLU A C 1
ATOM 2524 O O . GLU A 1 319 ? 6.411 -14.456 0.488 1.00 94.00 319 GLU A O 1
ATOM 2529 N N . PRO A 1 320 ? 7.159 -16.558 0.203 1.00 92.31 320 PRO A N 1
ATOM 2530 C CA . PRO A 1 320 ? 6.128 -16.921 -0.771 1.00 92.31 320 PRO A CA 1
ATOM 2531 C C . PRO A 1 320 ? 4.693 -16.858 -0.237 1.00 92.31 320 PRO A C 1
ATOM 2533 O O . PRO A 1 320 ? 3.760 -16.752 -1.023 1.00 92.31 320 PRO A O 1
ATOM 2536 N N . ASP A 1 321 ? 4.497 -16.941 1.079 1.00 91.19 321 ASP A N 1
ATOM 2537 C CA . ASP A 1 321 ? 3.189 -16.887 1.741 1.00 91.19 321 ASP A CA 1
ATOM 2538 C C . ASP A 1 321 ? 2.808 -15.479 2.234 1.00 91.19 321 ASP A C 1
ATOM 2540 O O . ASP A 1 321 ? 1.701 -15.289 2.757 1.00 91.19 321 ASP A O 1
ATOM 2544 N N . LEU A 1 322 ? 3.717 -14.504 2.087 1.00 95.19 322 LEU A N 1
ATOM 2545 C CA . LEU A 1 322 ? 3.613 -13.150 2.636 1.00 95.19 322 LEU A CA 1
ATOM 2546 C C . LEU A 1 322 ? 3.122 -13.138 4.093 1.00 95.19 322 LEU A C 1
ATOM 2548 O O . LEU A 1 322 ? 2.286 -12.306 4.467 1.00 95.19 322 LEU A O 1
ATOM 2552 N N . GLY A 1 323 ? 3.587 -14.083 4.915 1.00 93.88 323 GLY A N 1
ATOM 2553 C CA . GLY A 1 323 ? 3.194 -14.253 6.316 1.00 93.88 323 GLY A CA 1
ATOM 2554 C C . GLY A 1 323 ? 3.234 -12.961 7.140 1.00 93.88 323 GLY A C 1
ATOM 2555 O O . GLY A 1 323 ? 2.379 -12.748 8.000 1.00 93.88 323 GLY A O 1
ATOM 2556 N N . SER A 1 324 ? 4.158 -12.058 6.839 1.00 95.12 324 SER A N 1
ATOM 2557 C CA . SER A 1 324 ? 4.354 -10.758 7.477 1.00 95.12 324 SER A CA 1
ATOM 2558 C C . SER A 1 324 ? 3.214 -9.772 7.216 1.00 95.12 324 SER A C 1
ATOM 2560 O O . SER A 1 324 ? 3.021 -8.852 8.008 1.00 95.12 324 SER A O 1
ATOM 2562 N N . TYR A 1 325 ? 2.439 -9.952 6.144 1.00 97.62 325 TYR A N 1
ATOM 2563 C CA . TYR A 1 325 ? 1.385 -9.027 5.733 1.00 97.62 325 TYR A CA 1
ATOM 2564 C C . TYR A 1 325 ? -0.001 -9.500 6.170 1.00 97.62 325 TYR A C 1
ATOM 2566 O O . TYR A 1 325 ? -0.348 -10.670 6.015 1.00 97.62 325 TYR A O 1
ATOM 2574 N N . SER A 1 326 ? -0.814 -8.583 6.690 1.00 97.50 326 SER A N 1
ATOM 2575 C CA . SER A 1 326 ? -2.244 -8.795 6.974 1.00 97.50 326 SER A CA 1
ATOM 2576 C C . SER A 1 326 ? -3.144 -8.221 5.884 1.00 97.50 326 SER A C 1
ATOM 2578 O O . SER A 1 326 ? -4.223 -8.754 5.624 1.00 97.50 326 SER A O 1
ATOM 2580 N N . ALA A 1 327 ? -2.690 -7.155 5.226 1.00 97.94 327 ALA A N 1
ATOM 2581 C CA . ALA A 1 327 ? -3.368 -6.554 4.096 1.00 97.94 327 ALA A CA 1
ATOM 2582 C C . ALA A 1 327 ? -2.374 -6.130 3.014 1.00 97.94 327 ALA A C 1
ATOM 2584 O O . ALA A 1 327 ? -1.284 -5.621 3.298 1.00 97.94 327 ALA A O 1
ATOM 2585 N N . LEU A 1 328 ? -2.785 -6.314 1.765 1.00 97.94 328 LEU A N 1
ATOM 2586 C CA . LEU A 1 328 ? -2.052 -5.894 0.586 1.00 97.94 328 LEU A CA 1
ATOM 2587 C C . LEU A 1 328 ? -2.941 -4.990 -0.269 1.00 97.94 328 LEU A C 1
ATOM 2589 O O . LEU A 1 328 ? -4.044 -5.372 -0.652 1.00 97.94 328 LEU A O 1
ATOM 2593 N N . ILE A 1 329 ? -2.451 -3.797 -0.575 1.00 97.88 329 ILE A N 1
ATOM 2594 C CA . ILE A 1 329 ? -3.109 -2.826 -1.441 1.00 97.88 329 ILE A CA 1
ATOM 2595 C C . ILE A 1 329 ? -2.320 -2.780 -2.745 1.00 97.88 329 ILE A C 1
ATOM 2597 O O . ILE A 1 329 ? -1.165 -2.360 -2.752 1.00 97.88 329 ILE A O 1
ATOM 2601 N N . ILE A 1 330 ? -2.937 -3.223 -3.836 1.00 96.38 330 ILE A N 1
ATOM 2602 C CA . ILE A 1 330 ? -2.386 -3.104 -5.184 1.00 96.38 330 ILE A CA 1
ATOM 2603 C C . ILE A 1 330 ? -2.988 -1.846 -5.794 1.00 96.38 330 ILE A C 1
ATOM 2605 O O . ILE A 1 330 ? -4.134 -1.854 -6.247 1.00 96.38 330 ILE A O 1
ATOM 2609 N N . ASP A 1 331 ? -2.249 -0.745 -5.713 1.00 94.38 331 ASP A N 1
ATOM 2610 C CA . ASP A 1 331 ? -2.730 0.564 -6.143 1.00 94.38 331 ASP A CA 1
ATOM 2611 C C . ASP A 1 331 ? -2.373 0.864 -7.598 1.00 94.38 331 ASP A C 1
ATOM 2613 O O . ASP A 1 331 ? -1.476 0.251 -8.177 1.00 94.38 331 ASP A O 1
ATOM 2617 N N . GLU A 1 332 ? -3.096 1.819 -8.186 1.00 91.75 332 GLU A N 1
ATOM 2618 C CA . GLU A 1 332 ? -2.932 2.234 -9.582 1.00 91.75 332 GLU A CA 1
ATOM 2619 C C . GLU A 1 332 ? -2.984 1.035 -10.558 1.00 91.75 332 GLU A C 1
ATOM 2621 O O . GLU A 1 332 ? -2.328 1.016 -11.600 1.00 91.75 332 GLU A O 1
ATOM 2626 N N . ALA A 1 333 ? -3.824 0.034 -10.254 1.00 89.00 333 ALA A N 1
ATOM 2627 C CA . ALA A 1 333 ? -3.973 -1.207 -11.028 1.00 89.00 333 ALA A CA 1
ATOM 2628 C C . ALA A 1 333 ? -4.310 -0.980 -12.518 1.00 89.00 333 ALA A C 1
ATOM 2630 O O . ALA A 1 333 ? -4.083 -1.840 -13.371 1.00 89.00 333 ALA A O 1
ATOM 2631 N N . HIS A 1 334 ? -4.842 0.197 -12.840 1.00 89.06 334 HIS A N 1
ATOM 2632 C CA . HIS A 1 334 ? -5.159 0.635 -14.192 1.00 89.06 334 HIS A CA 1
ATOM 2633 C C . HIS A 1 334 ? -3.933 0.977 -15.051 1.00 89.06 334 HIS A C 1
ATOM 2635 O O . HIS A 1 334 ? -4.069 1.035 -16.270 1.00 89.06 334 HIS A O 1
ATOM 2641 N N . GLU A 1 335 ? -2.742 1.170 -14.472 1.00 86.25 335 GLU A N 1
ATOM 2642 C CA . GLU A 1 335 ? -1.518 1.362 -15.265 1.00 86.25 335 GLU A CA 1
ATOM 2643 C C . GLU A 1 335 ? -1.096 0.082 -16.009 1.00 86.25 335 GLU A C 1
ATOM 2645 O O . GLU A 1 335 ? -0.301 0.163 -16.945 1.00 86.25 335 GLU A O 1
ATOM 2650 N N . ARG A 1 336 ? -1.641 -1.089 -15.625 1.00 85.38 336 ARG A N 1
ATOM 2651 C CA . ARG A 1 336 ? -1.449 -2.392 -16.297 1.00 85.38 336 ARG A CA 1
ATOM 2652 C C . ARG A 1 336 ? 0.017 -2.683 -16.621 1.00 85.38 336 ARG A C 1
ATOM 2654 O O . ARG A 1 336 ? 0.373 -3.074 -17.734 1.00 85.38 336 ARG A O 1
ATOM 2661 N N . THR A 1 337 ? 0.895 -2.465 -15.642 1.00 88.50 337 THR A N 1
ATOM 2662 C CA . THR A 1 337 ? 2.312 -2.782 -15.820 1.00 88.50 337 THR A CA 1
ATOM 2663 C C . THR A 1 337 ? 2.519 -4.297 -15.810 1.00 88.50 337 THR A C 1
ATOM 2665 O O . THR A 1 337 ? 1.788 -5.032 -15.146 1.00 88.50 337 THR A O 1
ATOM 2668 N N . LEU A 1 338 ? 3.568 -4.774 -16.490 1.00 91.38 338 LEU A N 1
ATOM 2669 C CA . LEU A 1 338 ? 3.924 -6.199 -16.496 1.00 91.38 338 LEU A CA 1
ATOM 2670 C C . LEU A 1 338 ? 4.094 -6.759 -15.074 1.00 91.38 338 LEU A C 1
ATOM 2672 O O . LEU A 1 338 ? 3.691 -7.884 -14.796 1.00 91.38 338 LEU A O 1
ATOM 2676 N N . HIS A 1 339 ? 4.691 -5.978 -14.169 1.00 91.38 339 HIS A N 1
ATOM 2677 C CA . HIS A 1 339 ? 4.891 -6.411 -12.790 1.00 91.38 339 HIS A CA 1
ATOM 2678 C C . HIS A 1 339 ? 3.555 -6.537 -12.046 1.00 91.38 339 HIS A C 1
ATOM 2680 O O . HIS A 1 339 ? 3.363 -7.516 -11.332 1.00 91.38 339 HIS A O 1
ATOM 2686 N N . THR A 1 340 ? 2.627 -5.597 -12.245 1.00 91.19 340 THR A N 1
ATOM 2687 C CA . THR A 1 340 ? 1.286 -5.633 -11.641 1.00 91.19 340 THR A CA 1
ATOM 2688 C C . THR A 1 340 ? 0.487 -6.851 -12.116 1.00 91.19 340 THR A C 1
ATOM 2690 O O . THR A 1 340 ? -0.114 -7.548 -11.303 1.00 91.19 340 THR A O 1
ATOM 2693 N N . ASP A 1 341 ? 0.533 -7.165 -13.413 1.00 92.00 341 ASP A N 1
ATOM 2694 C CA . ASP A 1 341 ? -0.189 -8.316 -13.969 1.00 92.00 341 ASP A CA 1
ATOM 2695 C C . ASP A 1 341 ? 0.360 -9.654 -13.428 1.00 92.00 341 ASP A C 1
ATOM 2697 O O . ASP A 1 341 ? -0.412 -10.551 -13.082 1.00 92.00 341 ASP A O 1
ATOM 2701 N N . ILE A 1 342 ? 1.686 -9.783 -13.277 1.00 94.00 342 ILE A N 1
ATOM 2702 C CA . ILE A 1 342 ? 2.301 -10.958 -12.632 1.00 94.00 342 ILE A CA 1
ATOM 2703 C C . ILE A 1 342 ? 1.913 -11.026 -11.147 1.00 94.00 342 ILE A C 1
ATOM 2705 O O . ILE A 1 342 ? 1.600 -12.108 -10.645 1.00 94.00 342 ILE A O 1
ATOM 2709 N N . LEU A 1 343 ? 1.896 -9.883 -10.446 1.00 93.88 343 LEU A N 1
ATOM 2710 C CA . LEU A 1 343 ? 1.464 -9.812 -9.049 1.00 93.88 343 LEU A CA 1
ATOM 2711 C C . LEU A 1 343 ? 0.036 -10.320 -8.874 1.00 93.88 343 LEU A C 1
ATOM 2713 O O . LEU A 1 343 ? -0.206 -11.062 -7.929 1.00 93.88 343 LEU A O 1
ATOM 2717 N N . PHE A 1 344 ? -0.894 -9.983 -9.772 1.00 94.25 344 PHE A N 1
ATOM 2718 C CA . PHE A 1 344 ? -2.266 -10.483 -9.676 1.00 94.25 344 PHE A CA 1
ATOM 2719 C C . PHE A 1 344 ? -2.346 -12.006 -9.738 1.00 94.25 344 PHE A C 1
ATOM 2721 O O . PHE A 1 344 ? -3.102 -12.585 -8.960 1.00 94.25 344 PHE A O 1
ATOM 2728 N N . GLY A 1 345 ? -1.530 -12.655 -10.576 1.00 94.31 345 GLY A N 1
ATOM 2729 C CA . GLY A 1 345 ? -1.431 -14.117 -10.610 1.00 94.31 345 GLY A CA 1
ATOM 2730 C C . GLY A 1 345 ? -1.004 -14.701 -9.266 1.00 94.31 345 GLY A C 1
ATOM 2731 O O . GLY A 1 345 ? -1.702 -15.540 -8.699 1.00 94.31 345 GLY A O 1
ATOM 2732 N N . LEU A 1 346 ? 0.102 -14.197 -8.714 1.00 95.00 346 LEU A N 1
ATOM 2733 C CA . LEU A 1 346 ? 0.647 -14.681 -7.442 1.00 95.00 346 LEU A CA 1
ATOM 2734 C C . LEU A 1 346 ? -0.287 -14.392 -6.260 1.00 95.00 346 LEU A C 1
ATOM 2736 O O . LEU A 1 346 ? -0.532 -15.256 -5.420 1.00 95.00 346 LEU A O 1
ATOM 2740 N N . VAL A 1 347 ? -0.853 -13.187 -6.209 1.00 95.06 347 VAL A N 1
ATOM 2741 C CA . VAL A 1 347 ? -1.769 -12.759 -5.146 1.00 95.06 347 VAL A CA 1
ATOM 2742 C C . VAL A 1 347 ? -3.086 -13.534 -5.211 1.00 95.06 347 VAL A C 1
ATOM 2744 O O . VAL A 1 347 ? -3.609 -13.917 -4.163 1.00 95.06 347 VAL A O 1
ATOM 2747 N N . LYS A 1 348 ? -3.608 -13.826 -6.412 1.00 95.00 348 LYS A N 1
ATOM 2748 C CA . LYS A 1 348 ? -4.790 -14.685 -6.578 1.00 95.00 348 LYS A CA 1
ATOM 2749 C C . LYS A 1 348 ? -4.525 -16.104 -6.084 1.00 95.00 348 LYS A C 1
ATOM 2751 O O . LYS A 1 348 ? -5.387 -16.686 -5.431 1.00 95.00 348 LYS A O 1
ATOM 2756 N N . ASP A 1 349 ? -3.352 -16.662 -6.355 1.00 94.19 349 ASP A N 1
ATOM 2757 C CA . ASP A 1 349 ? -3.021 -17.993 -5.851 1.00 94.19 349 ASP A CA 1
ATOM 2758 C C . ASP A 1 349 ? -2.885 -18.004 -4.327 1.00 94.19 349 ASP A C 1
ATOM 2760 O O . ASP A 1 349 ? -3.418 -18.895 -3.668 1.00 94.19 349 ASP A O 1
ATOM 2764 N N . ILE A 1 350 ? -2.284 -16.975 -3.734 1.00 94.50 350 ILE A N 1
ATOM 2765 C CA . ILE A 1 350 ? -2.125 -16.890 -2.277 1.00 94.50 350 ILE A CA 1
ATOM 2766 C C . ILE A 1 350 ? -3.448 -16.647 -1.565 1.00 94.50 350 ILE A C 1
ATOM 2768 O O . ILE A 1 350 ? -3.671 -17.232 -0.506 1.00 94.50 350 ILE A O 1
ATOM 2772 N N . SER A 1 351 ? -4.371 -15.880 -2.149 1.00 94.44 351 SER A N 1
ATOM 2773 C CA . SER A 1 351 ? -5.703 -15.658 -1.568 1.00 94.44 351 SER A CA 1
ATOM 2774 C C . SER A 1 351 ? -6.499 -16.962 -1.389 1.00 94.44 351 SER A C 1
ATOM 2776 O O . SER A 1 351 ? -7.389 -17.055 -0.533 1.00 94.44 351 SER A O 1
ATOM 2778 N N . ARG A 1 352 ? -6.171 -18.019 -2.144 1.00 93.06 352 ARG A N 1
ATOM 2779 C CA . ARG A 1 352 ? -6.778 -19.347 -1.976 1.00 93.06 352 ARG A CA 1
ATOM 2780 C C . ARG A 1 352 ? -6.347 -20.017 -0.672 1.00 93.06 352 ARG A C 1
ATOM 2782 O O . ARG A 1 352 ? -7.186 -20.660 -0.045 1.00 93.06 352 ARG A O 1
ATOM 2789 N N . PHE A 1 353 ? -5.100 -19.818 -0.245 1.00 92.56 353 PHE A N 1
ATOM 2790 C CA . PHE A 1 353 ? -4.517 -20.457 0.942 1.00 92.56 353 PHE A CA 1
ATOM 2791 C C . PHE A 1 353 ? -4.551 -19.559 2.192 1.00 92.56 353 PHE A C 1
ATOM 2793 O O . PHE A 1 353 ? -4.870 -20.031 3.281 1.00 92.56 353 PHE A O 1
ATOM 2800 N N . ARG A 1 354 ? -4.277 -18.258 2.043 1.00 94.69 354 ARG A N 1
ATOM 2801 C CA . ARG A 1 354 ? -4.270 -17.237 3.105 1.00 94.69 354 ARG A CA 1
ATOM 2802 C C . ARG A 1 354 ? -5.626 -16.531 3.192 1.00 94.69 354 ARG A C 1
ATOM 2804 O O . ARG A 1 354 ? -5.794 -15.432 2.667 1.00 94.69 354 ARG A O 1
ATOM 2811 N N . LYS A 1 355 ? -6.616 -17.154 3.843 1.00 93.44 355 LYS A N 1
ATOM 2812 C CA . LYS A 1 355 ? -7.963 -16.560 4.033 1.00 93.44 355 LYS A CA 1
ATOM 2813 C C . LYS A 1 355 ? -7.997 -15.359 4.979 1.00 93.44 355 LYS A C 1
ATOM 2815 O O . LYS A 1 355 ? -8.943 -14.580 4.946 1.00 93.44 355 LYS A O 1
ATOM 2820 N N . ASP A 1 356 ? -6.958 -15.210 5.786 1.00 94.50 356 ASP A N 1
ATOM 2821 C CA . ASP A 1 356 ? -6.723 -14.084 6.684 1.00 94.50 356 ASP A CA 1
ATOM 2822 C C . ASP A 1 356 ? -6.172 -12.838 5.966 1.00 94.50 356 ASP A C 1
ATOM 2824 O O . ASP A 1 356 ? -6.367 -11.727 6.453 1.00 94.50 356 ASP A O 1
ATOM 2828 N N . LEU A 1 357 ? -5.509 -13.000 4.813 1.00 96.81 357 LEU A N 1
ATOM 2829 C CA . LEU A 1 357 ? -4.939 -11.888 4.050 1.00 96.81 357 LEU A CA 1
ATOM 2830 C C . LEU A 1 357 ? -6.043 -11.102 3.331 1.00 96.81 357 LEU A C 1
ATOM 2832 O O . LEU A 1 357 ? -6.761 -11.655 2.492 1.00 96.81 357 LEU A O 1
ATOM 2836 N N . LYS A 1 358 ? -6.134 -9.798 3.613 1.00 97.69 358 LYS A N 1
ATOM 2837 C CA . LYS A 1 358 ? -6.998 -8.864 2.878 1.00 97.69 358 LYS A CA 1
ATOM 2838 C C . LYS A 1 358 ? -6.288 -8.317 1.647 1.00 97.69 358 LYS A C 1
ATOM 2840 O O . LYS A 1 358 ? -5.139 -7.893 1.726 1.00 97.69 358 LYS A O 1
ATOM 2845 N N . ILE A 1 359 ? -6.976 -8.296 0.512 1.00 97.56 359 ILE A N 1
ATOM 2846 C CA . ILE A 1 359 ? -6.436 -7.798 -0.756 1.00 97.56 359 ILE A CA 1
ATOM 2847 C C . ILE A 1 359 ? -7.339 -6.680 -1.258 1.00 97.56 359 ILE A C 1
ATOM 2849 O O . ILE A 1 359 ? -8.538 -6.868 -1.442 1.00 97.56 359 ILE A O 1
ATOM 2853 N N . ILE A 1 360 ? -6.762 -5.508 -1.488 1.00 97.12 360 ILE A N 1
ATOM 2854 C CA . ILE A 1 360 ? -7.480 -4.331 -1.970 1.00 97.12 360 ILE A CA 1
ATOM 2855 C C . ILE A 1 360 ? -6.864 -3.929 -3.300 1.00 97.12 360 ILE A C 1
ATOM 2857 O O . ILE A 1 360 ? -5.667 -3.671 -3.383 1.00 97.12 360 ILE A O 1
ATOM 2861 N N . ILE A 1 361 ? -7.678 -3.873 -4.343 1.00 95.50 361 ILE A N 1
ATOM 2862 C CA . ILE A 1 361 ? -7.248 -3.491 -5.686 1.00 95.50 361 ILE A CA 1
ATOM 2863 C C . ILE A 1 361 ? -7.782 -2.093 -5.930 1.00 95.50 361 ILE A C 1
ATOM 2865 O O . ILE A 1 361 ? -8.983 -1.916 -6.113 1.00 95.50 361 ILE A O 1
ATOM 2869 N N . SER A 1 362 ? -6.906 -1.096 -5.894 1.00 92.69 362 SER A N 1
ATOM 2870 C CA . SER A 1 362 ? -7.285 0.302 -6.073 1.00 92.69 362 SER A CA 1
ATOM 2871 C C . SER A 1 362 ? -7.049 0.729 -7.523 1.00 92.69 362 SER A C 1
ATOM 2873 O O . SER A 1 362 ? -5.979 0.521 -8.098 1.00 92.69 362 SER A O 1
ATOM 2875 N N . SER A 1 363 ? -8.080 1.308 -8.140 1.00 88.06 363 SER A N 1
ATOM 2876 C CA . SER A 1 363 ? -8.075 1.739 -9.538 1.00 88.06 363 SER A CA 1
ATOM 2877 C C . SER A 1 363 ? -8.806 3.072 -9.722 1.00 88.06 363 SER A C 1
ATOM 2879 O O . SER A 1 363 ? -9.737 3.400 -8.983 1.00 88.06 363 SER A O 1
ATOM 2881 N N . ALA A 1 364 ? -8.388 3.851 -10.723 1.00 83.12 364 ALA A N 1
ATOM 2882 C CA . ALA A 1 364 ? -9.036 5.105 -11.101 1.00 83.12 364 ALA A CA 1
ATOM 2883 C C . ALA A 1 364 ? -10.002 4.964 -12.290 1.00 83.12 364 ALA A C 1
ATOM 2885 O O . ALA A 1 364 ? -10.723 5.907 -12.606 1.00 83.12 364 ALA A O 1
ATOM 2886 N N . THR A 1 365 ? -10.029 3.807 -12.959 1.00 77.06 365 THR A N 1
ATOM 2887 C CA . THR A 1 365 ? -10.736 3.612 -14.237 1.00 77.06 365 THR A CA 1
ATOM 2888 C C . THR A 1 365 ? -11.901 2.627 -14.138 1.00 77.06 365 THR A C 1
ATOM 2890 O O . THR A 1 365 ? -11.921 1.772 -13.257 1.00 77.06 365 THR A O 1
ATOM 2893 N N . LEU A 1 366 ? -12.808 2.687 -15.122 1.00 60.69 366 LEU A N 1
ATOM 2894 C CA . LEU A 1 366 ? -14.008 1.844 -15.254 1.00 60.69 366 LEU A CA 1
ATOM 2895 C C . LEU A 1 366 ? -13.744 0.346 -15.501 1.00 60.69 366 LEU A C 1
ATOM 2897 O O . LEU A 1 366 ? -14.677 -0.438 -15.422 1.00 60.69 366 LEU A O 1
ATOM 2901 N N . ASP A 1 367 ? -12.502 -0.083 -15.741 1.00 77.81 367 ASP A N 1
ATOM 2902 C CA . ASP A 1 367 ? -12.141 -1.504 -15.933 1.00 77.81 367 ASP A CA 1
ATOM 2903 C C . ASP A 1 367 ? -12.236 -2.363 -14.644 1.00 77.81 367 ASP A C 1
ATOM 2905 O O . ASP A 1 367 ? -11.631 -3.432 -14.545 1.00 77.81 367 ASP A O 1
ATOM 2909 N N . ALA A 1 368 ? -12.995 -1.913 -13.645 1.00 85.06 368 ALA A N 1
ATOM 2910 C CA . ALA A 1 368 ? -13.206 -2.597 -12.374 1.00 85.06 368 ALA A CA 1
ATOM 2911 C C . ALA A 1 368 ? -13.866 -3.972 -12.539 1.00 85.06 368 ALA A C 1
ATOM 2913 O O . ALA A 1 368 ? -13.493 -4.905 -11.829 1.00 85.06 368 ALA A O 1
ATOM 2914 N N . ASP A 1 369 ? -14.761 -4.117 -13.521 1.00 89.50 369 ASP A N 1
ATOM 2915 C CA . ASP A 1 369 ? -15.452 -5.379 -13.813 1.00 89.50 369 ASP A CA 1
ATOM 2916 C C . ASP A 1 369 ? -14.461 -6.490 -14.175 1.00 89.50 369 ASP A C 1
ATOM 2918 O O . ASP A 1 369 ? -14.534 -7.594 -13.648 1.00 89.50 369 ASP A O 1
ATOM 2922 N N . LYS A 1 370 ? -13.432 -6.177 -14.974 1.00 90.75 370 LYS A N 1
ATOM 2923 C CA . LYS A 1 370 ? -12.386 -7.149 -15.336 1.00 90.75 370 LYS A CA 1
ATOM 2924 C C . LYS A 1 370 ? -11.590 -7.614 -14.119 1.00 90.75 370 LYS A C 1
ATOM 2926 O O . LYS A 1 370 ? -11.178 -8.770 -14.066 1.00 90.75 370 LYS A O 1
ATOM 2931 N N . PHE A 1 371 ? -11.338 -6.719 -13.161 1.00 91.19 371 PHE A N 1
ATOM 2932 C CA . PHE A 1 371 ? -10.668 -7.082 -11.912 1.00 91.19 371 PHE A CA 1
ATOM 2933 C C . PHE A 1 371 ? -11.588 -7.907 -11.011 1.00 91.19 371 PHE A C 1
ATOM 2935 O O . PHE A 1 371 ? -11.133 -8.895 -10.444 1.00 91.19 371 PHE A O 1
ATOM 2942 N N . SER A 1 372 ? -12.871 -7.554 -10.922 1.00 92.94 372 SER A N 1
ATOM 2943 C CA . SER A 1 372 ? -13.872 -8.334 -10.190 1.00 92.94 372 SER A CA 1
ATOM 2944 C C . SER A 1 372 ? -13.968 -9.761 -10.730 1.00 92.94 372 SER A C 1
ATOM 2946 O O . SER A 1 372 ? -13.778 -10.712 -9.970 1.00 92.94 372 SER A O 1
ATOM 2948 N N . ASP A 1 373 ? -14.132 -9.911 -12.046 1.00 94.06 373 ASP A N 1
ATOM 2949 C CA . ASP A 1 373 ? -14.189 -11.203 -12.732 1.00 94.06 373 ASP A CA 1
ATOM 2950 C C . ASP A 1 373 ? -12.905 -12.010 -12.516 1.00 94.06 373 ASP A C 1
ATOM 2952 O O . ASP A 1 373 ? -12.944 -13.204 -12.208 1.00 94.06 373 ASP A O 1
ATOM 2956 N N . TYR A 1 374 ? -11.741 -11.360 -12.633 1.00 93.56 374 TYR A N 1
ATOM 2957 C CA . TYR A 1 374 ? -10.462 -12.021 -12.400 1.00 93.56 374 TYR A CA 1
ATOM 2958 C C . TYR A 1 374 ? -10.321 -12.510 -10.955 1.00 93.56 374 TYR A C 1
ATOM 2960 O O . TYR A 1 374 ? -9.750 -13.577 -10.742 1.00 93.56 374 TYR A O 1
ATOM 2968 N N . PHE A 1 375 ? -10.852 -11.789 -9.968 1.00 94.56 375 PHE A N 1
ATOM 2969 C CA . PHE A 1 375 ? -10.836 -12.175 -8.554 1.00 94.56 375 PHE A CA 1
ATOM 2970 C C . PHE A 1 375 ? -12.127 -12.883 -8.110 1.00 94.56 375 PHE A C 1
ATOM 2972 O O . PHE A 1 375 ? -12.585 -12.705 -6.984 1.00 94.56 375 PHE A O 1
ATOM 2979 N N . ASP A 1 376 ? -12.672 -13.731 -8.986 1.00 93.06 376 ASP A N 1
ATOM 2980 C CA . ASP A 1 376 ? -13.776 -14.656 -8.702 1.00 93.06 376 ASP A CA 1
ATOM 2981 C C . ASP A 1 376 ? -15.073 -13.944 -8.244 1.00 93.06 376 ASP A C 1
ATOM 2983 O O . ASP A 1 376 ? -15.790 -14.426 -7.368 1.00 93.06 376 ASP A O 1
ATOM 2987 N N . GLY A 1 377 ? -15.381 -12.791 -8.850 1.00 92.50 377 GLY A N 1
ATOM 2988 C CA . GLY A 1 377 ? -16.568 -11.986 -8.546 1.00 92.50 377 GLY A CA 1
ATOM 2989 C C . GLY A 1 377 ? -16.400 -11.089 -7.318 1.00 92.50 377 GLY A C 1
ATOM 2990 O O . GLY A 1 377 ? -17.364 -10.857 -6.587 1.00 92.50 377 GLY A O 1
ATOM 2991 N N . ALA A 1 378 ? -15.180 -10.608 -7.054 1.00 94.06 378 ALA A N 1
ATOM 2992 C CA . ALA A 1 378 ? -14.906 -9.720 -5.925 1.00 94.06 378 ALA A CA 1
ATOM 2993 C C . ALA A 1 378 ? -15.763 -8.440 -5.998 1.00 94.06 378 ALA A C 1
ATOM 2995 O O . ALA A 1 378 ? -15.869 -7.840 -7.070 1.00 94.06 378 ALA A O 1
ATOM 2996 N N . PRO A 1 379 ? -16.358 -7.971 -4.889 1.00 94.88 379 PRO A N 1
ATOM 2997 C CA . PRO A 1 379 ? -17.207 -6.786 -4.909 1.00 94.88 379 PRO A CA 1
ATOM 2998 C C . PRO A 1 379 ? -16.436 -5.540 -5.344 1.00 94.88 379 PRO A C 1
ATOM 3000 O O . PRO A 1 379 ? -15.261 -5.350 -5.008 1.00 94.88 379 PRO A O 1
ATOM 3003 N N . ILE A 1 380 ? -17.143 -4.668 -6.058 1.00 93.56 380 ILE A N 1
ATOM 3004 C CA . ILE A 1 380 ? -16.636 -3.379 -6.515 1.00 93.56 380 ILE A CA 1
ATOM 3005 C C . ILE A 1 380 ? -17.235 -2.287 -5.633 1.00 93.56 380 ILE A C 1
ATOM 3007 O O . ILE A 1 380 ? -18.450 -2.102 -5.592 1.00 93.56 380 ILE A O 1
ATOM 3011 N N . PHE A 1 381 ? -16.378 -1.535 -4.953 1.00 91.12 381 PHE A N 1
ATOM 3012 C CA . PHE A 1 381 ? -16.752 -0.341 -4.211 1.00 91.12 381 PHE A CA 1
ATOM 3013 C C . PHE A 1 381 ? -16.440 0.898 -5.049 1.00 91.12 381 PHE A C 1
ATOM 3015 O O . PHE A 1 381 ? -15.276 1.180 -5.333 1.00 91.12 381 PHE A O 1
ATOM 3022 N N . THR A 1 382 ? -17.467 1.655 -5.435 1.00 85.62 382 THR A N 1
ATOM 3023 C CA . THR A 1 382 ? -17.305 2.903 -6.194 1.00 85.62 382 THR A CA 1
ATOM 3024 C C . THR A 1 382 ? -17.762 4.075 -5.339 1.00 85.62 382 THR A C 1
ATOM 3026 O O . THR A 1 382 ? -18.922 4.130 -4.951 1.00 85.62 382 THR A O 1
ATOM 3029 N N . GLY A 1 383 ? -16.881 5.050 -5.096 1.00 65.38 383 GLY A N 1
ATOM 3030 C CA . GLY A 1 383 ? -17.181 6.248 -4.292 1.00 65.38 383 GLY A CA 1
ATOM 3031 C C . GLY A 1 383 ? -18.120 7.269 -4.955 1.00 65.38 383 GLY A C 1
ATOM 3032 O O . GLY A 1 383 ? -18.022 8.461 -4.670 1.00 65.38 383 GLY A O 1
ATOM 3033 N N . ARG A 1 384 ? -18.990 6.844 -5.880 1.00 56.41 384 ARG A N 1
ATOM 3034 C CA . ARG A 1 384 ? -20.053 7.693 -6.427 1.00 56.41 384 ARG A CA 1
ATOM 3035 C C . ARG A 1 384 ? -21.310 7.443 -5.609 1.00 56.41 384 ARG A C 1
ATOM 3037 O O . ARG A 1 384 ? -21.771 6.309 -5.535 1.00 56.41 384 ARG A O 1
ATOM 3044 N N . LEU A 1 385 ? -21.861 8.513 -5.037 1.00 35.38 385 LEU A N 1
ATOM 3045 C CA . LEU A 1 385 ? -23.234 8.531 -4.542 1.00 35.38 385 LEU A CA 1
ATOM 3046 C C . LEU A 1 385 ? -24.123 7.935 -5.640 1.00 35.38 385 LEU A C 1
ATOM 3048 O O . LEU A 1 385 ? -24.145 8.457 -6.757 1.00 35.38 385 LEU A O 1
ATOM 3052 N N . ALA A 1 386 ? -24.800 6.827 -5.343 1.00 30.56 386 ALA A N 1
ATOM 3053 C CA . ALA A 1 386 ? -25.940 6.406 -6.139 1.00 30.56 386 ALA A CA 1
ATOM 3054 C C . ALA A 1 386 ? -26.970 7.541 -6.036 1.00 30.56 386 ALA A C 1
ATOM 3056 O O . ALA A 1 386 ? -27.565 7.741 -4.977 1.00 30.56 386 ALA A O 1
ATOM 3057 N N . GLY A 1 387 ? -27.042 8.359 -7.085 1.00 26.73 387 GLY A N 1
ATOM 3058 C CA . GLY A 1 387 ? -28.042 9.410 -7.253 1.00 26.73 387 GLY A CA 1
ATOM 3059 C C . GLY A 1 387 ? -29.343 8.845 -7.784 1.00 26.73 387 GLY A C 1
ATOM 3060 O O . GLY A 1 387 ? -29.265 7.914 -8.621 1.00 26.73 387 GLY A O 1
#

pLDDT: mean 71.07, std 24.48, range [24.08, 98.56]

Secondary structure (DSSP, 8-state):
----SSSSSSSS---------------------------TT-HHHHHHHHHHHHHHHHHHHHHHHHHHHHHHHHHHHHHHHHHTTTS---HHHHHHHHHHHHHHHHHHHHHHHHHH-SS-----S-------GGGGTHHHHHHHHHHTTS-------------------TTTHHHHTTSSS-HHHHHHHHHHHHHHHHHHHHHHHHHHHSHHHHTHHHHHHHHHH-SEEEEE--TTSSHHHHHHHHHHHTTTTGGG-EEEEEESSHHHHHHHHHHHHHHHT--TTSSEEEEETTEEE--TT-SEEEEEHHHHHHHHHH-TT-TTEEEEEE--GGG--HHHHHHHHHHHHHHHH-TT-EEEEEESSSTHHHHHHHTTS--EEE-S---

Organism: NCBI:txid1246581

Sequence (387 aa):
MNDEDNVSKERDGLTSRPHGRDGQELQSTHDDNEPEKMTMDDPAHRRSTLDSRREQSSFSYLKKRESERTMLYEQSVRDEGRLFEGISMTEAEQRRYASSTSILGAVEERKRLKQDSSNYLIPSEHANYELGPEAASATELDKQWDQTRMSGPGAPVKKALDGKGFLFDYSDISSAVKSTAAETFESSFVKTLRDETSKREHIQNTRQSLPVFSFRQEILDAIQNHQVLVLVGETGSGKTTQIPQYLIESGYTDGGKKIGCTQPRRVAAMSVAARVADEMRVRLGSEVGYSIRFEDCTSERTILKYMTDGMLLREFLTEPDLGSYSALIIDEAHERTLHTDILFGLVKDISRFRKDLKIIISSATLDADKFSDYFDGAPIFTGRLAG

Radius of gyration: 31.07 Å; chains: 1; bounding box: 82×61×95 Å